Protein 4AK9 (pdb70)

Solvent-accessible surface area: 24702 Å² total; per-residue (Å²): 82,116,100,19,66,132,117,48,3,70,55,1,0,51,116,0,34,134,32,1,57,70,0,75,107,18,9,104,132,31,60,135,135,80,7,77,58,8,1,10,88,0,1,24,20,0,5,29,0,0,0,4,37,134,1,0,64,87,2,0,50,60,0,30,118,30,18,165,59,31,157,20,140,31,8,104,77,0,25,80,12,0,33,127,21,0,70,107,23,6,56,108,158,25,97,64,41,92,37,90,58,67,154,59,113,4,3,0,0,0,0,0,0,16,60,26,35,23,1,3,52,2,0,0,15,1,0,20,34,14,54,116,103,70,34,82,0,0,0,0,6,0,26,65,116,53,18,7,104,84,0,77,79,35,1,144,135,13,53,6,86,36,5,64,91,125,170,10,30,58,7,0,18,92,0,0,128,72,0,66,145,79,90,4,39,2,0,0,0,1,0,17,16,64,7,59,51,74,169,114,34,53,71,62,6,76,19,1,74,132,20,0,27,186,30,36,110,56,4,29,33,1,6,0,0,10,0,25,0,19,1,0,31,7,0,17,34,8,0,105,55,13,61,144,13,8,52,11,50,0,0,0,0,16,97,0,51,48,10,37,13,0,0,0,0,0,0,0,6,27,53,26,38,20,4,1,5,11,1,6,6,14,157,34,52,69,19,4,10,17,12,57,8,79,25,1,0,62,4,2,4,118,106,66,135,119,48,6,70,55,1,0,47,117,0,35,132,32,2,57,69,0,73,120,21,8,108,137,30,64,114,141,90,7,66,71,14,0,17,71,0,2,16,20,0,7,36,0,0,0,4,41,135,1,0,68,86,2,0,44,59,0,31,122,31,6,128,60,47,151,19,145,32,5,104,63,0,26,77,13,0,31,126,20,0,69,108,21,6,54,111,160,25,100,62,42,119,34,90,58,66,152,58,114,3,2,0,0,0,0,0,0,47,71,42,12,5,50,3,0,0,15,1,0,16,64,15,53,131,139,71,33,81,0,0,0,0,5,0,37,66,114,51,20,7,104,84,0,61,96,51,1,129,146,16,52,10,86,35,4,65,89,137,189,14,32,57,7,0,16,89,0,0,129,75,0,66,143,81,90,4,40,2,0,0,0,1,1,18,14,47,6,49,50,72,159,114,32,52,76,60,6,80,20,2,72,131,20,0,27,187,32,37,110,53,4,28,32,2,5,0,0,11,0,23,0,31,0,0,32,6,0,18,33,6,0,105,56,12,61,143,11,10,51,11,52,0,0,0,0,16,98,0,56,26,9,44,16,0,0,0,0,0,0,0,5,26,53,26,38,19,4,1,6,10,0,5,6,13,155,33,35,68,20,4,10,28,8,62,7,80,29,1,0,60,4,2,5,115

Secondary structure (DSSP, 8-state):
--S--HHHHHHHTHHHHHHHTHHHHHHTT--SSSHHHHHHHHHHHHHHTT--HHHHHHHHHHHHHHHHTTS--SHHHHHHHHHHHHHHHHHSSS--SS----SSS-EEEEEEES-HHHHHHHHHHHHHHHHHTT--EEEE-----HHHHHHHHHHHHHT-EEE----HHHHHHHHHHHHHHTT-SEEEE-----SS--HHHHHHHHHHHHHHHHH-TT--SEEEEEEEGGGGGGHHHHHHHHHHHS---EEEEE-GGG-S-TTHHHHHHHHH---EEEEE-SSSTT-EEE--HHHHHHHH--/--HHHHHHHTHHHHHHHTHHHHHHHT--STTHHHHHHHHHHHHHHTT--HHHHHHHHHHHHHHHHTTS--SHHHHHHHHHHHHHHHHHSSS--SS----SSS-EEEEEEE--HHHHHHHHHHHHHHHTT--EEEEEE---HHHHHHHHHHHHHT-EEE----HHHHHHHHHHHHHHTT-SEEEEEE---SS--HHHHHHHHHHHHHHHHH-TT--SEEEEEEEGGGGGGHHHHHHHHHHHS---EEEEE--TT-S-TTHHHHHHHHH---EEEEE-SSSTT-EEE--HHHHHHHH--

Structure (mmCIF, N/CA/C/O backbone):
data_4AK9
#
_entry.id   4AK9
#
_cell.length_a   67.580
_cell.length_b   123.460
_cell.length_c   75.040
_cell.angle_alpha   90.00
_cell.angle_beta   90.00
_cell.angle_gamma   90.00
#
_symmetry.space_group_name_H-M   'P 21 21 2'
#
loop_
_entity.id
_entity.type
_entity.pdbx_description
1 polymer CPFTSY
2 water water
#
loop_
_atom_site.group_PDB
_atom_site.id
_atom_site.type_symbol
_atom_site.label_atom_id
_atom_site.label_alt_id
_atom_site.label_comp_id
_atom_site.label_asym_id
_atom_site.label_entity_id
_atom_site.label_seq_id
_atom_site.pdbx_PDB_ins_code
_atom_site.Cartn_x
_atom_site.Cartn_y
_atom_site.Cartn_z
_atom_site.occupancy
_atom_site.B_iso_or_equiv
_atom_site.auth_seq_id
_atom_site.auth_comp_id
_atom_site.auth_asym_id
_atom_site.auth_atom_id
_atom_site.pdbx_PDB_model_num
ATOM 1 N N . SER A 1 11 ? -2.030 25.126 11.973 1.00 67.19 76 SER A N 1
ATOM 2 C CA . SER A 1 11 ? -3.346 25.142 11.338 1.00 58.47 76 SER A CA 1
ATOM 3 C C . SER A 1 11 ? -3.548 23.923 10.432 1.00 61.13 76 SER A C 1
ATOM 4 O O . SER A 1 11 ? -3.079 23.904 9.285 1.00 58.64 76 SER A O 1
ATOM 7 N N . GLN A 1 12 ? -4.250 22.911 10.941 1.00 63.70 77 GLN A N 1
ATOM 8 C CA . GLN A 1 12 ? -4.446 21.666 10.188 1.00 63.78 77 GLN A CA 1
ATOM 9 C C . GLN A 1 12 ? -5.545 21.777 9.126 1.00 57.45 77 GLN A C 1
ATOM 10 O O . GLN A 1 12 ? -5.765 20.837 8.348 1.00 59.94 77 GLN A O 1
ATOM 16 N N . ASP A 1 13 ? -6.234 22.919 9.104 1.00 58.11 78 ASP A N 1
ATOM 17 C CA . ASP A 1 13 ? -7.196 23.218 8.046 1.00 56.04 78 ASP A CA 1
ATOM 18 C C . ASP A 1 13 ? -6.498 24.057 6.960 1.00 48.42 78 ASP A C 1
ATOM 19 O O . ASP A 1 13 ? -5.697 24.954 7.275 1.00 45.97 78 ASP A O 1
ATOM 24 N N . PRO A 1 14 ? -6.769 23.756 5.677 1.00 46.29 79 PRO A N 1
ATOM 25 C CA . PRO A 1 14 ? -6.116 24.558 4.632 1.00 37.20 79 PRO A CA 1
ATOM 26 C C . PRO A 1 14 ? -6.642 26.004 4.556 1.00 39.29 79 PRO A C 1
ATOM 27 O O . PRO A 1 14 ? -7.850 26.233 4.784 1.00 41.32 79 PRO A O 1
ATOM 31 N N . ASP A 1 15 ? -5.746 26.951 4.258 1.00 42.16 80 ASP A N 1
ATOM 32 C CA . ASP A 1 15 ? -6.123 28.331 3.930 1.00 44.20 80 ASP A CA 1
ATOM 33 C C . ASP A 1 15 ? -6.924 28.318 2.631 1.00 44.65 80 ASP A C 1
ATOM 34 O O . ASP A 1 15 ? -6.370 28.097 1.558 1.00 35.90 80 ASP A O 1
ATOM 39 N N . ILE A 1 16 ? -8.225 28.577 2.734 1.00 40.42 81 ILE A N 1
ATOM 40 C CA . ILE A 1 16 ? -9.121 28.520 1.583 1.00 41.38 81 ILE A CA 1
ATOM 41 C C . ILE A 1 16 ? -8.761 29.497 0.458 1.00 36.91 81 ILE A C 1
ATOM 42 O O . ILE A 1 16 ? -8.855 29.146 -0.714 1.00 32.36 81 ILE A O 1
ATOM 47 N N . GLN A 1 17 ? -8.328 30.715 0.779 1.00 40.63 82 GLN A N 1
ATOM 48 C CA . GLN A 1 17 ? -8.004 31.646 -0.316 1.00 40.75 82 GLN A CA 1
ATOM 49 C C . GLN A 1 17 ? -6.697 31.277 -1.027 1.00 38.46 82 GLN A C 1
ATOM 50 O O . GLN A 1 17 ? -6.551 31.516 -2.224 1.00 35.61 82 GLN A O 1
ATOM 56 N N . LEU A 1 18 ? -5.752 30.690 -0.299 1.00 36.48 83 LEU A N 1
ATOM 57 C CA . LEU A 1 18 ? -4.540 30.185 -0.950 1.00 36.40 83 LEU A CA 1
ATOM 58 C C . LEU A 1 18 ? -4.864 29.032 -1.924 1.00 29.69 83 LEU A C 1
ATOM 59 O O . LEU A 1 18 ? -4.307 28.979 -3.018 1.00 28.09 83 LEU A O 1
ATOM 64 N N . LEU A 1 19 ? -5.746 28.114 -1.515 1.00 30.24 84 LEU A N 1
ATOM 65 C CA . LEU A 1 19 ? -6.198 27.046 -2.421 1.00 30.38 84 LEU A CA 1
ATOM 66 C C . LEU A 1 19 ? -6.928 27.633 -3.629 1.00 29.02 84 LEU A C 1
ATOM 67 O O . LEU A 1 19 ? -6.713 27.226 -4.779 1.00 26.82 84 LEU A O 1
ATOM 72 N N . PHE A 1 20 ? -7.788 28.607 -3.362 1.00 27.75 85 PHE A N 1
ATOM 73 C CA . PHE A 1 20 ? -8.566 29.219 -4.419 1.00 27.33 85 PHE A CA 1
ATOM 74 C C . PHE A 1 20 ? -7.695 29.885 -5.465 1.00 28.35 85 PHE A C 1
ATOM 75 O O . PHE A 1 20 ? -7.859 29.682 -6.671 1.00 27.75 85 PHE A O 1
ATOM 83 N N . SER A 1 21 ? -6.749 30.696 -5.021 1.00 24.89 86 SER A N 1
ATOM 84 C CA . SER A 1 21 ? -5.874 31.344 -5.986 1.00 31.56 86 SER A CA 1
ATOM 85 C C . SER A 1 21 ? -4.937 30.334 -6.635 1.00 31.45 86 SER A C 1
ATOM 86 O O . SER A 1 21 ? -4.604 30.458 -7.823 1.00 27.12 86 SER A O 1
ATOM 89 N N . GLY A 1 22 ? -4.500 29.346 -5.851 1.00 26.85 87 GLY A N 1
ATOM 90 C CA . GLY A 1 22 ? -3.608 28.312 -6.369 1.00 28.83 87 GLY A CA 1
ATOM 91 C C . GLY A 1 22 ? -4.180 27.531 -7.553 1.00 29.08 87 GLY A C 1
ATOM 92 O O . GLY A 1 22 ? -3.468 27.172 -8.495 1.00 28.35 87 GLY A O 1
ATOM 93 N N . PHE A 1 23 ? -5.476 27.269 -7.519 1.00 21.82 88 PHE A N 1
ATOM 94 C CA . PHE A 1 23 ? -6.092 26.526 -8.607 1.00 22.91 88 PHE A CA 1
ATOM 95 C C . PHE A 1 23 ? -6.767 27.379 -9.681 1.00 23.92 88 PHE A C 1
ATOM 96 O O . PHE A 1 23 ? -7.548 26.853 -10.469 1.00 21.80 88 PHE A O 1
ATOM 104 N N . SER A 1 24 ? -6.453 28.676 -9.735 1.00 22.34 89 SER A N 1
ATOM 105 C CA . SER A 1 24 ? -7.169 29.553 -10.679 1.00 24.41 89 SER A CA 1
ATOM 106 C C . SER A 1 24 ? -6.967 29.142 -12.139 1.00 26.07 89 SER A C 1
ATOM 107 O O . SER A 1 24 ? -7.910 29.200 -12.940 1.00 25.45 89 SER A O 1
ATOM 110 N N . LYS A 1 25 ? -5.757 28.720 -12.509 1.00 26.95 90 LYS A N 1
ATOM 111 C CA . LYS A 1 25 ? -5.570 28.304 -13.909 1.00 29.44 90 LYS A CA 1
ATOM 112 C C . LYS A 1 25 ? -6.338 27.043 -14.256 1.00 26.17 90 LYS A C 1
ATOM 113 O O . LYS A 1 25 ? -6.893 26.926 -15.359 1.00 27.36 90 LYS A O 1
ATOM 119 N N . THR A 1 26 ? -6.379 26.093 -13.317 1.00 22.05 91 THR A N 1
ATOM 120 C CA . THR A 1 26 ? -7.160 24.887 -13.533 1.00 21.80 91 THR A CA 1
ATOM 121 C C . THR A 1 26 ? -8.644 25.228 -13.622 1.00 26.10 91 THR A C 1
ATOM 122 O O . THR A 1 26 ? -9.362 24.719 -14.496 1.00 21.78 91 THR A O 1
ATOM 126 N N . ARG A 1 27 ? -9.093 26.106 -12.727 1.00 27.88 92 ARG A N 1
ATOM 127 C CA . ARG A 1 27 ? -10.515 26.456 -12.628 1.00 29.07 92 ARG A CA 1
ATOM 128 C C . ARG A 1 27 ? -11.002 27.125 -13.901 1.00 24.40 92 ARG A C 1
ATOM 129 O O . ARG A 1 27 ? -12.151 26.919 -14.329 1.00 32.16 92 ARG A O 1
ATOM 137 N N . GLU A 1 28 ? -10.133 27.900 -14.540 1.00 27.57 93 GLU A N 1
ATOM 138 C CA . GLU A 1 28 ? -10.506 28.576 -15.777 1.00 36.21 93 GLU A CA 1
ATOM 139 C C . GLU A 1 28 ? -10.788 27.627 -16.941 1.00 35.30 93 GLU A C 1
ATOM 140 O O . GLU A 1 28 ? -11.704 27.866 -17.730 1.00 32.83 93 GLU A O 1
ATOM 146 N N . ASN A 1 29 ? -10.009 26.556 -17.077 1.00 30.10 94 ASN A N 1
ATOM 147 C CA . ASN A 1 29 ? -10.413 25.548 -18.058 1.00 26.06 94 ASN A CA 1
ATOM 148 C C . ASN A 1 29 ? -11.714 24.905 -17.646 1.00 27.56 94 ASN A C 1
ATOM 149 O O . ASN A 1 29 ? -12.607 24.716 -18.472 1.00 28.20 94 ASN A O 1
ATOM 154 N N . LEU A 1 30 ? -11.833 24.587 -16.354 1.00 23.31 95 LEU A N 1
ATOM 155 C CA . LEU A 1 30 ? -13.021 23.858 -15.907 1.00 24.95 95 LEU A CA 1
ATOM 156 C C . LEU A 1 30 ? -14.309 24.693 -15.944 1.00 26.19 95 LEU A C 1
ATOM 157 O O . LEU A 1 30 ? -15.406 24.131 -15.863 1.00 25.72 95 LEU A O 1
ATOM 162 N N . ALA A 1 31 ? -14.162 26.006 -16.078 1.00 26.05 96 ALA A N 1
ATOM 163 C CA . ALA A 1 31 ? -15.331 26.909 -16.098 1.00 35.19 96 ALA A CA 1
ATOM 164 C C . ALA A 1 31 ? -16.254 26.676 -17.291 1.00 35.14 96 ALA A C 1
ATOM 165 O O . ALA A 1 31 ? -17.467 26.932 -17.221 1.00 39.55 96 ALA A O 1
ATOM 167 N N . VAL A 1 32 ? -15.708 26.174 -18.386 1.00 28.21 97 VAL A N 1
ATOM 168 C CA . VAL A 1 32 ? -16.551 25.922 -19.542 1.00 34.15 97 VAL A CA 1
ATOM 169 C C . VAL A 1 32 ? -17.609 24.842 -19.273 1.00 36.44 97 VAL A C 1
ATOM 170 O O . VAL A 1 32 ? -18.573 24.719 -20.040 1.00 35.43 97 VAL A O 1
ATOM 174 N N . VAL A 1 33 ? -17.433 24.068 -18.198 1.00 32.65 98 VAL A N 1
ATOM 175 C CA . VAL A 1 33 ? -18.392 23.007 -17.859 1.00 34.36 98 VAL A CA 1
ATOM 176 C C . VAL A 1 33 ? -19.812 23.557 -17.680 1.00 33.76 98 VAL A C 1
ATOM 177 O O . VAL A 1 33 ? -20.781 23.003 -18.225 1.00 31.92 98 VAL A O 1
ATOM 181 N N . ASP A 1 34 ? -19.930 24.653 -16.938 1.00 32.43 99 ASP A N 1
ATOM 182 C CA . ASP A 1 34 ? -21.236 25.296 -16.735 1.00 38.13 99 ASP A CA 1
ATOM 183 C C . ASP A 1 34 ? -21.883 25.720 -18.062 1.00 34.89 99 ASP A C 1
ATOM 184 O O . ASP A 1 34 ? -23.066 25.462 -18.304 1.00 33.32 99 ASP A O 1
ATOM 189 N N . GLU A 1 35 ? -21.098 26.358 -18.923 1.00 39.52 100 GLU A N 1
ATOM 190 C CA . GLU A 1 35 ? -21.584 26.746 -20.243 1.00 40.64 100 GLU A CA 1
ATOM 191 C C . GLU A 1 35 ? -22.054 25.536 -21.036 1.00 41.80 100 GLU A C 1
ATOM 192 O O . GLU A 1 35 ? -23.136 25.538 -21.631 1.00 32.90 100 GLU A O 1
ATOM 198 N N . LEU A 1 36 ? -21.218 24.502 -21.047 1.00 34.73 101 LEU A N 1
ATOM 199 C CA . LEU A 1 36 ? -21.516 23.270 -21.758 1.00 30.74 101 LEU A CA 1
ATOM 200 C C . LEU A 1 36 ? -22.821 22.646 -21.313 1.00 32.95 101 LEU A C 1
ATOM 201 O O . LEU A 1 36 ? -23.590 22.108 -22.118 1.00 32.77 101 LEU A O 1
ATOM 206 N N . LEU A 1 37 ? -23.055 22.729 -20.022 1.00 23.88 102 LEU A N 1
ATOM 207 C CA . LEU A 1 37 ? -24.168 22.005 -19.440 1.00 30.49 102 LEU A CA 1
ATOM 208 C C . LEU A 1 37 ? -25.472 22.754 -19.717 1.00 35.54 102 LEU A C 1
ATOM 209 O O . LEU A 1 37 ? -26.557 22.175 -19.606 1.00 33.62 102 LEU A O 1
ATOM 214 N N . THR A 1 38 ? -25.356 24.029 -20.089 1.00 33.46 103 THR A N 1
ATOM 215 C CA . THR A 1 38 ? -26.533 24.780 -20.540 1.00 38.03 103 THR A CA 1
ATOM 216 C C . THR A 1 38 ? -27.051 24.221 -21.864 1.00 39.50 103 THR A C 1
ATOM 217 O O . THR A 1 38 ? -28.215 24.413 -22.214 1.00 45.48 103 THR A O 1
ATOM 221 N N . TYR A 1 39 ? -26.193 23.525 -22.604 1.00 36.33 104 TYR A N 1
ATOM 222 C CA . TYR A 1 39 ? -26.629 22.907 -23.853 1.00 39.24 104 TYR A CA 1
ATOM 223 C C . TYR A 1 39 ? -27.121 21.488 -23.650 1.00 39.34 104 TYR A C 1
ATOM 224 O O . TYR A 1 39 ? -27.474 20.798 -24.619 1.00 36.52 104 TYR A O 1
ATOM 233 N N . TRP A 1 40 ? -27.135 21.035 -22.397 1.00 36.25 105 TRP A N 1
ATOM 234 C CA . TRP A 1 40 ? -27.523 19.656 -22.130 1.00 29.25 105 TRP A CA 1
ATOM 235 C C . TRP A 1 40 ? -29.035 19.415 -22.316 1.00 36.63 105 TRP A C 1
ATOM 236 O O . TRP A 1 40 ? -29.878 20.196 -21.845 1.00 30.91 105 TRP A O 1
ATOM 247 N N . ASN A 1 41 ? -29.335 18.327 -23.020 1.00 31.44 106 ASN A N 1
ATOM 248 C CA . ASN A 1 41 ? -30.670 17.754 -23.116 1.00 34.91 106 ASN A CA 1
ATOM 249 C C . ASN A 1 41 ? -30.493 16.284 -23.471 1.00 34.35 106 ASN A C 1
ATOM 250 O O . ASN A 1 41 ? -29.382 15.853 -23.809 1.00 32.59 106 ASN A O 1
ATOM 255 N N . LEU A 1 42 ? -31.574 15.513 -23.426 1.00 29.08 107 LEU A N 1
ATOM 256 C CA . LEU A 1 42 ? -31.489 14.059 -23.552 1.00 26.57 107 LEU A CA 1
ATOM 257 C C . LEU A 1 42 ? -31.058 13.561 -24.920 1.00 32.96 107 LEU A C 1
ATOM 258 O O . LEU A 1 42 ? -30.477 12.467 -25.048 1.00 34.08 107 LEU A O 1
ATOM 263 N N . ASP A 1 43 ? -31.363 14.357 -25.936 1.00 31.86 108 ASP A N 1
ATOM 264 C CA . ASP A 1 43 ? -31.052 14.006 -27.318 1.00 39.96 108 ASP A CA 1
ATOM 265 C C . ASP A 1 43 ? -29.549 14.106 -27.513 1.00 41.55 108 ASP A C 1
ATOM 266 O O . ASP A 1 43 ? -28.916 13.186 -28.043 1.00 35.28 108 ASP A O 1
ATOM 271 N N . GLU A 1 44 ? -28.989 15.230 -27.077 1.00 34.43 109 GLU A N 1
ATOM 272 C CA . GLU A 1 44 ? -27.562 15.457 -27.231 1.00 38.30 109 GLU A CA 1
ATOM 273 C C . GLU A 1 44 ? -26.767 14.992 -26.011 1.00 32.96 109 GLU A C 1
ATOM 274 O O . GLU A 1 44 ? -25.557 15.284 -25.945 1.00 34.53 109 GLU A O 1
ATOM 280 N N . SER A 1 45 ? -27.403 14.257 -25.080 1.00 32.80 110 SER A N 1
ATOM 281 C CA . SER A 1 45 ? -26.735 13.955 -23.802 1.00 32.93 110 SER A CA 1
ATOM 282 C C . SER A 1 45 ? -25.378 13.324 -24.046 1.00 35.02 110 SER A C 1
ATOM 283 O O . SER A 1 45 ? -24.353 13.812 -23.553 1.00 34.37 110 SER A O 1
ATOM 286 N N . GLU A 1 46 ? -25.364 12.266 -24.849 1.00 32.78 111 GLU A N 1
ATOM 287 C CA . GLU A 1 46 ? -24.126 11.540 -25.103 1.00 37.60 111 GLU A CA 1
ATOM 288 C C . GLU A 1 46 ? -23.030 12.404 -25.725 1.00 35.92 111 GLU A C 1
ATOM 289 O O . GLU A 1 46 ? -21.861 12.284 -25.341 1.00 31.82 111 GLU A O 1
ATOM 295 N N . SER A 1 47 ? -23.410 13.293 -26.639 1.00 37.19 112 SER A N 1
ATOM 296 C CA . SER A 1 47 ? -22.485 14.250 -27.252 1.00 37.51 112 SER A CA 1
ATOM 297 C C . SER A 1 47 ? -21.931 15.250 -26.235 1.00 38.17 112 SER A C 1
ATOM 298 O O . SER A 1 47 ? -20.717 15.578 -26.247 1.00 29.71 112 SER A O 1
ATOM 301 N N . ILE A 1 48 ? -22.815 15.734 -25.368 1.00 30.70 113 ILE A N 1
ATOM 302 C CA . ILE A 1 48 ? -22.460 16.721 -24.373 1.00 34.87 113 ILE A CA 1
ATOM 303 C C . ILE A 1 48 ? -21.512 16.084 -23.357 1.00 24.73 113 ILE A C 1
ATOM 304 O O . ILE A 1 48 ? -20.554 16.726 -22.923 1.00 28.58 113 ILE A O 1
ATOM 309 N N . LEU A 1 49 ? -21.740 14.825 -23.022 1.00 21.98 114 LEU A N 1
ATOM 310 C CA . LEU A 1 49 ? -20.949 14.176 -21.983 1.00 26.18 114 LEU A CA 1
ATOM 311 C C . LEU A 1 49 ? -19.568 13.825 -22.539 1.00 27.03 114 LEU A C 1
ATOM 312 O O . LEU A 1 49 ? -18.592 13.828 -21.794 1.00 25.04 114 LEU A O 1
ATOM 317 N N . ASP A 1 50 ? -19.490 13.521 -23.830 1.00 26.39 115 ASP A N 1
ATOM 318 C CA . ASP A 1 50 ? -18.192 13.375 -24.500 1.00 29.67 115 ASP A CA 1
ATOM 319 C C . ASP A 1 50 ? -17.405 14.663 -24.401 1.00 25.92 115 ASP A C 1
ATOM 320 O O . ASP A 1 50 ? -16.219 14.642 -24.053 1.00 25.07 115 ASP A O 1
ATOM 325 N N . GLU A 1 51 ? -18.039 15.783 -24.727 1.00 25.01 116 GLU A N 1
ATOM 326 C CA . GLU A 1 51 ? -17.408 17.089 -24.604 1.00 29.71 116 GLU A CA 1
ATOM 327 C C . GLU A 1 51 ? -16.968 17.367 -23.169 1.00 26.31 116 GLU A C 1
ATOM 328 O O . GLU A 1 51 ? -15.872 17.910 -22.953 1.00 22.92 116 GLU A O 1
ATOM 334 N N . LEU A 1 52 ? -17.818 17.023 -22.202 1.00 22.19 117 LEU A N 1
ATOM 335 C CA . LEU A 1 52 ? -17.501 17.159 -20.781 1.00 22.46 117 LEU A CA 1
ATOM 336 C C . LEU A 1 52 ? -16.245 16.357 -20.415 1.00 22.30 117 LEU A C 1
ATOM 337 O O . LEU A 1 52 ? -15.336 16.874 -19.732 1.00 20.63 117 LEU A O 1
ATOM 342 N N . GLU A 1 53 ? -16.198 15.114 -20.868 1.00 20.68 118 GLU A N 1
ATOM 343 C CA . GLU A 1 53 ? -15.083 14.249 -20.561 1.00 22.76 118 GLU A CA 1
ATOM 344 C C . GLU A 1 53 ? -13.796 14.828 -21.143 1.00 20.54 118 GLU A C 1
ATOM 345 O O . GLU A 1 53 ? -12.753 14.818 -20.456 1.00 18.64 118 GLU A O 1
ATOM 351 N N . GLU A 1 54 ? -13.877 15.364 -22.353 1.00 20.55 119 GLU A N 1
ATOM 352 C CA . GLU A 1 54 ? -12.730 16.040 -22.982 1.00 24.20 119 GLU A CA 1
ATOM 353 C C . GLU A 1 54 ? -12.284 17.293 -22.218 1.00 24.65 119 GLU A C 1
ATOM 354 O O . GLU A 1 54 ? -11.106 17.554 -22.129 1.00 20.97 119 GLU A O 1
ATOM 360 N N . VAL A 1 55 ? -13.198 18.046 -21.620 1.00 18.56 120 VAL A N 1
ATOM 361 C CA . VAL A 1 55 ? -12.800 19.178 -20.812 1.00 19.57 120 VAL A CA 1
ATOM 362 C C . VAL A 1 55 ? -11.975 18.695 -19.607 1.00 19.98 120 VAL A C 1
ATOM 363 O O . VAL A 1 55 ? -10.908 19.271 -19.266 1.00 22.05 120 VAL A O 1
ATOM 367 N N . LEU A 1 56 ? -12.409 17.610 -18.986 1.00 16.08 121 LEU A N 1
ATOM 368 C CA . LEU A 1 56 ? -11.635 16.999 -17.904 1.00 20.38 121 LEU A CA 1
ATOM 369 C C . LEU A 1 56 ? -10.236 16.551 -18.340 1.00 18.29 121 LEU A C 1
ATOM 370 O O . LEU A 1 56 ? -9.271 16.752 -17.587 1.00 17.11 121 LEU A O 1
ATOM 375 N N . LEU A 1 57 ? -10.121 15.984 -19.528 1.00 17.88 122 LEU A N 1
ATOM 376 C CA . LEU A 1 57 ? -8.828 15.533 -20.054 1.00 20.22 122 LEU A CA 1
ATOM 377 C C . LEU A 1 57 ? -7.877 16.723 -20.237 1.00 18.62 122 LEU A C 1
ATOM 378 O O . LEU A 1 57 ? -6.662 16.602 -19.979 1.00 18.14 122 LEU A O 1
ATOM 383 N N . VAL A 1 58 ? -8.410 17.866 -20.625 1.00 17.96 123 VAL A N 1
ATOM 384 C CA . VAL A 1 58 ? -7.604 19.067 -20.765 1.00 20.02 123 VAL A CA 1
ATOM 385 C C . VAL A 1 58 ? -6.947 19.432 -19.423 1.00 22.28 123 VAL A C 1
ATOM 386 O O . VAL A 1 58 ? -5.784 19.847 -19.373 1.00 20.11 123 VAL A O 1
ATOM 390 N N . SER A 1 59 ? -7.670 19.265 -18.320 1.00 19.41 124 SER A N 1
ATOM 391 C CA . SER A 1 59 ? -7.104 19.508 -17.000 1.00 21.50 124 SER A CA 1
ATOM 392 C C . SER A 1 59 ? -6.368 18.303 -16.388 1.00 23.82 124 SER A C 1
ATOM 393 O O . SER A 1 59 ? -6.028 18.310 -15.207 1.00 20.07 124 SER A O 1
ATOM 396 N N . ASP A 1 60 ? -6.069 17.280 -17.181 1.00 17.87 125 ASP A N 1
ATOM 397 C CA . ASP A 1 60 ? -5.342 16.111 -16.663 1.00 18.75 125 ASP A CA 1
ATOM 398 C C . ASP A 1 60 ? -6.004 15.258 -15.587 1.00 20.90 125 ASP A C 1
ATOM 399 O O . ASP A 1 60 ? -5.328 14.620 -14.779 1.00 19.44 125 ASP A O 1
ATOM 404 N N . PHE A 1 61 ? -7.333 15.248 -15.558 1.00 17.39 126 PHE A N 1
ATOM 405 C CA . PHE A 1 61 ? -8.011 14.011 -15.200 1.00 19.93 126 PHE A CA 1
ATOM 406 C C . PHE A 1 61 ? -7.643 13.022 -16.320 1.00 22.22 126 PHE A C 1
ATOM 407 O O . PHE A 1 61 ? -7.956 13.260 -17.503 1.00 26.12 126 PHE A O 1
ATOM 415 N N . GLY A 1 62 ? -6.929 11.945 -15.981 1.00 18.35 127 GLY A N 1
ATOM 416 C CA . GLY A 1 62 ? -6.444 11.037 -17.019 1.00 21.10 127 GLY A CA 1
ATOM 417 C C . GLY A 1 62 ? -7.564 10.223 -17.674 1.00 22.00 127 GLY A C 1
ATOM 418 O O . GLY A 1 62 ? -8.688 10.182 -17.148 1.00 18.51 127 GLY A O 1
ATOM 419 N N . PRO A 1 63 ? -7.274 9.567 -18.818 1.00 21.50 128 PRO A N 1
ATOM 420 C CA . PRO A 1 63 ? -8.360 8.873 -19.546 1.00 23.13 128 PRO A CA 1
ATOM 421 C C . PRO A 1 63 ? -9.162 7.925 -18.644 1.00 21.33 128 PRO A C 1
ATOM 422 O O . PRO A 1 63 ? -10.390 7.928 -18.684 1.00 22.93 128 PRO A O 1
ATOM 426 N N . LYS A 1 64 ? -8.496 7.129 -17.815 1.00 19.16 129 LYS A N 1
ATOM 427 C CA . LYS A 1 64 ? -9.259 6.217 -16.970 1.00 22.21 129 LYS A CA 1
ATOM 428 C C . LYS A 1 64 ? -10.085 6.899 -15.892 1.00 23.27 129 LYS A C 1
ATOM 429 O O . LYS A 1 64 ? -11.202 6.460 -15.596 1.00 22.53 129 LYS A O 1
ATOM 435 N N . THR A 1 65 ? -9.535 7.953 -15.297 1.00 21.35 130 THR A N 1
ATOM 436 C CA . THR A 1 65 ? -10.222 8.680 -14.222 1.00 17.38 130 THR A CA 1
ATOM 437 C C . THR A 1 65 ? -11.437 9.451 -14.792 1.00 20.58 130 THR A C 1
ATOM 438 O O . THR A 1 65 ? -12.552 9.420 -14.224 1.00 18.92 130 THR A O 1
ATOM 442 N N . ALA A 1 66 ? -11.228 10.136 -15.909 1.00 17.26 131 ALA A N 1
ATOM 443 C CA . ALA A 1 66 ? -12.305 10.875 -16.586 1.00 20.92 131 ALA A CA 1
ATOM 444 C C . ALA A 1 66 ? -13.410 9.916 -17.053 1.00 23.63 131 ALA A C 1
ATOM 445 O O . ALA A 1 66 ? -14.600 10.250 -16.965 1.00 22.28 131 ALA A O 1
ATOM 447 N N . LEU A 1 67 ? -13.016 8.734 -17.538 1.00 19.78 132 LEU A N 1
ATOM 448 C CA . LEU A 1 67 ? -13.981 7.718 -17.989 1.00 24.72 132 LEU A CA 1
ATOM 449 C C . LEU A 1 67 ? -14.895 7.331 -16.827 1.00 25.95 132 LEU A C 1
ATOM 450 O O . LEU A 1 67 ? -16.128 7.337 -16.944 1.00 25.92 132 LEU A O 1
ATOM 455 N N . LYS A 1 68 ? -14.309 7.044 -15.674 1.00 22.03 133 LYS A N 1
ATOM 456 C CA . LYS A 1 68 ? -15.141 6.580 -14.573 1.00 25.33 133 LYS A CA 1
ATOM 457 C C . LYS A 1 68 ? -15.977 7.689 -13.936 1.00 29.01 133 LYS A C 1
ATOM 458 O O . LYS A 1 68 ? -17.083 7.427 -13.458 1.00 27.08 133 LYS A O 1
ATOM 464 N N . ILE A 1 69 ? -15.468 8.925 -13.932 1.00 21.48 134 ILE A N 1
ATOM 465 C CA . ILE A 1 69 ? -16.279 10.052 -13.465 1.00 25.56 134 ILE A CA 1
ATOM 466 C C . ILE A 1 69 ? -17.513 10.261 -14.325 1.00 23.48 134 ILE A C 1
ATOM 467 O O . ILE A 1 69 ? -18.626 10.373 -13.812 1.00 29.22 134 ILE A O 1
ATOM 472 N N . VAL A 1 70 ? -17.321 10.315 -15.637 1.00 22.67 135 VAL A N 1
ATOM 473 C CA . VAL A 1 70 ? -18.425 10.608 -16.533 1.00 22.94 135 VAL A CA 1
ATOM 474 C C . VAL A 1 70 ? -19.370 9.403 -16.692 1.00 27.51 135 VAL A C 1
ATOM 475 O O . VAL A 1 70 ? -20.593 9.580 -16.792 1.00 28.23 135 VAL A O 1
ATOM 479 N N . ASP A 1 71 ? -18.821 8.192 -16.641 1.00 26.15 136 ASP A N 1
ATOM 480 C CA . ASP A 1 71 ? -19.623 6.976 -16.833 1.00 30.34 136 ASP A CA 1
ATOM 481 C C . ASP A 1 71 ? -20.694 6.853 -15.758 1.00 31.76 136 ASP A C 1
ATOM 482 O O . ASP A 1 71 ? -21.831 6.509 -16.054 1.00 29.36 136 ASP A O 1
ATOM 487 N N . THR A 1 72 ? -20.347 7.188 -14.518 1.00 26.85 137 THR A N 1
ATOM 488 C CA . THR A 1 72 ? -21.330 7.227 -13.427 1.00 28.95 137 THR A CA 1
ATOM 489 C C . THR A 1 72 ? -22.485 8.216 -13.715 1.00 29.19 137 THR A C 1
ATOM 490 O O . THR A 1 72 ? -23.665 7.935 -13.425 1.00 34.08 137 THR A O 1
ATOM 494 N N . ILE A 1 73 ? -22.149 9.368 -14.284 1.00 26.10 138 ILE A N 1
ATOM 495 C CA . ILE A 1 73 ? -23.136 10.365 -14.666 1.00 27.80 138 ILE A CA 1
ATOM 496 C C . ILE A 1 73 ? -24.040 9.839 -15.776 1.00 29.93 138 ILE A C 1
ATOM 497 O O . ILE A 1 73 ? -25.267 10.036 -15.731 1.00 29.75 138 ILE A O 1
ATOM 502 N N . ARG A 1 74 ? -23.437 9.184 -16.775 1.00 25.63 139 ARG A N 1
ATOM 503 C CA . ARG A 1 74 ? -24.193 8.571 -17.872 1.00 28.70 139 ARG A CA 1
ATOM 504 C C . ARG A 1 74 ? -25.242 7.583 -17.338 1.00 34.14 139 ARG A C 1
ATOM 505 O O . ARG A 1 74 ? -26.387 7.598 -17.817 1.00 33.54 139 ARG A O 1
ATOM 513 N N . LYS A 1 75 ? -24.853 6.720 -16.386 1.00 34.00 140 LYS A N 1
ATOM 514 C CA . LYS A 1 75 ? -25.786 5.726 -15.807 1.00 37.19 140 LYS A CA 1
ATOM 515 C C . LYS A 1 75 ? -26.911 6.413 -15.041 1.00 38.12 140 LYS A C 1
ATOM 516 O O . LYS A 1 75 ? -28.077 6.018 -15.148 1.00 42.38 140 LYS A O 1
ATOM 522 N N . ASP A 1 76 ? -26.556 7.416 -14.240 1.00 33.69 141 ASP A N 1
ATOM 523 C CA . ASP A 1 76 ? -27.550 8.150 -13.451 1.00 38.41 141 ASP A CA 1
ATOM 524 C C . ASP A 1 76 ? -28.549 8.885 -14.353 1.00 44.12 141 ASP A C 1
ATOM 525 O O . ASP A 1 76 ? -29.742 9.030 -14.010 1.00 39.02 141 ASP A O 1
ATOM 530 N N . ILE A 1 77 ? -28.075 9.349 -15.512 1.00 33.04 142 ILE A N 1
ATOM 531 C CA . ILE A 1 77 ? -28.982 9.971 -16.475 1.00 37.01 142 ILE A CA 1
ATOM 532 C C . ILE A 1 77 ? -29.923 8.934 -17.090 1.00 40.55 142 ILE A C 1
ATOM 533 O O . ILE A 1 77 ? -31.143 9.155 -17.174 1.00 42.75 142 ILE A O 1
ATOM 538 N N . LEU A 1 78 ? -29.357 7.810 -17.529 1.00 39.24 143 LEU A N 1
ATOM 539 C CA . LEU A 1 78 ? -30.147 6.752 -18.168 1.00 42.24 143 LEU A CA 1
ATOM 540 C C . LEU A 1 78 ? -31.175 6.187 -17.181 1.00 41.75 143 LEU A C 1
ATOM 541 O O . LEU A 1 78 ? -32.224 5.693 -17.599 1.00 46.17 143 LEU A O 1
ATOM 546 N N . ALA A 1 79 ? -30.884 6.302 -15.881 1.00 39.70 144 ALA A N 1
ATOM 547 C CA . ALA A 1 79 ? -31.731 5.763 -14.809 1.00 44.25 144 ALA A CA 1
ATOM 548 C C . ALA A 1 79 ? -32.776 6.766 -14.305 1.00 47.08 144 ALA A C 1
ATOM 549 O O . ALA A 1 79 ? -33.619 6.426 -13.475 1.00 51.58 144 ALA A O 1
ATOM 551 N N . GLY A 1 80 ? -32.707 8.002 -14.790 1.00 46.13 145 GLY A N 1
ATOM 552 C CA . GLY A 1 80 ? -33.672 9.021 -14.417 1.00 41.99 145 GLY A CA 1
ATOM 553 C C . GLY A 1 80 ? -33.325 9.838 -13.187 1.00 44.51 145 GLY A C 1
ATOM 554 O O . GLY A 1 80 ? -34.090 10.742 -12.818 1.00 47.11 145 GLY A O 1
ATOM 555 N N . ARG A 1 81 ? -32.186 9.543 -12.556 1.00 47.05 146 ARG A N 1
ATOM 556 C CA . ARG A 1 81 ? -31.772 10.272 -11.351 1.00 42.77 146 ARG A CA 1
ATOM 557 C C . ARG A 1 81 ? -31.301 11.697 -11.649 1.00 42.36 146 ARG A C 1
ATOM 558 O O . ARG A 1 81 ? -31.439 12.593 -10.813 1.00 44.59 146 ARG A O 1
ATOM 566 N N . LEU A 1 82 ? -30.750 11.914 -12.843 1.00 38.03 147 LEU A N 1
ATOM 567 C CA . LEU A 1 82 ? -30.278 13.240 -13.219 1.00 36.06 147 LEU A CA 1
ATOM 568 C C . LEU A 1 82 ? -31.035 13.771 -14.444 1.00 32.09 147 LEU A C 1
ATOM 569 O O . LEU A 1 82 ? -31.088 13.103 -15.480 1.00 33.76 147 LEU A O 1
ATOM 574 N N . LYS A 1 83 ? -31.568 14.990 -14.362 1.00 32.99 148 LYS A N 1
ATOM 575 C CA . LYS A 1 83 ? -32.450 15.516 -15.414 1.00 34.73 148 LYS A CA 1
ATOM 576 C C . LYS A 1 83 ? -32.184 16.944 -15.765 1.00 37.49 148 LYS A C 1
ATOM 577 O O . LYS A 1 83 ? -33.009 17.603 -16.410 1.00 36.85 148 LYS A O 1
ATOM 583 N N . SER A 1 84 ? -31.059 17.469 -15.318 1.00 34.03 149 SER A N 1
ATOM 584 C CA . SER A 1 84 ? -30.768 18.843 -15.641 1.00 31.67 149 SER A CA 1
ATOM 585 C C . SER A 1 84 ? -29.263 19.115 -15.595 1.00 30.18 149 SER A C 1
ATOM 586 O O . SER A 1 84 ? -28.501 18.361 -14.968 1.00 32.77 149 SER A O 1
ATOM 589 N N . GLY A 1 85 ? -28.864 20.183 -16.273 1.00 32.51 150 GLY A N 1
ATOM 590 C CA . GLY A 1 85 ? -27.496 20.684 -16.223 1.00 35.59 150 GLY A CA 1
ATOM 591 C C . GLY A 1 85 ? -26.973 20.872 -14.804 1.00 38.64 150 GLY A C 1
ATOM 592 O O . GLY A 1 85 ? -25.923 20.325 -14.451 1.00 33.13 150 GLY A O 1
ATOM 593 N N . PRO A 1 86 ? -27.694 21.653 -13.979 1.00 37.48 151 PRO A N 1
ATOM 594 C CA . PRO A 1 86 ? -27.329 21.827 -12.567 1.00 37.10 151 PRO A CA 1
ATOM 595 C C . PRO A 1 86 ? -27.177 20.513 -11.801 1.00 38.86 151 PRO A C 1
ATOM 596 O O . PRO A 1 86 ? -26.251 20.407 -10.967 1.00 34.60 151 PRO A O 1
ATOM 600 N N . GLN A 1 87 ? -28.041 19.529 -12.068 1.00 29.89 152 GLN A N 1
ATOM 601 C CA . GLN A 1 87 ? -27.965 18.261 -11.342 1.00 31.35 152 GLN A CA 1
ATOM 602 C C . GLN A 1 87 ? -26.725 17.472 -11.767 1.00 31.82 152 GLN A C 1
ATOM 603 O O . GLN A 1 87 ? -26.114 16.767 -10.959 1.00 32.23 152 GLN A O 1
ATOM 609 N N . ILE A 1 88 ? -26.383 17.577 -13.049 1.00 32.22 153 ILE A N 1
ATOM 610 C CA . ILE A 1 88 ? -25.223 16.867 -13.587 1.00 29.16 153 ILE A CA 1
ATOM 611 C C . ILE A 1 88 ? -23.945 17.475 -13.001 1.00 28.75 153 ILE A C 1
ATOM 612 O O . ILE A 1 88 ? -23.017 16.747 -12.617 1.00 26.95 153 ILE A O 1
ATOM 617 N N . LYS A 1 89 ? -23.937 18.802 -12.905 1.00 27.78 154 LYS A N 1
ATOM 618 C CA . LYS A 1 89 ? -22.844 19.556 -12.302 1.00 29.89 154 LYS A CA 1
ATOM 619 C C . LYS A 1 89 ? -22.642 19.143 -10.857 1.00 34.12 154 LYS A C 1
ATOM 620 O O . LYS A 1 89 ? -21.514 18.912 -10.428 1.00 23.83 154 LYS A O 1
ATOM 626 N N . GLU A 1 90 ? -23.727 19.045 -10.101 1.00 29.14 155 GLU A N 1
ATOM 627 C CA . GLU A 1 90 ? -23.610 18.556 -8.733 1.00 34.24 155 GLU A CA 1
ATOM 628 C C . GLU A 1 90 ? -23.082 17.143 -8.674 1.00 29.81 155 GLU A C 1
ATOM 629 O O . GLU A 1 90 ? -22.283 16.846 -7.799 1.00 26.14 155 GLU A O 1
ATOM 635 N N . ALA A 1 91 ? -23.509 16.266 -9.594 1.00 25.23 156 ALA A N 1
ATOM 636 C CA . ALA A 1 91 ? -23.059 14.877 -9.539 1.00 29.65 156 ALA A CA 1
ATOM 637 C C . ALA A 1 91 ? -21.573 14.801 -9.883 1.00 25.13 156 ALA A C 1
ATOM 638 O O . ALA A 1 91 ? -20.830 13.981 -9.320 1.00 27.24 156 ALA A O 1
ATOM 640 N N . LEU A 1 92 ? -21.157 15.649 -10.817 1.00 25.66 157 LEU A N 1
ATOM 641 C CA . LEU A 1 92 ? -19.745 15.733 -11.190 1.00 27.22 157 LEU A CA 1
ATOM 642 C C . LEU A 1 92 ? -18.870 16.038 -9.960 1.00 26.47 157 LEU A C 1
ATOM 643 O O . LEU A 1 92 ? -17.876 15.369 -9.718 1.00 23.94 157 LEU A O 1
ATOM 648 N N . LYS A 1 93 ? -19.257 17.045 -9.186 1.00 25.96 158 LYS A N 1
ATOM 649 C CA . LYS A 1 93 ? -18.509 17.405 -7.983 1.00 27.56 158 LYS A CA 1
ATOM 650 C C . LYS A 1 93 ? -18.499 16.274 -6.977 1.00 24.79 158 LYS A C 1
ATOM 651 O O . LYS A 1 93 ? -17.453 15.983 -6.396 1.00 22.49 158 LYS A O 1
ATOM 657 N N . LYS A 1 94 ? -19.654 15.645 -6.742 1.00 22.31 159 LYS A N 1
ATOM 658 C CA . LYS A 1 94 ? -19.720 14.555 -5.761 1.00 28.36 159 LYS A CA 1
ATOM 659 C C . LYS A 1 94 ? -18.902 13.345 -6.158 1.00 25.22 159 LYS A C 1
ATOM 660 O O . LYS A 1 94 ? -18.289 12.717 -5.310 1.00 23.48 159 LYS A O 1
ATOM 666 N N . ASN A 1 95 ? -18.899 13.015 -7.445 1.00 24.10 160 ASN A N 1
ATOM 667 C CA . ASN A 1 95 ? -18.149 11.877 -7.930 1.00 23.04 160 ASN A CA 1
ATOM 668 C C . ASN A 1 95 ? -16.655 12.124 -7.768 1.00 22.58 160 ASN A C 1
ATOM 669 O O . ASN A 1 95 ? -15.911 11.203 -7.436 1.00 20.34 160 ASN A O 1
ATOM 674 N N . ILE A 1 96 ? -16.230 13.370 -7.960 1.00 20.67 161 ILE A N 1
ATOM 675 C CA . ILE A 1 96 ? -14.818 13.692 -7.772 1.00 20.34 161 ILE A CA 1
ATOM 676 C C . ILE A 1 96 ? -14.467 13.594 -6.299 1.00 19.52 161 ILE A C 1
ATOM 677 O O . ILE A 1 96 ? -13.442 13.032 -5.929 1.00 19.42 161 ILE A O 1
ATOM 682 N N . PHE A 1 97 ? -15.336 14.113 -5.435 1.00 20.39 162 PHE A N 1
ATOM 683 C CA . PHE A 1 97 ? -15.125 13.952 -4.004 1.00 21.81 162 PHE A CA 1
ATOM 684 C C . PHE A 1 97 ? -15.027 12.476 -3.597 1.00 22.10 162 PHE A C 1
ATOM 685 O O . PHE A 1 97 ? -14.166 12.096 -2.820 1.00 19.69 162 PHE A O 1
ATOM 693 N N . LYS A 1 98 ? -15.911 11.636 -4.131 1.00 20.84 163 LYS A N 1
ATOM 694 C CA . LYS A 1 98 ? -15.851 10.212 -3.804 1.00 22.85 163 LYS A CA 1
ATOM 695 C C . LYS A 1 98 ? -14.562 9.543 -4.243 1.00 23.33 163 LYS A C 1
ATOM 696 O O . LYS A 1 98 ? -13.974 8.779 -3.478 1.00 22.39 163 LYS A O 1
ATOM 702 N N . LEU A 1 99 ? -14.127 9.825 -5.470 1.00 20.66 164 LEU A N 1
ATOM 703 C CA . LEU A 1 99 ? -12.885 9.252 -5.971 1.00 19.03 164 LEU A CA 1
ATOM 704 C C . LEU A 1 99 ? -11.729 9.646 -5.072 1.00 19.56 164 LEU A C 1
ATOM 705 O O . LEU A 1 99 ? -10.808 8.854 -4.878 1.00 20.34 164 LEU A O 1
ATOM 710 N N . LEU A 1 100 ? -11.776 10.864 -4.514 1.00 19.65 165 LEU A N 1
ATOM 711 C CA . LEU A 1 100 ? -10.680 11.360 -3.659 1.00 19.17 165 LEU A CA 1
ATOM 712 C C . LEU A 1 100 ? -10.647 10.761 -2.255 1.00 20.40 165 LEU A C 1
ATOM 713 O O . LEU A 1 100 ? -9.647 10.853 -1.555 1.00 22.03 165 LEU A O 1
ATOM 718 N N . THR A 1 101 ? -11.750 10.149 -1.834 1.00 23.20 166 THR A N 1
ATOM 719 C CA . THR A 1 101 ? -11.893 9.791 -0.439 1.00 21.76 166 THR A CA 1
ATOM 720 C C . THR A 1 101 ? -12.295 8.334 -0.161 1.00 22.97 166 THR A C 1
ATOM 721 O O . THR A 1 101 ? -12.084 7.842 0.944 1.00 24.83 166 THR A O 1
ATOM 725 N N . GLU A 1 102 ? -12.934 7.667 -1.110 1.00 21.56 167 GLU A N 1
ATOM 726 C CA . GLU A 1 102 ? -13.509 6.347 -0.805 1.00 27.73 167 GLU A CA 1
ATOM 727 C C . GLU A 1 102 ? -12.485 5.239 -0.538 1.00 31.95 167 GLU A C 1
ATOM 728 O O . GLU A 1 102 ? -12.792 4.284 0.191 1.00 28.12 167 GLU A O 1
ATOM 734 N N . ARG A 1 103 ? -11.281 5.349 -1.103 1.00 21.96 168 ARG A N 1
ATOM 735 C CA . ARG A 1 103 ? -10.320 4.256 -1.031 1.00 24.23 168 ARG A CA 1
ATOM 736 C C . ARG A 1 103 ? -9.086 4.573 -0.161 1.00 24.81 168 ARG A C 1
ATOM 737 O O . ARG A 1 103 ? -8.527 3.675 0.499 1.00 26.36 168 ARG A O 1
ATOM 745 N N . VAL A 1 104 ? -8.661 5.838 -0.111 1.00 22.72 169 VAL A N 1
ATOM 746 C CA . VAL A 1 104 ? -7.399 6.148 0.555 1.00 19.70 169 VAL A CA 1
ATOM 747 C C . VAL A 1 104 ? -7.501 6.299 2.051 1.00 21.74 169 VAL A C 1
ATOM 748 O O . VAL A 1 104 ? -8.583 6.547 2.617 1.00 24.94 169 VAL A O 1
ATOM 752 N N . THR A 1 105 ? -6.355 6.142 2.701 1.00 24.50 170 THR A N 1
ATOM 753 C CA . THR A 1 105 ? -6.254 6.411 4.121 1.00 24.52 170 THR A CA 1
ATOM 754 C C . THR A 1 105 ? -6.244 7.925 4.365 1.00 28.20 170 THR A C 1
ATOM 755 O O . THR A 1 105 ? -6.234 8.721 3.418 1.00 24.03 170 THR A O 1
ATOM 759 N N . THR A 1 106 ? -6.262 8.316 5.634 1.00 24.30 171 THR A N 1
ATOM 760 C CA . THR A 1 106 ? -6.327 9.728 5.994 1.00 26.36 171 THR A CA 1
ATOM 761 C C . THR A 1 106 ? -5.206 10.605 5.388 1.00 22.78 171 THR A C 1
ATOM 762 O O . THR A 1 106 ? -4.061 10.162 5.188 1.00 25.88 171 THR A O 1
ATOM 766 N N . THR A 1 107 ? -5.551 11.848 5.082 1.00 24.45 172 THR A N 1
ATOM 767 C CA . THR A 1 107 ? -4.575 12.800 4.556 1.00 24.90 172 THR A CA 1
ATOM 768 C C . THR A 1 107 ? -3.631 13.293 5.652 1.00 23.78 172 THR A C 1
ATOM 769 O O . THR A 1 107 ? -2.590 13.922 5.364 1.00 22.87 172 THR A O 1
ATOM 773 N N . GLU A 1 108 ? -4.014 13.067 6.907 1.00 26.21 173 GLU A N 1
ATOM 774 C CA . GLU A 1 108 ? -3.211 13.541 8.033 1.00 28.54 173 GLU A CA 1
ATOM 775 C C . GLU A 1 108 ? -1.879 12.833 8.143 1.00 25.01 173 GLU A C 1
ATOM 776 O O . GLU A 1 108 ? -1.757 11.646 7.822 1.00 25.24 173 GLU A O 1
ATOM 782 N N . LEU A 1 109 ? -0.877 13.550 8.650 1.00 26.61 174 LEU A N 1
ATOM 783 C CA . LEU A 1 109 ? 0.380 12.891 8.988 1.00 30.71 174 LEU A CA 1
ATOM 784 C C . LEU A 1 109 ? 0.159 11.995 10.210 1.00 35.08 174 LEU A C 1
ATOM 785 O O . LEU A 1 109 ? -0.560 12.371 11.146 1.00 35.87 174 LEU A O 1
ATOM 790 N N . GLN A 1 110 ? 0.762 10.812 10.195 1.00 30.58 175 GLN A N 1
ATOM 791 C CA . GLN A 1 110 ? 0.591 9.835 11.268 1.00 35.19 175 GLN A CA 1
ATOM 792 C C . GLN A 1 110 ? 1.862 9.809 12.074 1.00 37.69 175 GLN A C 1
ATOM 793 O O . GLN A 1 110 ? 2.828 9.114 11.729 1.00 35.15 175 GLN A O 1
ATOM 799 N N . LEU A 1 111 ? 1.888 10.568 13.156 1.00 34.34 176 LEU A N 1
ATOM 800 C CA . LEU A 1 111 ? 3.138 10.727 13.884 1.00 30.64 176 LEU A CA 1
ATOM 801 C C . LEU A 1 111 ? 3.236 9.712 15.017 1.00 35.86 176 LEU A C 1
ATOM 802 O O . LEU A 1 111 ? 4.290 9.555 15.637 1.00 39.47 176 LEU A O 1
ATOM 807 N N . GLY A 1 112 ? 2.131 9.019 15.272 1.00 36.47 177 GLY A N 1
ATOM 808 C CA . GLY A 1 112 ? 2.112 7.947 16.250 1.00 46.08 177 GLY A CA 1
ATOM 809 C C . GLY A 1 112 ? 2.082 8.405 17.700 1.00 42.17 177 GLY A C 1
ATOM 810 O O . GLY A 1 112 ? 1.846 9.590 18.011 1.00 41.05 177 GLY A O 1
ATOM 811 N N . ASN A 1 113 ? 2.345 7.449 18.585 1.00 49.75 178 ASN A N 1
ATOM 812 C CA . ASN A 1 113 ? 2.281 7.660 20.025 1.00 53.50 178 ASN A CA 1
ATOM 813 C C . ASN A 1 113 ? 3.589 8.179 20.599 1.00 53.35 178 ASN A C 1
ATOM 814 O O . ASN A 1 113 ? 3.599 8.987 21.534 1.00 62.07 178 ASN A O 1
ATOM 819 N N . SER A 1 114 ? 4.694 7.704 20.037 1.00 45.29 179 SER A N 1
ATOM 820 C CA . SER A 1 114 ? 6.004 7.960 20.606 1.00 47.34 179 SER A CA 1
ATOM 821 C C . SER A 1 114 ? 6.762 8.974 19.767 1.00 51.94 179 SER A C 1
ATOM 822 O O . SER A 1 114 ? 6.451 9.202 18.589 1.00 47.84 179 SER A O 1
ATOM 825 N N . ARG A 1 115 ? 7.756 9.587 20.392 1.00 48.51 180 ARG A N 1
ATOM 826 C CA . ARG A 1 115 ? 8.612 10.534 19.716 1.00 41.38 180 ARG A CA 1
ATOM 827 C C . ARG A 1 115 ? 10.045 10.017 19.788 1.00 39.33 180 ARG A C 1
ATOM 828 O O . ARG A 1 115 ? 10.404 9.320 20.734 1.00 46.56 180 ARG A O 1
ATOM 836 N N . PRO A 1 116 ? 10.872 10.352 18.790 1.00 33.24 181 PRO A N 1
ATOM 837 C CA . PRO A 1 116 ? 10.551 11.232 17.660 1.00 33.17 181 PRO A CA 1
ATOM 838 C C . PRO A 1 116 ? 9.772 10.513 16.558 1.00 32.05 181 PRO A C 1
ATOM 839 O O . PRO A 1 116 ? 9.958 9.305 16.363 1.00 31.25 181 PRO A O 1
ATOM 843 N N . ALA A 1 117 ? 8.900 11.245 15.867 1.00 28.38 182 ALA A N 1
ATOM 844 C CA . ALA A 1 117 ? 8.393 10.770 14.580 1.00 31.40 182 ALA A CA 1
ATOM 845 C C . ALA A 1 117 ? 9.468 11.031 13.525 1.00 26.50 182 ALA A C 1
ATOM 846 O O . ALA A 1 117 ? 10.282 11.970 13.651 1.00 27.30 182 ALA A O 1
ATOM 848 N N . VAL A 1 118 ? 9.485 10.208 12.479 1.00 23.43 183 VAL A N 1
ATOM 849 C CA . VAL A 1 118 ? 10.477 10.358 11.429 1.00 18.12 183 VAL A CA 1
ATOM 850 C C . VAL A 1 118 ? 9.773 10.375 10.062 1.00 24.45 183 VAL A C 1
ATOM 851 O O . VAL A 1 118 ? 9.033 9.448 9.718 1.00 22.26 183 VAL A O 1
ATOM 855 N N . LEU A 1 119 ? 9.988 11.452 9.306 1.00 20.05 184 LEU A N 1
ATOM 856 C CA . LEU A 1 119 ? 9.352 11.596 7.984 1.00 21.46 184 LEU A CA 1
ATOM 857 C C . LEU A 1 119 ? 10.464 11.577 6.943 1.00 18.12 184 LEU A C 1
ATOM 858 O O . LEU A 1 119 ? 11.398 12.401 6.998 1.00 23.83 184 LEU A O 1
ATOM 863 N N . MET A 1 120 ? 10.406 10.643 5.995 1.00 19.68 185 MET A N 1
ATOM 864 C CA . MET A 1 120 ? 11.353 10.654 4.893 1.00 15.98 185 MET A CA 1
ATOM 865 C C . MET A 1 120 ? 10.718 11.326 3.673 1.00 21.07 185 MET A C 1
ATOM 866 O O . MET A 1 120 ? 9.579 11.037 3.324 1.00 18.53 185 MET A O 1
ATOM 871 N N . ILE A 1 121 ? 11.438 12.261 3.073 1.00 17.94 186 ILE A N 1
ATOM 872 C CA . ILE A 1 121 ? 10.939 12.979 1.901 1.00 21.07 186 ILE A CA 1
ATOM 873 C C . ILE A 1 121 ? 11.680 12.395 0.704 1.00 16.63 186 ILE A C 1
ATOM 874 O O . ILE A 1 121 ? 12.932 12.356 0.665 1.00 23.45 186 ILE A O 1
ATOM 879 N N . VAL A 1 122 ? 10.939 11.886 -0.282 1.00 20.06 187 VAL A N 1
ATOM 880 C CA . VAL A 1 122 ? 11.597 11.284 -1.442 1.00 17.02 187 VAL A CA 1
ATOM 881 C C . VAL A 1 122 ? 11.095 11.894 -2.758 1.00 19.14 187 VAL A C 1
ATOM 882 O O . VAL A 1 122 ? 10.081 12.599 -2.775 1.00 18.15 187 VAL A O 1
ATOM 886 N N . GLY A 1 123 ? 11.803 11.619 -3.845 1.00 20.29 188 GLY A N 1
ATOM 887 C CA . GLY A 1 123 ? 11.407 12.160 -5.146 1.00 22.79 188 GLY A CA 1
ATOM 888 C C . GLY A 1 123 ? 12.567 12.541 -6.034 1.00 29.87 188 GLY A C 1
ATOM 889 O O . GLY A 1 123 ? 13.730 12.400 -5.663 1.00 25.53 188 GLY A O 1
ATOM 890 N N . VAL A 1 124 ? 12.254 13.040 -7.225 1.00 30.33 189 VAL A N 1
ATOM 891 C CA . VAL A 1 124 ? 13.307 13.216 -8.223 1.00 31.44 189 VAL A CA 1
ATOM 892 C C . VAL A 1 124 ? 14.030 14.540 -8.104 1.00 39.54 189 VAL A C 1
ATOM 893 O O . VAL A 1 124 ? 15.207 14.642 -8.436 1.00 45.42 189 VAL A O 1
ATOM 897 N N . ASN A 1 125 ? 13.344 15.561 -7.626 1.00 36.96 190 ASN A N 1
ATOM 898 C CA . ASN A 1 125 ? 13.923 16.882 -7.780 1.00 35.86 190 ASN A CA 1
ATOM 899 C C . ASN A 1 125 ? 14.473 17.396 -6.476 1.00 37.92 190 ASN A C 1
ATOM 900 O O . ASN A 1 125 ? 13.684 17.766 -5.581 1.00 34.18 190 ASN A O 1
ATOM 905 N N . GLY A 1 126 ? 15.808 17.426 -6.377 1.00 39.47 191 GLY A N 1
ATOM 906 C CA . GLY A 1 126 ? 16.498 17.826 -5.156 1.00 42.07 191 GLY A CA 1
ATOM 907 C C . GLY A 1 126 ? 15.945 19.126 -4.603 1.00 38.72 191 GLY A C 1
ATOM 908 O O . GLY A 1 126 ? 15.659 19.261 -3.413 1.00 34.67 191 GLY A O 1
ATOM 909 N N . GLY A 1 127 ? 15.733 20.082 -5.492 1.00 36.66 192 GLY A N 1
ATOM 910 C CA . GLY A 1 127 ? 15.319 21.407 -5.077 1.00 39.51 192 GLY A CA 1
ATOM 911 C C . GLY A 1 127 ? 13.877 21.512 -4.614 1.00 38.30 192 GLY A C 1
ATOM 912 O O . GLY A 1 127 ? 13.579 22.258 -3.666 1.00 37.34 192 GLY A O 1
ATOM 913 N N . GLY A 1 128 ? 12.973 20.795 -5.295 1.00 36.29 193 GLY A N 1
ATOM 914 C CA . GLY A 1 128 ? 11.578 20.750 -4.902 1.00 29.53 193 GLY A CA 1
ATOM 915 C C . GLY A 1 128 ? 11.441 20.075 -3.552 1.00 24.47 193 GLY A C 1
ATOM 916 O O . GLY A 1 128 ? 10.658 20.532 -2.693 1.00 28.89 193 GLY A O 1
ATOM 917 N N . LYS A 1 129 ? 12.188 18.983 -3.381 1.00 28.52 194 LYS A N 1
ATOM 918 C CA . LYS A 1 129 ? 12.239 18.253 -2.120 1.00 30.92 194 LYS A CA 1
ATOM 919 C C . LYS A 1 129 ? 12.760 19.144 -1.001 1.00 26.18 194 LYS A C 1
ATOM 920 O O . LYS A 1 129 ? 12.182 19.179 0.091 1.00 23.11 194 LYS A O 1
ATOM 926 N N . THR A 1 130 ? 13.832 19.875 -1.284 1.00 25.85 195 THR A N 1
ATOM 927 C CA . THR A 1 130 ? 14.445 20.765 -0.286 1.00 28.55 195 THR A CA 1
ATOM 928 C C . THR A 1 130 ? 13.466 21.845 0.163 1.00 26.20 195 THR A C 1
ATOM 929 O O . THR A 1 130 ? 13.255 22.068 1.364 1.00 27.10 195 THR A O 1
ATOM 933 N N . THR A 1 131 ? 12.838 22.502 -0.806 1.00 24.39 196 THR A N 1
ATOM 934 C CA . THR A 1 131 ? 11.861 23.528 -0.510 1.00 22.29 196 THR A CA 1
ATOM 935 C C . THR A 1 131 ? 10.701 22.962 0.282 1.00 24.33 196 THR A C 1
ATOM 936 O O . THR A 1 131 ? 10.268 23.554 1.267 1.00 23.02 196 THR A O 1
ATOM 940 N N . THR A 1 132 ? 10.207 21.791 -0.121 1.00 20.62 197 THR A N 1
ATOM 941 C CA . THR A 1 132 ? 9.073 21.188 0.598 1.00 22.42 197 THR A CA 1
ATOM 942 C C . THR A 1 132 ? 9.416 20.881 2.054 1.00 20.26 197 THR A C 1
ATOM 943 O O . THR A 1 132 ? 8.592 21.117 2.956 1.00 23.45 197 THR A O 1
ATOM 947 N N . LEU A 1 133 ? 10.611 20.333 2.240 1.00 20.75 198 LEU A N 1
ATOM 948 C CA . LEU A 1 133 ? 11.198 20.027 3.538 1.00 24.64 198 LEU A CA 1
ATOM 949 C C . LEU A 1 133 ? 11.171 21.299 4.417 1.00 22.83 198 LEU A C 1
ATOM 950 O O . LEU A 1 133 ? 10.720 21.268 5.555 1.00 24.46 198 LEU A O 1
ATOM 955 N N . GLY A 1 134 ? 11.643 22.414 3.873 1.00 24.92 199 GLY A N 1
ATOM 956 C CA . GLY A 1 134 ? 11.626 23.679 4.609 1.00 22.24 199 GLY A CA 1
ATOM 957 C C . GLY A 1 134 ? 10.230 24.140 4.977 1.00 28.47 199 GLY A C 1
ATOM 958 O O . GLY A 1 134 ? 9.981 24.569 6.121 1.00 23.80 199 GLY A O 1
ATOM 959 N N . LYS A 1 135 ? 9.285 24.032 4.036 1.00 22.33 200 LYS A N 1
ATOM 960 C CA . LYS A 1 135 ? 7.948 24.491 4.341 1.00 21.01 200 LYS A CA 1
ATOM 961 C C . LYS A 1 135 ? 7.234 23.564 5.304 1.00 24.05 200 LYS A C 1
ATOM 962 O O . LYS A 1 135 ? 6.360 24.026 6.063 1.00 24.60 200 LYS A O 1
ATOM 968 N N . LEU A 1 136 ? 7.570 22.267 5.284 1.00 19.51 201 LEU A N 1
ATOM 969 C CA . LEU A 1 136 ? 7.023 21.372 6.318 1.00 25.51 201 LEU A CA 1
ATOM 970 C C . LEU A 1 136 ? 7.538 21.782 7.702 1.00 22.99 201 LEU A C 1
ATOM 971 O O . LEU A 1 136 ? 6.780 21.825 8.683 1.00 24.79 201 LEU A O 1
ATOM 976 N N . ALA A 1 137 ? 8.834 22.014 7.779 1.00 22.02 202 ALA A N 1
ATOM 977 C CA . ALA A 1 137 ? 9.472 22.431 9.031 1.00 26.25 202 ALA A CA 1
ATOM 978 C C . ALA A 1 137 ? 8.794 23.654 9.622 1.00 27.91 202 ALA A C 1
ATOM 979 O O . ALA A 1 137 ? 8.546 23.719 10.829 1.00 28.28 202 ALA A O 1
ATOM 981 N N . ASN A 1 138 ? 8.483 24.613 8.754 1.00 27.84 203 ASN A N 1
ATOM 982 C CA . ASN A 1 138 ? 7.865 25.854 9.171 1.00 27.64 203 ASN A CA 1
ATOM 983 C C . ASN A 1 138 ? 6.491 25.601 9.782 1.00 33.08 203 ASN A C 1
ATOM 984 O O . ASN A 1 138 ? 6.095 26.250 10.756 1.00 28.70 203 ASN A O 1
ATOM 989 N N . ARG A 1 139 ? 5.754 24.643 9.221 1.00 27.34 204 ARG A N 1
ATOM 990 C CA . ARG A 1 139 ? 4.477 24.244 9.823 1.00 30.79 204 ARG A CA 1
ATOM 991 C C . ARG A 1 139 ? 4.635 23.648 11.218 1.00 29.83 204 ARG A C 1
ATOM 992 O O . ARG A 1 139 ? 3.846 23.943 12.118 1.00 29.62 204 ARG A O 1
ATOM 1000 N N . PHE A 1 140 ? 5.627 22.786 11.398 1.00 30.54 205 PHE A N 1
ATOM 1001 C CA . PHE A 1 140 ? 5.847 22.180 12.705 1.00 26.30 205 PHE A CA 1
ATOM 1002 C C . PHE A 1 140 ? 6.273 23.212 13.741 1.00 31.63 205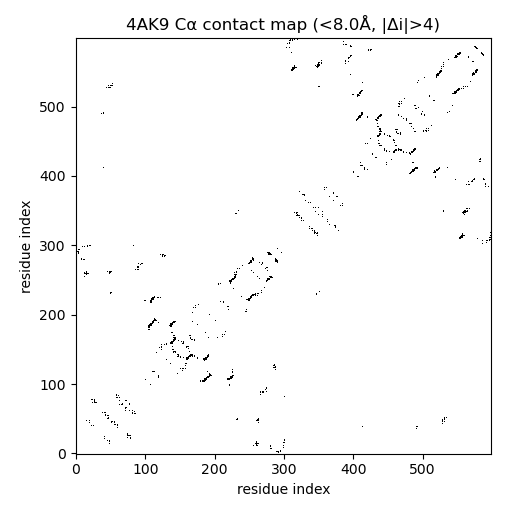 PHE A C 1
ATOM 1003 O O . PHE A 1 140 ? 5.797 23.198 14.886 1.00 31.80 205 PHE A O 1
ATOM 1011 N N . LYS A 1 141 ? 7.177 24.092 13.336 1.00 28.85 206 LYS A N 1
ATOM 1012 C CA . LYS A 1 141 ? 7.684 25.165 14.215 1.00 35.92 206 LYS A CA 1
ATOM 1013 C C . LYS A 1 141 ? 6.577 26.091 14.693 1.00 38.68 206 LYS A C 1
ATOM 1014 O O . LYS A 1 141 ? 6.551 26.489 15.850 1.00 40.09 206 LYS A O 1
ATOM 1020 N N . LYS A 1 142 ? 5.636 26.396 13.806 1.00 32.59 207 LYS A N 1
ATOM 1021 C CA . LYS A 1 142 ? 4.512 27.250 14.156 1.00 40.20 207 LYS A CA 1
ATOM 1022 C C . LYS A 1 142 ? 3.603 26.593 15.186 1.00 42.65 207 LYS A C 1
ATOM 1023 O O . LYS A 1 142 ? 2.853 27.270 15.881 1.00 46.67 207 LYS A O 1
ATOM 1029 N N . GLU A 1 143 ? 3.681 25.274 15.294 1.00 40.23 208 GLU A N 1
ATOM 1030 C CA . GLU A 1 143 ? 2.880 24.556 16.281 1.00 44.64 208 GLU A CA 1
ATOM 1031 C C . GLU A 1 143 ? 3.649 24.165 17.545 1.00 43.99 208 GLU A C 1
ATOM 1032 O O . GLU A 1 143 ? 3.142 23.397 18.373 1.00 45.77 208 GLU A O 1
ATOM 1038 N N . GLY A 1 144 ? 4.866 24.687 17.692 1.00 34.88 209 GLY A N 1
ATOM 1039 C CA . GLY A 1 144 ? 5.652 24.464 18.899 1.00 44.20 209 GLY A CA 1
ATOM 1040 C C . GLY A 1 144 ? 6.417 23.149 18.905 1.00 51.31 209 GLY A C 1
ATOM 1041 O O . GLY A 1 144 ? 7.037 22.765 19.911 1.00 48.47 209 GLY A O 1
ATOM 1042 N N . VAL A 1 145 ? 6.371 22.461 17.767 1.00 42.91 210 VAL A N 1
ATOM 1043 C CA . VAL A 1 145 ? 7.045 21.177 17.583 1.00 45.46 210 VAL A CA 1
ATOM 1044 C C . VAL A 1 145 ? 8.558 21.381 17.365 1.00 42.35 210 VAL A C 1
ATOM 1045 O O . VAL A 1 145 ? 8.981 22.271 16.620 1.00 43.02 210 VAL A O 1
ATOM 1049 N N . LYS A 1 146 ? 9.361 20.559 18.031 1.00 34.74 211 LYS A N 1
ATOM 1050 C CA . LYS A 1 146 ? 10.818 20.631 17.918 1.00 35.08 211 LYS A CA 1
ATOM 1051 C C . LYS A 1 146 ? 11.353 19.747 16.765 1.00 35.43 211 LYS A C 1
ATOM 1052 O O . LYS A 1 146 ? 11.273 18.507 16.820 1.00 30.63 211 LYS A O 1
ATOM 1058 N N . VAL A 1 147 ? 11.933 20.389 15.749 1.00 32.43 212 VAL A N 1
ATOM 1059 C CA . VAL A 1 147 ? 12.263 19.726 14.486 1.00 29.79 212 VAL A CA 1
ATOM 1060 C C . VAL A 1 147 ? 13.759 19.567 14.278 1.00 27.55 212 VAL A C 1
ATOM 1061 O O . VAL A 1 147 ? 14.529 20.505 14.528 1.00 28.08 212 VAL A O 1
ATOM 1065 N N . LEU A 1 148 ? 14.166 18.385 13.814 1.00 23.32 213 LEU A N 1
ATOM 1066 C CA . LEU A 1 148 ? 15.539 18.151 13.382 1.00 19.43 213 LEU A CA 1
ATOM 1067 C C . LEU A 1 148 ? 15.563 17.767 11.907 1.00 28.34 213 LEU A C 1
ATOM 1068 O O . LEU A 1 148 ? 14.854 16.853 11.495 1.00 27.48 213 LEU A O 1
ATOM 1073 N N . MET A 1 149 ? 16.391 18.445 11.117 1.00 28.06 214 MET A N 1
ATOM 1074 C CA . MET A 1 149 ? 16.508 18.106 9.702 1.00 27.57 214 MET A CA 1
ATOM 1075 C C . MET A 1 149 ? 17.703 17.216 9.459 1.00 30.99 214 MET A C 1
ATOM 1076 O O . MET A 1 149 ? 18.734 17.345 10.127 1.00 33.13 214 MET A O 1
ATOM 1081 N N . ALA A 1 150 ? 17.575 16.300 8.497 1.00 22.37 215 ALA A N 1
ATOM 1082 C CA . ALA A 1 150 ? 18.670 15.405 8.145 1.00 24.41 215 ALA A CA 1
ATOM 1083 C C . ALA A 1 150 ? 18.982 15.504 6.667 1.00 33.68 215 ALA A C 1
ATOM 1084 O O . ALA A 1 150 ? 18.105 15.233 5.804 1.00 26.72 215 ALA A O 1
ATOM 1086 N N . ALA A 1 151 ? 20.221 15.881 6.364 1.00 30.11 216 ALA A N 1
ATOM 1087 C CA . ALA A 1 151 ? 20.635 16.110 4.983 1.00 32.47 216 ALA A CA 1
ATOM 1088 C C . ALA A 1 151 ? 21.127 14.835 4.320 1.00 34.68 216 ALA A C 1
ATOM 1089 O O . ALA A 1 151 ? 22.338 14.647 4.116 1.00 37.79 216 ALA A O 1
ATOM 1091 N N . GLY A 1 152 ? 20.184 13.958 3.965 1.00 30.49 217 GLY A N 1
ATOM 1092 C CA . GLY A 1 152 ? 20.545 12.656 3.433 1.00 31.92 217 GLY A CA 1
ATOM 1093 C C . GLY A 1 152 ? 20.682 12.631 1.925 1.00 35.43 217 GLY A C 1
ATOM 1094 O O . GLY A 1 152 ? 21.050 11.616 1.348 1.00 41.40 217 GLY A O 1
ATOM 1095 N N . ASP A 1 153 ? 20.372 13.752 1.275 1.00 33.39 218 ASP A N 1
ATOM 1096 C CA . ASP A 1 153 ? 20.673 13.883 -0.146 1.00 36.85 218 ASP A CA 1
ATOM 1097 C C . ASP A 1 153 ? 22.137 14.299 -0.254 1.00 46.95 218 ASP A C 1
ATOM 1098 O O . ASP A 1 153 ? 22.451 15.493 -0.299 1.00 50.08 218 ASP A O 1
ATOM 1103 N N . THR A 1 154 ? 23.026 13.309 -0.261 1.00 47.77 219 THR A N 1
ATOM 1104 C CA . THR A 1 154 ? 24.465 13.538 -0.366 1.00 48.26 219 THR A CA 1
ATOM 1105 C C . THR A 1 154 ? 24.857 13.613 -1.840 1.00 51.59 219 THR A C 1
ATOM 1106 O O . THR A 1 154 ? 26.012 13.414 -2.203 1.00 60.35 219 THR A O 1
ATOM 1110 N N . ALA A 1 157 ? 26.560 18.493 -3.527 1.00 60.83 222 ALA A N 1
ATOM 1111 C CA . ALA A 1 157 ? 26.577 18.717 -2.082 1.00 64.68 222 ALA A CA 1
ATOM 1112 C C . ALA A 1 157 ? 25.896 20.039 -1.700 1.00 60.03 222 ALA A C 1
ATOM 1113 O O . ALA A 1 157 ? 25.940 20.470 -0.536 1.00 60.32 222 ALA A O 1
ATOM 1115 N N . ALA A 1 158 ? 25.256 20.672 -2.679 1.00 53.68 223 ALA A N 1
ATOM 1116 C CA . ALA A 1 158 ? 24.545 21.920 -2.438 1.00 56.52 223 ALA A CA 1
ATOM 1117 C C . ALA A 1 158 ? 23.217 21.651 -1.750 1.00 52.47 223 ALA A C 1
ATOM 1118 O O . ALA A 1 158 ? 22.666 22.526 -1.071 1.00 50.57 223 ALA A O 1
ATOM 1120 N N . ALA A 1 159 ? 22.691 20.445 -1.959 1.00 53.34 224 ALA A N 1
ATOM 1121 C CA . ALA A 1 159 ? 21.464 20.011 -1.292 1.00 50.97 224 ALA A CA 1
ATOM 1122 C C . ALA A 1 159 ? 21.529 20.259 0.231 1.00 43.10 224 ALA A C 1
ATOM 1123 O O . ALA A 1 159 ? 20.619 20.894 0.810 1.00 40.31 224 ALA A O 1
ATOM 1125 N N . GLY A 1 160 ? 22.608 19.783 0.861 1.00 45.31 225 GLY A N 1
ATOM 1126 C CA . GLY A 1 160 ? 22.845 20.001 2.279 1.00 45.43 225 GLY A CA 1
ATOM 1127 C C . GLY A 1 160 ? 22.883 21.482 2.646 1.00 44.32 225 GLY A C 1
ATOM 1128 O O . GLY A 1 160 ? 22.296 21.909 3.652 1.00 37.28 225 GLY A O 1
ATOM 1129 N N . GLU A 1 161 ? 23.548 22.284 1.820 1.00 45.78 226 GLU A N 1
ATOM 1130 C CA . GLU A 1 161 ? 23.640 23.720 2.085 1.00 42.26 226 GLU A CA 1
ATOM 1131 C C . GLU A 1 161 ? 22.268 24.406 1.987 1.00 41.43 226 GLU A C 1
ATOM 1132 O O . GLU A 1 161 ? 21.922 25.280 2.793 1.00 35.35 226 GLU A O 1
ATOM 1138 N N . GLN A 1 162 ? 21.483 24.006 0.995 1.00 35.16 227 GLN A N 1
ATOM 1139 C CA . GLN A 1 162 ? 20.167 24.583 0.811 1.00 34.54 227 GLN A CA 1
ATOM 1140 C C . GLN A 1 162 ? 19.292 24.249 2.014 1.00 32.70 227 GLN A C 1
ATOM 1141 O O . GLN A 1 162 ? 18.534 25.100 2.492 1.00 30.71 227 GLN A O 1
ATOM 1147 N N . LEU A 1 163 ? 19.433 23.024 2.521 1.00 29.49 228 LEU A N 1
ATOM 1148 C CA . LEU A 1 163 ? 18.636 22.576 3.648 1.00 31.61 228 LEU A CA 1
ATOM 1149 C C . LEU A 1 163 ? 19.017 23.373 4.884 1.00 29.09 228 LEU A C 1
ATOM 1150 O O . LEU A 1 163 ? 18.155 23.731 5.695 1.00 27.54 228 LEU A O 1
ATOM 1155 N N . GLU A 1 164 ? 20.307 23.660 5.013 1.00 33.80 229 GLU A N 1
ATOM 1156 C CA . GLU A 1 164 ? 20.836 24.442 6.137 1.00 34.68 229 GLU A CA 1
ATOM 1157 C C . GLU A 1 164 ? 20.177 25.825 6.204 1.00 32.71 229 GLU A C 1
ATOM 1158 O O . GLU A 1 164 ? 19.854 26.339 7.280 1.00 28.89 229 GLU A O 1
ATOM 1164 N N . VAL A 1 165 ? 19.926 26.414 5.041 1.00 29.80 230 VAL A N 1
ATOM 1165 C CA . VAL A 1 165 ? 19.254 27.701 4.996 1.00 26.46 230 VAL A CA 1
ATOM 1166 C C . VAL A 1 165 ? 17.828 27.598 5.529 1.00 30.67 230 VAL A C 1
ATOM 1167 O O . VAL A 1 165 ? 17.354 28.456 6.280 1.00 26.37 230 VAL A O 1
ATOM 1171 N N . TRP A 1 166 ? 17.144 26.524 5.149 1.00 32.23 231 TRP A N 1
ATOM 1172 C CA . TRP A 1 166 ? 15.801 26.307 5.652 1.00 27.78 231 TRP A CA 1
ATOM 1173 C C . TRP A 1 166 ? 15.797 26.025 7.137 1.00 26.61 231 TRP A C 1
ATOM 1174 O O . TRP A 1 166 ? 14.846 26.416 7.853 1.00 26.40 231 TRP A O 1
ATOM 1185 N N . ALA A 1 167 ? 16.835 25.349 7.618 1.00 27.27 232 ALA A N 1
ATOM 1186 C CA . ALA A 1 167 ? 16.897 25.048 9.052 1.00 30.36 232 ALA A CA 1
ATOM 1187 C C . ALA A 1 167 ? 16.945 26.378 9.800 1.00 30.76 232 ALA A C 1
ATOM 1188 O O . ALA A 1 167 ? 16.217 26.601 10.783 1.00 27.01 232 ALA A O 1
ATOM 1190 N N . GLN A 1 168 ? 17.764 27.284 9.277 1.00 27.38 233 GLN A N 1
ATOM 1191 C CA . GLN A 1 168 ? 17.919 28.625 9.866 1.00 29.76 233 GLN A CA 1
ATOM 1192 C C . GLN A 1 168 ? 16.654 29.460 9.846 1.00 29.99 233 GLN A C 1
ATOM 1193 O O . GLN A 1 168 ? 16.251 30.013 10.882 1.00 31.95 233 GLN A O 1
ATOM 1199 N N . ARG A 1 169 ? 16.018 29.555 8.682 1.00 26.86 234 ARG A N 1
ATOM 1200 C CA . ARG A 1 169 ? 14.779 30.309 8.559 1.00 23.98 234 ARG A CA 1
ATOM 1201 C C . ARG A 1 169 ? 13.696 29.782 9.492 1.00 31.22 234 ARG A C 1
ATOM 1202 O O . ARG A 1 169 ? 12.855 30.551 10.007 1.00 30.71 234 ARG A O 1
ATOM 1210 N N . THR A 1 170 ? 13.713 28.470 9.723 1.00 29.01 235 THR A N 1
ATOM 1211 C CA . THR A 1 170 ? 12.624 27.885 10.487 1.00 32.04 235 THR A CA 1
ATOM 1212 C C . THR A 1 170 ? 12.987 27.639 11.926 1.00 33.72 235 THR A C 1
ATOM 1213 O O . THR A 1 170 ? 12.119 27.267 12.720 1.00 39.27 235 THR A O 1
ATOM 1217 N N . GLY A 1 171 ? 14.251 27.823 12.279 1.00 31.64 236 GLY A N 1
ATOM 1218 C CA . GLY A 1 171 ? 14.652 27.588 13.657 1.00 33.53 236 GLY A CA 1
ATOM 1219 C C . GLY A 1 171 ? 14.747 26.105 13.978 1.00 36.69 236 GLY A C 1
ATOM 1220 O O . GLY A 1 171 ? 14.555 25.690 15.120 1.00 37.44 236 GLY A O 1
ATOM 1221 N N . SER A 1 172 ? 15.025 25.302 12.956 1.00 33.66 237 SER A N 1
ATOM 1222 C CA . SER A 1 172 ? 15.206 23.860 13.125 1.00 32.61 237 SER A CA 1
ATOM 1223 C C . SER A 1 172 ? 16.680 23.563 13.245 1.00 35.27 237 SER A C 1
ATOM 1224 O O . SER A 1 172 ? 17.509 24.298 12.695 1.00 35.00 237 SER A O 1
ATOM 1227 N N . GLU A 1 173 ? 17.012 22.476 13.940 1.00 32.11 238 GLU A N 1
ATOM 1228 C CA . GLU A 1 173 ? 18.391 21.979 13.961 1.00 35.36 238 GLU A CA 1
ATOM 1229 C C . GLU A 1 173 ? 18.618 21.110 12.737 1.00 36.47 238 GLU A C 1
ATOM 1230 O O . GLU A 1 173 ? 17.649 20.670 12.101 1.00 35.10 238 GLU A O 1
ATOM 1236 N N . ILE A 1 174 ? 19.879 20.851 12.404 1.00 29.57 239 ILE A N 1
ATOM 1237 C CA . ILE A 1 174 ? 20.179 20.051 11.224 1.00 29.34 239 ILE A CA 1
ATOM 1238 C C . ILE A 1 174 ? 21.392 19.147 11.409 1.00 39.06 239 ILE A C 1
ATOM 1239 O O . ILE A 1 174 ? 22.393 19.553 12.005 1.00 39.65 239 ILE A O 1
ATOM 1244 N N . VAL A 1 175 ? 21.280 17.908 10.921 1.00 30.16 240 VAL A N 1
ATOM 1245 C CA . VAL A 1 175 ? 22.411 16.988 10.866 1.00 35.51 240 VAL A CA 1
ATOM 1246 C C . VAL A 1 175 ? 22.892 16.896 9.427 1.00 43.02 240 VAL A C 1
ATOM 1247 O O . VAL A 1 175 ? 22.089 16.636 8.504 1.00 36.53 240 VAL A O 1
ATOM 1251 N N . MET A 1 176 ? 24.194 17.096 9.220 1.00 42.33 241 MET A N 1
ATOM 1252 C CA . MET A 1 176 ? 24.773 17.007 7.881 1.00 43.86 241 MET A CA 1
ATOM 1253 C C . MET A 1 176 ? 25.907 15.981 7.764 1.00 43.16 241 MET A C 1
ATOM 1254 O O . MET A 1 176 ? 26.358 15.430 8.769 1.00 56.46 241 MET A O 1
ATOM 1259 N N . ALA A 1 177 ? 26.355 15.724 6.533 1.00 47.61 242 ALA A N 1
ATOM 1260 C CA . ALA A 1 177 ? 27.473 14.804 6.280 1.00 51.14 242 ALA A CA 1
ATOM 1261 C C . ALA A 1 177 ? 28.812 15.313 6.829 1.00 57.15 242 ALA A C 1
ATOM 1262 O O . ALA A 1 177 ? 29.031 16.523 6.937 1.00 57.90 242 ALA A O 1
ATOM 1264 N N . PRO A 1 182 ? 30.960 10.232 2.784 1.00 61.74 247 PRO A N 1
ATOM 1265 C CA . PRO A 1 182 ? 29.626 10.840 2.908 1.00 65.39 247 PRO A CA 1
ATOM 1266 C C . PRO A 1 182 ? 28.517 9.943 2.336 1.00 58.92 247 PRO A C 1
ATOM 1267 O O . PRO A 1 182 ? 28.170 10.033 1.150 1.00 59.16 247 PRO A O 1
ATOM 1271 N N . ARG A 1 183 ? 27.973 9.076 3.186 1.00 55.48 248 ARG A N 1
ATOM 1272 C CA . ARG A 1 183 ? 26.908 8.173 2.774 1.00 49.74 248 ARG A CA 1
ATOM 1273 C C . ARG A 1 183 ? 25.631 8.581 3.473 1.00 43.84 248 ARG A C 1
ATOM 1274 O O . ARG A 1 183 ? 25.629 8.864 4.669 1.00 45.02 248 ARG A O 1
ATOM 1282 N N . PRO A 1 184 ? 24.535 8.592 2.722 1.00 41.07 249 PRO A N 1
ATOM 1283 C CA . PRO A 1 184 ? 23.199 9.031 3.141 1.00 43.28 249 PRO A CA 1
ATOM 1284 C C . PRO A 1 184 ? 22.664 8.225 4.306 1.00 32.53 249 PRO A C 1
ATOM 1285 O O . PRO A 1 184 ? 22.152 8.825 5.253 1.00 30.26 249 PRO A O 1
ATOM 1289 N N . ALA A 1 185 ? 22.774 6.901 4.226 1.00 33.62 250 ALA A N 1
ATOM 1290 C CA . ALA A 1 185 ? 22.275 6.033 5.297 1.00 34.07 250 ALA A CA 1
ATOM 1291 C C . ALA A 1 185 ? 22.874 6.398 6.659 1.00 31.69 250 ALA A C 1
ATOM 1292 O O . ALA A 1 185 ? 22.142 6.474 7.659 1.00 33.43 250 ALA A O 1
ATOM 1294 N N . ALA A 1 186 ? 24.184 6.665 6.687 1.00 36.26 251 ALA A N 1
ATOM 1295 C CA . ALA A 1 186 ? 24.863 7.034 7.931 1.00 38.05 251 ALA A CA 1
ATOM 1296 C C . ALA A 1 186 ? 24.399 8.392 8.476 1.00 33.33 251 ALA A C 1
ATOM 1297 O O . ALA A 1 186 ? 24.285 8.573 9.689 1.00 33.65 251 ALA A O 1
ATOM 1299 N N . VAL A 1 187 ? 24.148 9.342 7.577 1.00 35.11 252 VAL A N 1
ATOM 1300 C CA . VAL A 1 187 ? 23.624 10.644 7.973 1.00 31.22 252 VAL A CA 1
ATOM 1301 C C . VAL A 1 187 ? 22.253 10.486 8.595 1.00 27.92 252 VAL A C 1
ATOM 1302 O O . VAL A 1 187 ? 21.962 11.071 9.649 1.00 31.02 252 VAL A O 1
ATOM 1306 N N . LEU A 1 188 ? 21.395 9.712 7.923 1.00 30.51 253 LEU A N 1
ATOM 1307 C CA . LEU A 1 188 ? 20.056 9.508 8.440 1.00 28.96 253 LEU A CA 1
ATOM 1308 C C . LEU A 1 188 ? 20.073 8.817 9.812 1.00 25.65 253 LEU A C 1
ATOM 1309 O O . LEU A 1 188 ? 19.305 9.185 10.705 1.00 24.88 253 LEU A O 1
ATOM 1314 N N . SER A 1 189 ? 20.920 7.805 9.971 1.00 29.98 254 SER A N 1
ATOM 1315 C CA . SER A 1 189 ? 20.920 7.056 11.227 1.00 31.49 254 SER A CA 1
ATOM 1316 C C . SER A 1 189 ? 21.470 7.919 12.352 1.00 31.80 254 SER A C 1
ATOM 1317 O O . SER A 1 189 ? 20.954 7.893 13.464 1.00 33.72 254 SER A O 1
ATOM 1320 N N . GLN A 1 190 ? 22.493 8.710 12.043 1.00 34.29 255 GLN A N 1
ATOM 1321 C CA . GLN A 1 190 ? 23.019 9.689 12.989 1.00 34.41 255 GLN A CA 1
ATOM 1322 C C . GLN A 1 190 ? 21.941 10.687 13.428 1.00 35.98 255 GLN A C 1
ATOM 1323 O O . GLN A 1 190 ? 21.835 11.005 14.607 1.00 32.46 255 GLN A O 1
ATOM 1329 N N . ALA A 1 191 ? 21.129 11.185 12.493 1.00 26.78 256 ALA A N 1
ATOM 1330 C CA . ALA A 1 191 ? 20.083 12.124 12.880 1.00 27.94 256 ALA A CA 1
ATOM 1331 C C . ALA A 1 191 ? 19.002 11.469 13.708 1.00 26.99 256 ALA A C 1
ATOM 1332 O O . ALA A 1 191 ? 18.480 12.080 14.631 1.00 25.93 256 ALA A O 1
ATOM 1334 N N . VAL A 1 192 ? 18.632 10.229 13.368 1.00 25.66 257 VAL A N 1
ATOM 1335 C CA . VAL A 1 192 ? 17.587 9.588 14.154 1.00 32.07 257 VAL A CA 1
ATOM 1336 C C . VAL A 1 192 ? 18.065 9.323 15.587 1.00 25.37 257 VAL A C 1
ATOM 1337 O O . VAL A 1 192 ? 17.321 9.589 16.549 1.00 29.06 257 VAL A O 1
ATOM 1341 N N . ARG A 1 193 ? 19.300 8.859 15.710 1.00 31.07 258 ARG A N 1
ATOM 1342 C CA . ARG A 1 193 ? 19.888 8.608 17.033 1.00 34.22 258 ARG A CA 1
ATOM 1343 C C . ARG A 1 193 ? 19.908 9.879 17.853 1.00 35.05 258 ARG A C 1
ATOM 1344 O O . ARG A 1 193 ? 19.517 9.887 19.021 1.00 36.44 258 ARG A O 1
ATOM 1352 N N . ARG A 1 194 ? 20.346 10.966 17.218 1.00 33.54 259 ARG A N 1
ATOM 1353 C CA . ARG A 1 194 ? 20.434 12.252 17.898 1.00 36.12 259 ARG A CA 1
ATOM 1354 C C . ARG A 1 194 ? 19.067 12.727 18.357 1.00 35.58 259 ARG A C 1
ATOM 1355 O O . ARG A 1 194 ? 18.924 13.312 19.430 1.00 34.86 259 ARG A O 1
ATOM 1363 N N . ALA A 1 195 ? 18.043 12.456 17.553 1.00 30.70 260 ALA A N 1
ATOM 1364 C CA . ALA A 1 195 ? 16.713 12.897 17.914 1.00 29.07 260 ALA A CA 1
ATOM 1365 C C . ALA A 1 195 ? 16.174 12.115 19.099 1.00 32.31 260 ALA A C 1
ATOM 1366 O O . ALA A 1 195 ? 15.415 12.658 19.895 1.00 30.69 260 ALA A O 1
ATOM 1368 N N . VAL A 1 196 ? 16.520 10.833 19.175 1.00 32.32 261 VAL A N 1
ATOM 1369 C CA . VAL A 1 196 ? 16.051 10.009 20.288 1.00 37.54 261 VAL A CA 1
ATOM 1370 C C . VAL A 1 196 ? 16.742 10.492 21.569 1.00 38.42 261 VAL A C 1
ATOM 1371 O O . VAL A 1 196 ? 16.092 10.679 22.617 1.00 42.02 261 VAL A O 1
ATOM 1375 N N . GLU A 1 197 ? 18.048 10.732 21.467 1.00 36.48 262 GLU A N 1
ATOM 1376 C CA . GLU A 1 197 ? 18.825 11.164 22.630 1.00 44.45 262 GLU A CA 1
ATOM 1377 C C . GLU A 1 197 ? 18.411 12.538 23.124 1.00 45.72 262 GLU A C 1
ATOM 1378 O O . GLU A 1 197 ? 18.347 12.777 24.338 1.00 43.59 262 GLU A O 1
ATOM 1384 N N . GLU A 1 198 ? 18.137 13.442 22.186 1.00 38.63 263 GLU A N 1
ATOM 1385 C CA . GLU A 1 198 ? 17.919 14.846 22.544 1.00 42.60 263 GLU A CA 1
ATOM 1386 C C . GLU A 1 198 ? 16.468 15.292 22.548 1.00 39.86 263 GLU A C 1
ATOM 1387 O O . GLU A 1 198 ? 16.192 16.497 22.534 1.00 43.10 263 GLU A O 1
ATOM 1393 N N . ASP A 1 199 ? 15.550 14.330 22.553 1.00 39.23 264 ASP A N 1
ATOM 1394 C CA . ASP A 1 199 ? 14.148 14.639 22.819 1.00 41.10 264 ASP A CA 1
ATOM 1395 C C . ASP A 1 199 ? 13.515 15.549 21.743 1.00 41.98 264 ASP A C 1
ATOM 1396 O O . ASP A 1 199 ? 12.684 16.406 22.061 1.00 42.15 264 ASP A O 1
ATOM 1401 N N . PHE A 1 200 ? 13.905 15.356 20.479 1.00 41.07 265 PHE A N 1
ATOM 1402 C CA . PHE A 1 200 ? 13.275 16.052 19.341 1.00 37.34 265 PHE A CA 1
ATOM 1403 C C . PHE A 1 200 ? 11.921 15.417 19.042 1.00 29.86 265 PHE A C 1
ATOM 1404 O O . PHE A 1 200 ? 11.741 14.221 19.270 1.00 33.54 265 PHE A O 1
ATOM 1412 N N . ASP A 1 201 ? 10.973 16.184 18.511 1.00 29.16 266 ASP A N 1
ATOM 1413 C CA . ASP A 1 201 ? 9.642 15.628 18.263 1.00 31.12 266 ASP A CA 1
ATOM 1414 C C . ASP A 1 201 ? 9.521 15.000 16.880 1.00 34.45 266 ASP A C 1
ATOM 1415 O O . ASP A 1 201 ? 8.769 14.041 16.695 1.00 31.45 266 ASP A O 1
ATOM 1420 N N . VAL A 1 202 ? 10.238 15.561 15.909 1.00 25.83 267 VAL A N 1
ATOM 1421 C CA . VAL A 1 202 ? 10.066 15.146 14.506 1.00 28.78 267 VAL A CA 1
ATOM 1422 C C . VAL A 1 202 ? 11.410 15.259 13.823 1.00 25.85 267 VAL A C 1
ATOM 1423 O O . VAL A 1 202 ? 12.140 16.225 14.068 1.00 29.07 267 VAL A O 1
ATOM 1427 N N . VAL A 1 203 ? 11.754 14.264 13.007 1.00 21.77 268 VAL A N 1
ATOM 1428 C CA . VAL A 1 203 ? 12.941 14.332 12.177 1.00 20.57 268 VAL A CA 1
ATOM 1429 C C . VAL A 1 203 ? 12.470 14.362 10.721 1.00 29.22 268 VAL A C 1
ATOM 1430 O O . VAL A 1 203 ? 11.688 13.506 10.306 1.00 26.46 268 VAL A O 1
ATOM 1434 N N . LEU A 1 204 ? 12.941 15.348 9.967 1.00 23.12 269 LEU A N 1
ATOM 1435 C CA . LEU A 1 204 ? 12.585 15.503 8.548 1.00 23.45 269 LEU A CA 1
ATOM 1436 C C . LEU A 1 204 ? 13.791 15.126 7.704 1.00 20.75 269 LEU A C 1
ATOM 1437 O O . LEU A 1 204 ? 14.795 15.830 7.690 1.00 24.99 269 LEU A O 1
ATOM 1442 N N . CYS A 1 205 ? 13.710 14.008 6.988 1.00 21.21 270 CYS A N 1
ATOM 1443 C CA . CYS A 1 205 ? 14.872 13.467 6.230 1.00 19.01 270 CYS A CA 1
ATOM 1444 C C . CYS A 1 205 ? 14.825 13.765 4.745 1.00 29.61 270 CYS A C 1
ATOM 1445 O O . CYS A 1 205 ? 13.839 13.447 4.078 1.00 26.77 270 CYS A O 1
ATOM 1448 N N . ASP A 1 206 ? 15.890 14.337 4.210 1.00 24.94 271 ASP A N 1
ATOM 1449 C CA . ASP A 1 206 ? 16.026 14.443 2.759 1.00 27.75 271 ASP A CA 1
ATOM 1450 C C . ASP A 1 206 ? 16.700 13.180 2.261 1.00 31.16 271 ASP A C 1
ATOM 1451 O O . ASP A 1 206 ? 17.409 12.514 3.011 1.00 31.29 271 ASP A O 1
ATOM 1456 N N . THR A 1 207 ? 16.458 12.823 1.002 1.00 23.80 272 THR A N 1
ATOM 1457 C CA . THR A 1 207 ? 17.060 11.620 0.415 1.00 22.97 272 THR A CA 1
ATOM 1458 C C . THR A 1 207 ? 17.495 11.923 -1.009 1.00 30.87 272 THR A C 1
ATOM 1459 O O . THR A 1 207 ? 17.012 12.891 -1.626 1.00 28.68 272 THR A O 1
ATOM 1463 N N . SER A 1 208 ? 18.391 11.099 -1.547 1.00 28.12 273 SER A N 1
ATOM 1464 C CA . SER A 1 208 ? 18.809 11.301 -2.931 1.00 28.91 273 SER A CA 1
ATOM 1465 C C . SER A 1 208 ? 17.762 10.702 -3.870 1.00 30.63 273 SER A C 1
ATOM 1466 O O . SER A 1 208 ? 17.077 9.735 -3.525 1.00 33.78 273 SER A O 1
ATOM 1469 N N . GLY A 1 209 ? 17.616 11.279 -5.054 1.00 27.79 274 GLY A N 1
ATOM 1470 C CA . GLY A 1 209 ? 16.706 10.699 -6.037 1.00 27.95 274 GLY A CA 1
ATOM 1471 C C . GLY A 1 209 ? 16.946 11.305 -7.400 1.00 28.82 274 GLY A C 1
ATOM 1472 O O . GLY A 1 209 ? 17.437 12.434 -7.488 1.00 29.95 274 GLY A O 1
ATOM 1473 N N . ARG A 1 210 ? 16.644 10.538 -8.443 1.00 27.82 275 ARG A N 1
ATOM 1474 C CA . ARG A 1 210 ? 16.743 11.009 -9.811 1.00 32.68 275 ARG A CA 1
ATOM 1475 C C . ARG A 1 210 ? 15.430 10.753 -10.547 1.00 26.62 275 ARG A C 1
ATOM 1476 O O . ARG A 1 210 ? 14.574 10.016 -10.077 1.00 30.76 275 ARG A O 1
ATOM 1484 N N . LEU A 1 211 ? 15.313 11.344 -11.722 1.00 30.86 276 LEU A N 1
ATOM 1485 C CA . LEU A 1 211 ? 14.128 11.146 -12.552 1.00 29.40 276 LEU A CA 1
ATOM 1486 C C . LEU A 1 211 ? 13.980 9.704 -12.957 1.00 30.10 276 LEU A C 1
ATOM 1487 O O . LEU A 1 211 ? 12.876 9.155 -12.955 1.00 42.12 276 LEU A O 1
ATOM 1492 N N . HIS A 1 212 ? 15.097 9.065 -13.287 1.00 31.81 277 HIS A N 1
ATOM 1493 C CA . HIS A 1 212 ? 15.079 7.633 -13.570 1.00 33.00 277 HIS A CA 1
ATOM 1494 C C . HIS A 1 212 ? 15.959 6.891 -12.572 1.00 42.67 277 HIS A C 1
ATOM 1495 O O . HIS A 1 212 ? 17.153 7.164 -12.479 1.00 42.38 277 HIS A O 1
ATOM 1502 N N . THR A 1 213 ? 15.347 5.972 -11.823 1.00 50.43 278 THR A N 1
ATOM 1503 C CA . THR A 1 213 ? 16.067 5.164 -10.841 1.00 43.30 278 THR A CA 1
ATOM 1504 C C . THR A 1 213 ? 16.971 4.166 -11.529 1.00 44.74 278 THR A C 1
ATOM 1505 O O . THR A 1 213 ? 16.613 3.584 -12.558 1.00 50.60 278 THR A O 1
ATOM 1509 N N . ASN A 1 214 ? 18.164 3.991 -10.981 1.00 45.92 279 ASN A N 1
ATOM 1510 C CA . ASN A 1 214 ? 18.990 2.860 -11.369 1.00 45.90 279 ASN A CA 1
ATOM 1511 C C . ASN A 1 214 ? 19.158 1.941 -10.171 1.00 45.22 279 ASN A C 1
ATOM 1512 O O . ASN A 1 214 ? 18.730 2.280 -9.060 1.00 43.84 279 ASN A O 1
ATOM 1517 N N . TYR A 1 215 ? 19.772 0.787 -10.408 1.00 44.00 280 TYR A N 1
ATOM 1518 C CA . TYR A 1 215 ? 19.964 -0.216 -9.382 1.00 44.34 280 TYR A CA 1
ATOM 1519 C C . TYR A 1 215 ? 20.621 0.394 -8.153 1.00 42.21 280 TYR A C 1
ATOM 1520 O O . TYR A 1 215 ? 20.169 0.167 -7.028 1.00 38.98 280 TYR A O 1
ATOM 1529 N N . ASN A 1 216 ? 21.673 1.183 -8.365 1.00 39.22 281 ASN A N 1
ATOM 1530 C CA . ASN A 1 216 ? 22.437 1.721 -7.244 1.00 39.20 281 ASN A CA 1
ATOM 1531 C C . ASN A 1 216 ? 21.661 2.721 -6.417 1.00 38.90 281 ASN A C 1
ATOM 1532 O O . ASN A 1 216 ? 21.705 2.678 -5.198 1.00 31.02 281 ASN A O 1
ATOM 1537 N N . LEU A 1 217 ? 20.966 3.633 -7.087 1.00 35.06 282 LEU A N 1
ATOM 1538 C CA . LEU A 1 217 ? 20.164 4.613 -6.403 1.00 35.17 282 LEU A CA 1
ATOM 1539 C C . LEU A 1 217 ? 19.030 3.923 -5.661 1.00 27.59 282 LEU A C 1
ATOM 1540 O O . LEU A 1 217 ? 18.697 4.308 -4.528 1.00 28.43 282 LEU A O 1
ATOM 1545 N N . MET A 1 218 ? 18.443 2.914 -6.300 1.00 34.05 283 MET A N 1
ATOM 1546 C CA . MET A 1 218 ? 17.353 2.163 -5.686 1.00 34.88 283 MET A CA 1
ATOM 1547 C C . MET A 1 218 ? 17.856 1.543 -4.404 1.00 32.00 283 MET A C 1
ATOM 1548 O O . MET A 1 218 ? 17.189 1.600 -3.363 1.00 28.46 283 MET A O 1
ATOM 1553 N N . GLU A 1 219 ? 19.048 0.975 -4.485 1.00 33.03 284 GLU A N 1
ATOM 1554 C CA . GLU A 1 219 ? 19.587 0.275 -3.350 1.00 34.70 284 GLU A CA 1
ATOM 1555 C C . GLU A 1 219 ? 19.920 1.235 -2.230 1.00 29.49 284 GLU A C 1
ATOM 1556 O O . GLU A 1 219 ? 19.729 0.915 -1.055 1.00 30.50 284 GLU A O 1
ATOM 1562 N N . GLU A 1 220 ? 20.412 2.422 -2.590 1.00 29.13 285 GLU A N 1
ATOM 1563 C CA . GLU A 1 220 ? 20.715 3.455 -1.619 1.00 26.91 285 GLU A CA 1
ATOM 1564 C C . GLU A 1 220 ? 19.485 3.942 -0.855 1.00 27.65 285 GLU A C 1
ATOM 1565 O O . GLU A 1 220 ? 19.525 4.143 0.371 1.00 23.07 285 GLU A O 1
ATOM 1571 N N . LEU A 1 221 ? 18.375 4.137 -1.564 1.00 23.74 286 LEU A N 1
ATOM 1572 C CA . LEU A 1 221 ? 17.169 4.574 -0.881 1.00 24.33 286 LEU A CA 1
ATOM 1573 C C . LEU A 1 221 ? 16.662 3.488 0.064 1.00 21.06 286 LEU A C 1
ATOM 1574 O O . LEU A 1 221 ? 16.232 3.787 1.193 1.00 22.85 286 LEU A O 1
ATOM 1579 N N . ARG A 1 222 ? 16.688 2.235 -0.389 1.00 23.37 287 ARG A N 1
ATOM 1580 C CA . ARG A 1 222 ? 16.235 1.145 0.483 1.00 24.78 287 ARG A CA 1
ATOM 1581 C C . ARG A 1 222 ? 17.143 1.036 1.704 1.00 23.27 287 ARG A C 1
ATOM 1582 O O . ARG A 1 222 ? 16.678 0.767 2.816 1.00 25.85 287 ARG A O 1
ATOM 1590 N N . GLY A 1 223 ? 18.437 1.259 1.480 1.00 24.89 288 GLY A N 1
ATOM 1591 C CA . GLY A 1 223 ? 19.427 1.235 2.548 1.00 25.76 288 GLY A CA 1
ATOM 1592 C C . GLY A 1 223 ? 19.175 2.330 3.565 1.00 29.55 288 GLY A C 1
ATOM 1593 O O . GLY A 1 223 ? 19.408 2.143 4.766 1.00 25.96 288 GLY A O 1
ATOM 1594 N N . CYS A 1 224 ? 18.689 3.482 3.087 1.00 25.60 289 CYS A N 1
ATOM 1595 C CA . CYS A 1 224 ? 18.314 4.575 3.974 1.00 23.59 289 CYS A CA 1
ATOM 1596 C C . CYS A 1 224 ? 17.114 4.202 4.822 1.00 24.16 289 CYS A C 1
ATOM 1597 O O . CYS A 1 224 ? 17.068 4.520 6.018 1.00 23.95 289 CYS A O 1
ATOM 1600 N N . LYS A 1 225 ? 16.128 3.553 4.202 1.00 21.46 290 LYS A N 1
ATOM 1601 C CA . LYS A 1 225 ? 14.954 3.134 4.947 1.00 22.70 290 LYS A CA 1
ATOM 1602 C C . LYS A 1 225 ? 15.389 2.168 6.042 1.00 24.05 290 LYS A C 1
ATOM 1603 O O . LYS A 1 225 ? 14.935 2.266 7.184 1.00 24.13 290 LYS A O 1
ATOM 1609 N N . ARG A 1 226 ? 16.292 1.257 5.704 1.00 26.22 291 ARG A N 1
ATOM 1610 C CA . ARG A 1 226 ? 16.733 0.237 6.680 1.00 26.65 291 ARG A CA 1
ATOM 1611 C C . ARG A 1 226 ? 17.512 0.828 7.848 1.00 27.39 291 ARG A C 1
ATOM 1612 O O . ARG A 1 226 ? 17.290 0.444 8.999 1.00 28.25 291 ARG A O 1
ATOM 1620 N N . ALA A 1 227 ? 18.416 1.758 7.548 1.00 24.00 292 ALA A N 1
ATOM 1621 C CA . ALA A 1 227 ? 19.160 2.484 8.573 1.00 26.99 292 ALA A CA 1
ATOM 1622 C C . ALA A 1 227 ? 18.256 3.268 9.502 1.00 30.36 292 ALA A C 1
ATOM 1623 O O . ALA A 1 227 ? 18.503 3.319 10.704 1.00 29.04 292 ALA A O 1
ATOM 1625 N N . VAL A 1 228 ? 17.221 3.902 8.948 1.00 22.76 293 VAL A N 1
ATOM 1626 C CA . VAL A 1 228 ? 16.280 4.643 9.765 1.00 21.89 293 VAL A CA 1
ATOM 1627 C C . VAL A 1 228 ? 15.532 3.691 10.701 1.00 26.05 293 VAL A C 1
ATOM 1628 O O . VAL A 1 228 ? 15.446 3.957 11.905 1.00 26.01 293 VAL A O 1
ATOM 1632 N N . SER A 1 229 ? 15.001 2.589 10.159 1.00 24.48 294 SER A N 1
ATOM 1633 C CA . SER A 1 229 ? 14.245 1.621 10.987 1.00 24.43 294 SER A CA 1
ATOM 1634 C C . SER A 1 229 ? 15.110 0.914 12.039 1.00 27.74 294 SER A C 1
ATOM 1635 O O . SER A 1 229 ? 14.620 0.534 13.098 1.00 27.55 294 SER A O 1
ATOM 1638 N N . LYS A 1 230 ? 16.380 0.729 11.734 1.00 26.20 295 LYS A N 1
ATOM 1639 C CA . LYS A 1 230 ? 17.297 0.144 12.719 1.00 30.91 295 LYS A CA 1
ATOM 1640 C C . LYS A 1 230 ? 17.568 1.116 13.871 1.00 34.21 295 LYS A C 1
ATOM 1641 O O . LYS A 1 230 ? 17.637 0.708 15.037 1.00 31.61 295 LYS A O 1
ATOM 1647 N N . ALA A 1 231 ? 17.717 2.403 13.558 1.00 29.49 296 ALA A N 1
ATOM 1648 C CA . ALA A 1 231 ? 17.935 3.405 14.607 1.00 30.29 296 ALA A CA 1
ATOM 1649 C C . ALA A 1 231 ? 16.694 3.595 15.449 1.00 31.29 296 ALA A C 1
ATOM 1650 O O . ALA A 1 231 ? 16.783 3.883 16.639 1.00 30.93 296 ALA A O 1
ATOM 1652 N N . LEU A 1 232 ? 15.526 3.451 14.834 1.00 27.93 297 LEU A N 1
ATOM 1653 C CA . LEU A 1 232 ? 14.272 3.592 15.567 1.00 27.95 297 LEU A CA 1
ATOM 1654 C C . LEU A 1 232 ? 13.219 2.744 14.895 1.00 31.41 297 LEU A C 1
ATOM 1655 O O . LEU A 1 232 ? 12.808 3.028 13.756 1.00 25.20 297 LEU A O 1
ATOM 1660 N N . SER A 1 233 ? 12.784 1.690 15.578 1.00 27.36 298 SER A N 1
ATOM 1661 C CA . SER A 1 233 ? 11.946 0.669 14.937 1.00 28.80 298 SER A CA 1
ATOM 1662 C C . SER A 1 233 ? 10.579 1.167 14.473 1.00 25.98 298 SER A C 1
ATOM 1663 O O . SER A 1 233 ? 10.004 0.582 13.557 1.00 29.34 298 SER A O 1
ATOM 1666 N N . SER A 1 234 ? 10.085 2.258 15.060 1.00 26.91 299 SER A N 1
ATOM 1667 C CA . SER A 1 234 ? 8.795 2.843 14.653 1.00 29.49 299 SER A CA 1
ATOM 1668 C C . SER A 1 234 ? 8.901 3.722 13.392 1.00 26.86 299 SER A C 1
ATOM 1669 O O . SER A 1 234 ? 7.893 4.234 12.873 1.00 30.39 299 SER A O 1
ATOM 1672 N N . ALA A 1 235 ? 10.125 3.896 12.910 1.00 26.52 300 ALA A N 1
ATOM 1673 C CA . ALA A 1 235 ? 10.414 4.812 11.806 1.00 24.38 300 ALA A CA 1
ATOM 1674 C C . ALA A 1 235 ? 10.704 4.049 10.506 1.00 25.98 300 ALA A C 1
ATOM 1675 O O . ALA A 1 235 ? 11.155 2.885 10.544 1.00 23.75 300 ALA A O 1
ATOM 1677 N N . PRO A 1 236 ? 10.448 4.683 9.338 1.00 24.02 301 PRO A N 1
ATOM 1678 C CA . PRO A 1 236 ? 9.814 6.014 9.175 1.00 22.66 301 PRO A CA 1
ATOM 1679 C C . PRO A 1 236 ? 8.302 5.972 9.398 1.00 22.85 301 PRO A C 1
ATOM 1680 O O . PRO A 1 236 ? 7.648 4.996 8.997 1.00 23.04 301 PRO A O 1
ATOM 1684 N N . ASN A 1 237 ? 7.738 7.017 10.001 1.00 19.46 302 ASN A N 1
ATOM 1685 C CA . ASN A 1 237 ? 6.292 7.096 10.186 1.00 19.47 302 ASN A CA 1
ATOM 1686 C C . ASN A 1 237 ? 5.580 7.508 8.896 1.00 18.71 302 ASN A C 1
ATOM 1687 O O . ASN A 1 237 ? 4.444 7.115 8.677 1.00 21.04 302 ASN A O 1
ATOM 1692 N N . GLU A 1 238 ? 6.275 8.289 8.067 1.00 22.14 303 GLU A N 1
ATOM 1693 C CA . GLU A 1 238 ? 5.770 8.724 6.757 1.00 21.59 303 GLU A CA 1
ATOM 1694 C C . GLU A 1 238 ? 6.888 8.648 5.725 1.00 17.07 303 GLU A C 1
ATOM 1695 O O . GLU A 1 238 ? 8.056 8.902 6.032 1.00 21.64 303 GLU A O 1
ATOM 1701 N N . VAL A 1 239 ? 6.540 8.265 4.503 1.00 18.09 304 VAL A N 1
ATOM 1702 C CA . VAL A 1 239 ? 7.436 8.392 3.351 1.00 15.05 304 VAL A CA 1
ATOM 1703 C C . VAL A 1 239 ? 6.630 9.246 2.343 1.00 18.48 304 VAL A C 1
ATOM 1704 O O . VAL A 1 239 ? 5.608 8.824 1.780 1.00 15.70 304 VAL A O 1
ATOM 1708 N N . LEU A 1 240 ? 7.061 10.484 2.182 1.00 16.65 305 LEU A N 1
ATOM 1709 C CA . LEU A 1 240 ? 6.289 11.449 1.409 1.00 19.00 305 LEU A CA 1
ATOM 1710 C C . LEU A 1 240 ? 6.990 11.671 0.080 1.00 15.93 305 LEU A C 1
ATOM 1711 O O . LEU A 1 240 ? 8.139 12.105 0.023 1.00 19.30 305 LEU A O 1
ATOM 1716 N N . LEU A 1 241 ? 6.295 11.348 -1.015 1.00 15.92 306 LEU A N 1
ATOM 1717 C CA . LEU A 1 241 ? 6.839 11.544 -2.355 1.00 17.01 306 LEU A CA 1
ATOM 1718 C C . LEU A 1 241 ? 6.447 12.933 -2.934 1.00 15.82 306 LEU A C 1
ATOM 1719 O O . LEU A 1 241 ? 5.252 13.275 -3.049 1.00 16.45 306 LEU A O 1
ATOM 1724 N N . VAL A 1 242 ? 7.453 13.718 -3.288 1.00 16.12 307 VAL A N 1
ATOM 1725 C CA . VAL A 1 242 ? 7.217 15.078 -3.756 1.00 17.20 307 VAL A CA 1
ATOM 1726 C C . VAL A 1 242 ? 7.177 15.020 -5.275 1.00 18.22 307 VAL A C 1
ATOM 1727 O O . VAL A 1 242 ? 8.101 14.511 -5.906 1.00 17.85 307 VAL A O 1
ATOM 1731 N N . LEU A 1 243 ? 6.071 15.479 -5.857 1.00 16.89 308 LEU A N 1
ATOM 1732 C CA . LEU A 1 243 ? 5.886 15.434 -7.322 1.00 19.74 308 LEU A CA 1
ATOM 1733 C C . LEU A 1 243 ? 5.582 16.826 -7.869 1.00 19.27 308 LEU A C 1
ATOM 1734 O O . LEU A 1 243 ? 4.798 17.563 -7.276 1.00 20.98 308 LEU A O 1
ATOM 1739 N N . ASP A 1 244 ? 6.191 17.171 -8.993 1.00 21.86 309 ASP A N 1
ATOM 1740 C CA . ASP A 1 244 ? 5.992 18.482 -9.634 1.00 22.29 309 ASP A CA 1
ATOM 1741 C C . ASP A 1 244 ? 4.667 18.542 -10.420 1.00 18.79 309 ASP A C 1
ATOM 1742 O O . ASP A 1 244 ? 4.535 17.949 -11.510 1.00 19.32 309 ASP A O 1
ATOM 1747 N N . GLY A 1 245 ? 3.709 19.294 -9.877 1.00 20.32 310 GLY A N 1
ATOM 1748 C CA . GLY A 1 245 ? 2.374 19.437 -10.445 1.00 18.41 310 GLY A CA 1
ATOM 1749 C C . GLY A 1 245 ? 2.375 19.977 -11.869 1.00 20.47 310 GLY A C 1
ATOM 1750 O O . GLY A 1 245 ? 1.435 19.733 -12.644 1.00 20.04 310 GLY A O 1
ATOM 1751 N N . THR A 1 246 ? 3.440 20.661 -12.269 1.00 19.75 311 THR A N 1
ATOM 1752 C CA . THR A 1 246 ? 3.449 21.200 -13.637 1.00 22.62 311 THR A CA 1
ATOM 1753 C C . THR A 1 246 ? 3.691 20.131 -14.693 1.00 19.69 311 THR A C 1
ATOM 1754 O O . THR A 1 246 ? 3.449 20.366 -15.868 1.00 18.78 311 THR A O 1
ATOM 1758 N N . THR A 1 247 ? 4.155 18.952 -14.288 1.00 17.48 312 THR A N 1
ATOM 1759 C CA . THR A 1 247 ? 4.255 17.847 -15.228 1.00 20.56 312 THR A CA 1
ATOM 1760 C C . THR A 1 247 ? 2.930 17.127 -15.370 1.00 19.92 312 THR A C 1
ATOM 1761 O O . THR A 1 247 ? 2.787 16.251 -16.213 1.00 22.20 312 THR A O 1
ATOM 1765 N N . GLY A 1 248 ? 1.958 17.515 -14.550 1.00 16.98 313 GLY A N 1
ATOM 1766 C CA . GLY A 1 248 ? 0.622 16.930 -14.648 1.00 19.47 313 GLY A CA 1
ATOM 1767 C C . GLY A 1 248 ? 0.602 15.415 -14.570 1.00 24.31 313 GLY A C 1
ATOM 1768 O O . GLY A 1 248 ? 1.285 14.791 -13.745 1.00 20.46 313 GLY A O 1
ATOM 1769 N N . LEU A 1 249 ? -0.159 14.795 -15.467 1.00 20.97 314 LEU A N 1
ATOM 1770 C CA . LEU A 1 249 ? -0.356 13.351 -15.418 1.00 21.79 314 LEU A CA 1
ATOM 1771 C C . LEU A 1 249 ? 0.958 12.621 -15.665 1.00 20.40 314 LEU A C 1
ATOM 1772 O O . LEU A 1 249 ? 1.129 11.443 -15.327 1.00 20.51 314 LEU A O 1
ATOM 1777 N N . ASN A 1 250 ? 1.893 13.322 -16.294 1.00 19.97 315 ASN A N 1
ATOM 1778 C CA . ASN A 1 250 ? 3.199 12.718 -16.524 1.00 19.44 315 ASN A CA 1
ATOM 1779 C C . ASN A 1 250 ? 3.927 12.319 -15.257 1.00 21.60 315 ASN A C 1
ATOM 1780 O O . ASN A 1 250 ? 4.836 11.484 -15.316 1.00 26.65 315 ASN A O 1
ATOM 1785 N N . MET A 1 251 ? 3.496 12.859 -14.117 1.00 22.01 316 MET A N 1
ATOM 1786 C CA . MET A 1 251 ? 4.070 12.480 -12.815 1.00 23.38 316 MET A CA 1
ATOM 1787 C C . MET A 1 251 ? 3.765 11.040 -12.394 1.00 26.29 316 MET A C 1
ATOM 1788 O O . MET A 1 251 ? 4.443 10.507 -11.523 1.00 26.11 316 MET A O 1
ATOM 1793 N N . LEU A 1 252 ? 2.759 10.403 -12.998 1.00 23.71 317 LEU A N 1
ATOM 1794 C CA . LEU A 1 252 ? 2.398 9.033 -12.633 1.00 26.00 317 LEU A CA 1
ATOM 1795 C C . LEU A 1 252 ? 3.534 8.034 -12.876 1.00 24.13 317 LEU A C 1
ATOM 1796 O O . LEU A 1 252 ? 3.659 7.075 -12.114 1.00 27.89 317 LEU A O 1
ATOM 1801 N N . ALA A 1 253 ? 4.357 8.264 -13.902 1.00 24.82 318 ALA A N 1
ATOM 1802 C CA . ALA A 1 253 ? 5.461 7.340 -14.211 1.00 27.24 318 ALA A CA 1
ATOM 1803 C C . ALA A 1 253 ? 6.474 7.284 -13.063 1.00 31.58 318 ALA A C 1
ATOM 1804 O O . ALA A 1 253 ? 6.786 6.203 -12.534 1.00 25.42 318 ALA A O 1
ATOM 1806 N N . GLN A 1 254 ? 6.946 8.447 -12.629 1.00 31.60 319 GLN A N 1
ATOM 1807 C CA . GLN A 1 254 ? 7.915 8.464 -11.536 1.00 36.66 319 GLN A CA 1
ATOM 1808 C C . GLN A 1 254 ? 7.250 8.072 -10.198 1.00 26.63 319 GLN A C 1
ATOM 1809 O O . GLN A 1 254 ? 7.908 7.506 -9.318 1.00 30.99 319 GLN A O 1
ATOM 1815 N N . ALA A 1 255 ? 5.947 8.310 -10.042 1.00 28.15 320 ALA A N 1
ATOM 1816 C CA . ALA A 1 255 ? 5.270 7.894 -8.808 1.00 22.87 320 ALA A CA 1
ATOM 1817 C C . ALA A 1 255 ? 5.188 6.373 -8.665 1.00 30.01 320 ALA A C 1
ATOM 1818 O O . ALA A 1 255 ? 5.375 5.805 -7.571 1.00 23.29 320 ALA A O 1
ATOM 1820 N N . ARG A 1 256 ? 4.884 5.702 -9.772 1.00 25.83 321 ARG A N 1
ATOM 1821 C CA . ARG A 1 256 ? 4.869 4.243 -9.772 1.00 25.95 321 ARG A CA 1
ATOM 1822 C C . ARG A 1 256 ? 6.255 3.681 -9.471 1.00 22.46 321 ARG A C 1
ATOM 1823 O O . ARG A 1 256 ? 6.384 2.739 -8.687 1.00 24.39 321 ARG A O 1
ATOM 1831 N N . GLU A 1 257 ? 7.273 4.273 -10.082 1.00 25.99 322 GLU A N 1
ATOM 1832 C CA . GLU A 1 257 ? 8.649 3.815 -9.910 1.00 25.18 322 GLU A CA 1
ATOM 1833 C C . GLU A 1 257 ? 9.096 3.966 -8.468 1.00 28.56 322 GLU A C 1
ATOM 1834 O O . GLU A 1 257 ? 9.641 3.014 -7.884 1.00 24.55 322 GLU A O 1
ATOM 1840 N N . PHE A 1 258 ? 8.868 5.138 -7.876 1.00 24.38 323 PHE A N 1
ATOM 1841 C CA . PHE A 1 258 ? 9.273 5.322 -6.478 1.00 24.89 323 PHE A CA 1
ATOM 1842 C C . PHE A 1 258 ? 8.552 4.385 -5.525 1.00 27.64 323 PHE A C 1
ATOM 1843 O O . PHE A 1 258 ? 9.135 3.877 -4.565 1.00 23.22 323 PHE A O 1
ATOM 1851 N N . ASN A 1 259 ? 7.274 4.117 -5.772 1.00 22.97 324 ASN A N 1
ATOM 1852 C CA . ASN A 1 259 ? 6.535 3.276 -4.847 1.00 25.46 324 ASN A CA 1
ATOM 1853 C C . ASN A 1 259 ? 6.965 1.807 -4.956 1.00 24.60 324 ASN A C 1
ATOM 1854 O O . ASN A 1 259 ? 6.742 1.015 -4.055 1.00 23.57 324 ASN A O 1
ATOM 1859 N N . GLN A 1 260 ? 7.575 1.442 -6.068 1.00 21.24 325 GLN A N 1
ATOM 1860 C CA . GLN A 1 260 ? 8.161 0.105 -6.157 1.00 24.82 325 GLN A CA 1
ATOM 1861 C C . GLN A 1 260 ? 9.447 0.014 -5.332 1.00 26.27 325 GLN A C 1
ATOM 1862 O O . GLN A 1 260 ? 9.762 -1.071 -4.825 1.00 26.53 325 GLN A O 1
ATOM 1868 N N . VAL A 1 261 ? 10.190 1.117 -5.233 1.00 26.14 326 VAL A N 1
ATOM 1869 C CA . VAL A 1 261 ? 11.409 1.165 -4.403 1.00 25.24 326 VAL A CA 1
ATOM 1870 C C . VAL A 1 261 ? 11.126 1.192 -2.889 1.00 28.55 326 VAL A C 1
ATOM 1871 O O . VAL A 1 261 ? 11.740 0.425 -2.117 1.00 26.62 326 VAL A O 1
ATOM 1875 N N . ILE A 1 262 ? 10.177 2.039 -2.459 1.00 21.86 327 ILE A N 1
ATOM 1876 C CA . ILE A 1 262 ? 9.909 2.280 -1.051 1.00 19.43 327 ILE A CA 1
ATOM 1877 C C . ILE A 1 262 ? 8.414 2.492 -0.838 1.00 19.16 327 ILE A C 1
ATOM 1878 O O . ILE A 1 262 ? 7.721 3.016 -1.719 1.00 24.58 327 ILE A O 1
ATOM 1883 N N . GLY A 1 263 ? 7.908 2.098 0.315 1.00 21.05 328 GLY A N 1
ATOM 1884 C CA . GLY A 1 263 ? 6.487 2.220 0.602 1.00 24.50 328 GLY A CA 1
ATOM 1885 C C . GLY A 1 263 ? 6.065 3.678 0.826 1.00 24.29 328 GLY A C 1
ATOM 1886 O O . GLY A 1 263 ? 6.161 4.184 1.956 1.00 22.83 328 GLY A O 1
ATOM 1887 N N . VAL A 1 264 ? 5.542 4.326 -0.217 1.00 19.61 329 VAL A N 1
ATOM 1888 C CA . VAL A 1 264 ? 5.109 5.737 -0.140 1.00 17.23 329 VAL A CA 1
ATOM 1889 C C . VAL A 1 264 ? 3.804 5.813 0.638 1.00 23.20 329 VAL A C 1
ATOM 1890 O O . VAL A 1 264 ? 2.859 5.067 0.348 1.00 21.36 329 VAL A O 1
ATOM 1894 N N . THR A 1 265 ? 3.745 6.691 1.634 1.00 17.22 330 THR A N 1
ATOM 1895 C CA . THR A 1 265 ? 2.549 6.801 2.461 1.00 19.93 330 THR A CA 1
ATOM 1896 C C . THR A 1 265 ? 1.703 8.015 2.077 1.00 17.12 330 THR A C 1
ATOM 1897 O O . THR A 1 265 ? 0.539 8.128 2.496 1.00 19.73 330 THR A O 1
ATOM 1901 N N . GLY A 1 266 ? 2.266 8.925 1.300 1.00 19.61 331 GLY A N 1
ATOM 1902 C CA . GLY A 1 266 ? 1.515 10.120 0.900 1.00 16.32 331 GLY A CA 1
ATOM 1903 C C . GLY A 1 266 ? 2.248 10.898 -0.166 1.00 16.13 331 GLY A C 1
ATOM 1904 O O . GLY A 1 266 ? 3.467 10.832 -0.258 1.00 17.06 331 GLY A O 1
ATOM 1905 N N . PHE A 1 267 ? 1.491 11.634 -0.994 1.00 19.38 332 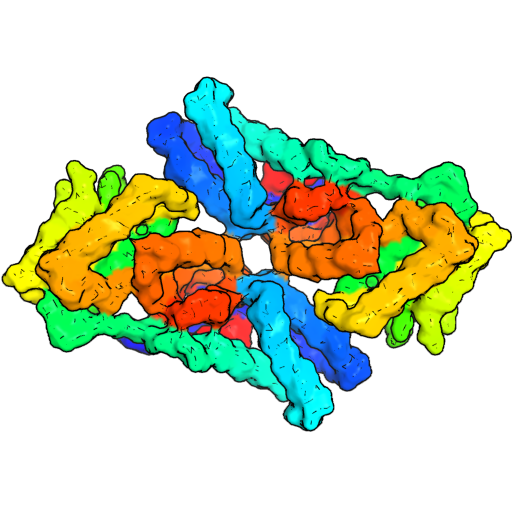PHE A N 1
ATOM 1906 C CA . PHE A 1 267 ? 2.116 12.514 -1.984 1.00 15.14 332 PHE A CA 1
ATOM 1907 C C . PHE A 1 267 ? 2.064 13.980 -1.543 1.00 14.03 332 PHE A C 1
ATOM 1908 O O . PHE A 1 267 ? 1.135 14.408 -0.851 1.00 17.73 332 PHE A O 1
ATOM 1916 N N . ILE A 1 268 ? 3.055 14.724 -1.994 1.00 15.32 333 ILE A N 1
ATOM 1917 C CA . ILE A 1 268 ? 3.060 16.181 -1.972 1.00 16.17 333 ILE A CA 1
ATOM 1918 C C . ILE A 1 268 ? 3.215 16.694 -3.387 1.00 14.77 333 ILE A C 1
ATOM 1919 O O . ILE A 1 268 ? 4.225 16.434 -4.072 1.00 15.67 333 ILE A O 1
ATOM 1924 N N . LEU A 1 269 ? 2.184 17.396 -3.860 1.00 18.42 334 LEU A N 1
ATOM 1925 C CA . LEU A 1 269 ? 2.172 17.890 -5.243 1.00 18.41 334 LEU A CA 1
ATOM 1926 C C . LEU A 1 269 ? 2.457 19.381 -5.223 1.00 16.77 334 LEU A C 1
ATOM 1927 O O . LEU A 1 269 ? 1.671 20.141 -4.659 1.00 20.23 334 LEU A O 1
ATOM 1932 N N . THR A 1 270 ? 3.593 19.762 -5.775 1.00 16.75 335 THR A N 1
ATOM 1933 C CA . THR A 1 270 ? 4.053 21.154 -5.719 1.00 20.82 335 THR A CA 1
ATOM 1934 C C . THR A 1 270 ? 3.719 21.934 -7.002 1.00 21.33 335 THR A C 1
ATOM 1935 O O . THR A 1 270 ? 3.362 21.337 -8.036 1.00 18.44 335 THR A O 1
ATOM 1939 N N . LYS A 1 271 ? 3.879 23.254 -6.924 1.00 21.45 336 LYS A N 1
ATOM 1940 C CA . LYS A 1 271 ? 3.827 24.151 -8.085 1.00 21.60 336 LYS A CA 1
ATOM 1941 C C . LYS A 1 271 ? 2.498 24.116 -8.828 1.00 22.33 336 LYS A C 1
ATOM 1942 O O . LYS A 1 271 ? 2.445 24.334 -10.044 1.00 23.32 336 LYS A O 1
ATOM 1948 N N . LEU A 1 272 ? 1.422 23.876 -8.104 1.00 18.42 337 LEU A N 1
ATOM 1949 C CA . LEU A 1 272 ? 0.130 23.735 -8.755 1.00 23.64 337 LEU A CA 1
ATOM 1950 C C . LEU A 1 272 ? -0.442 25.073 -9.237 1.00 25.00 337 LEU A C 1
ATOM 1951 O O . LEU A 1 272 ? -1.319 25.115 -10.105 1.00 21.45 337 LEU A O 1
ATOM 1956 N N . ASP A 1 273 ? 0.056 26.171 -8.697 1.00 21.12 338 ASP A N 1
ATOM 1957 C CA . ASP A 1 273 ? -0.394 27.486 -9.160 1.00 24.90 338 ASP A CA 1
ATOM 1958 C C . ASP A 1 273 ? 0.077 27.777 -10.592 1.00 28.90 338 ASP A C 1
ATOM 1959 O O . ASP A 1 273 ? -0.497 28.619 -11.287 1.00 29.97 338 ASP A O 1
ATOM 1964 N N . GLY A 1 274 ? 1.097 27.054 -11.048 1.00 22.22 339 GLY A N 1
ATOM 1965 C CA . GLY A 1 274 ? 1.651 27.292 -12.376 1.00 26.04 339 GLY A CA 1
ATOM 1966 C C . GLY A 1 274 ? 1.060 26.485 -13.522 1.00 25.95 339 GLY A C 1
ATOM 1967 O O . GLY A 1 274 ? 1.504 26.599 -14.673 1.00 29.80 339 GLY A O 1
ATOM 1968 N N . THR A 1 275 ? 0.051 25.676 -13.233 1.00 23.37 340 THR A N 1
ATOM 1969 C CA . THR A 1 275 ? -0.477 24.781 -14.261 1.00 22.67 340 THR A CA 1
ATOM 1970 C C . THR A 1 275 ? -2.011 24.761 -14.288 1.00 20.10 340 THR A C 1
ATOM 1971 O O . THR A 1 275 ? -2.659 25.013 -13.273 1.00 22.03 340 THR A O 1
ATOM 1975 N N . ALA A 1 276 ? -2.567 24.483 -15.467 1.00 17.48 341 ALA A N 1
ATOM 1976 C CA . ALA A 1 276 ? -4.005 24.246 -15.645 1.00 23.87 341 ALA A CA 1
ATOM 1977 C C . ALA A 1 276 ? -4.333 22.770 -15.422 1.00 24.17 341 ALA A C 1
ATOM 1978 O O . ALA A 1 276 ? -5.495 22.346 -15.506 1.00 23.00 341 ALA A O 1
ATOM 1980 N N . ARG A 1 277 ? -3.309 21.973 -15.116 1.00 18.90 342 ARG A N 1
ATOM 1981 C CA . ARG A 1 277 ? -3.447 20.516 -15.088 1.00 18.85 342 ARG A CA 1
ATOM 1982 C C . ARG A 1 277 ? -3.732 19.989 -13.687 1.00 21.72 342 ARG A C 1
ATOM 1983 O O . ARG A 1 277 ? -3.286 18.893 -13.339 1.00 19.46 342 ARG A O 1
ATOM 1991 N N . GLY A 1 278 ? -4.502 20.751 -12.901 1.00 20.46 343 GLY A N 1
ATOM 1992 C CA . GLY A 1 278 ? -4.819 20.396 -11.521 1.00 20.56 343 GLY A CA 1
ATOM 1993 C C . GLY A 1 278 ? -5.599 19.096 -11.294 1.00 20.29 343 GLY A C 1
ATOM 1994 O O . GLY A 1 278 ? -5.600 18.563 -10.166 1.00 20.54 343 GLY A O 1
ATOM 1995 N N . GLY A 1 279 ? -6.218 18.566 -12.350 1.00 19.35 344 GLY A N 1
ATOM 1996 C CA . GLY A 1 279 ? -6.906 17.277 -12.296 1.00 22.66 344 GLY A CA 1
ATOM 1997 C C . GLY A 1 279 ? -5.938 16.146 -11.980 1.00 21.51 344 GLY A C 1
ATOM 1998 O O . GLY A 1 279 ? -6.349 15.054 -11.570 1.00 17.57 344 GLY A O 1
ATOM 1999 N N . CYS A 1 280 ? -4.630 16.397 -12.147 1.00 19.51 345 CYS A N 1
ATOM 2000 C CA . CYS A 1 280 ? -3.634 15.369 -11.848 1.00 21.76 345 CYS A CA 1
ATOM 2001 C C . CYS A 1 280 ? -3.702 14.913 -10.381 1.00 20.34 345 CYS A C 1
ATOM 2002 O O . CYS A 1 280 ? -3.387 13.759 -10.066 1.00 19.65 345 CYS A O 1
ATOM 2005 N N . VAL A 1 281 ? -4.146 15.797 -9.496 1.00 20.05 346 VAL A N 1
ATOM 2006 C CA . VAL A 1 281 ? -4.399 15.424 -8.101 1.00 18.02 346 VAL A CA 1
ATOM 2007 C C . VAL A 1 281 ? -5.381 14.243 -8.008 1.00 17.25 346 VAL A C 1
ATOM 2008 O O . VAL A 1 281 ? -5.178 13.291 -7.224 1.00 17.35 346 VAL A O 1
ATOM 2012 N N . VAL A 1 282 ? -6.467 14.318 -8.761 1.00 14.19 347 VAL A N 1
ATOM 2013 C CA . VAL A 1 282 ? -7.476 13.269 -8.728 1.00 16.96 347 VAL A CA 1
ATOM 2014 C C . VAL A 1 282 ? -6.951 11.994 -9.355 1.00 16.41 347 VAL A C 1
ATOM 2015 O O . VAL A 1 282 ? -7.107 10.899 -8.815 1.00 15.66 347 VAL A O 1
ATOM 2019 N N . SER A 1 283 ? -6.274 12.140 -10.478 1.00 15.16 348 SER A N 1
ATOM 2020 C CA . SER A 1 283 ? -5.742 10.987 -11.191 1.00 18.08 348 SER A CA 1
ATOM 2021 C C . SER A 1 283 ? -4.738 10.207 -10.367 1.00 17.76 348 SER A C 1
ATOM 2022 O O . SER A 1 283 ? -4.731 8.971 -10.393 1.00 16.12 348 SER A O 1
ATOM 2025 N N . VAL A 1 284 ? -3.862 10.917 -9.656 1.00 15.24 349 VAL A N 1
ATOM 2026 C CA . VAL A 1 284 ? -2.859 10.210 -8.850 1.00 15.98 349 VAL A CA 1
ATOM 2027 C C . VAL A 1 284 ? -3.502 9.456 -7.682 1.00 17.22 349 VAL A C 1
ATOM 2028 O O . VAL A 1 284 ? -3.147 8.311 -7.399 1.00 19.57 349 VAL A O 1
ATOM 2032 N N . VAL A 1 285 ? -4.489 10.053 -7.038 1.00 14.17 350 VAL A N 1
ATOM 2033 C CA . VAL A 1 285 ? -5.171 9.375 -5.926 1.00 16.14 350 VAL A CA 1
ATOM 2034 C C . VAL A 1 285 ? -5.936 8.164 -6.460 1.00 17.72 350 VAL A C 1
ATOM 2035 O O . VAL A 1 285 ? -5.854 7.072 -5.900 1.00 17.42 350 VAL A O 1
ATOM 2039 N N . ASP A 1 286 ? -6.653 8.363 -7.566 1.00 19.85 351 ASP A N 1
ATOM 2040 C CA . ASP A 1 286 ? -7.421 7.299 -8.214 1.00 20.64 351 ASP A CA 1
ATOM 2041 C C . ASP A 1 286 ? -6.552 6.124 -8.671 1.00 18.62 351 ASP A C 1
ATOM 2042 O O . ASP A 1 286 ? -6.851 4.948 -8.377 1.00 21.19 351 ASP A O 1
ATOM 2047 N N . GLU A 1 287 ? -5.456 6.411 -9.367 1.00 19.41 352 GLU A N 1
ATOM 2048 C CA . GLU A 1 287 ? -4.625 5.364 -9.923 1.00 20.58 352 GLU A CA 1
ATOM 2049 C C . GLU A 1 287 ? -3.749 4.676 -8.903 1.00 24.02 352 GLU A C 1
ATOM 2050 O O . GLU A 1 287 ? -3.518 3.466 -9.031 1.00 22.63 352 GLU A O 1
ATOM 2056 N N . LEU A 1 288 ? -3.245 5.410 -7.900 1.00 18.84 353 LEU A N 1
ATOM 2057 C CA . LEU A 1 288 ? -2.241 4.840 -6.977 1.00 18.99 353 LEU A CA 1
ATOM 2058 C C . LEU A 1 288 ? -2.794 4.426 -5.615 1.00 17.88 353 LEU A C 1
ATOM 2059 O O . LEU A 1 288 ? -2.114 3.719 -4.832 1.00 18.47 353 LEU A O 1
ATOM 2064 N N . SER A 1 289 ? -4.030 4.837 -5.319 1.00 20.48 354 SER A N 1
ATOM 2065 C CA . SER A 1 289 ? -4.674 4.491 -4.054 1.00 16.45 354 SER A CA 1
ATOM 2066 C C . SER A 1 289 ? -3.844 4.913 -2.833 1.00 21.75 354 SER A C 1
ATOM 2067 O O . SER A 1 289 ? -3.835 4.213 -1.809 1.00 19.77 354 SER A O 1
ATOM 2070 N N . ILE A 1 290 ? -3.161 6.062 -2.937 1.00 18.40 355 ILE A N 1
ATOM 2071 C CA . ILE A 1 290 ? -2.337 6.636 -1.865 1.00 19.83 355 ILE A CA 1
ATOM 2072 C C . ILE A 1 290 ? -2.732 8.108 -1.790 1.00 16.14 355 ILE A C 1
ATOM 2073 O O . ILE A 1 290 ? -2.920 8.751 -2.850 1.00 17.53 355 ILE A O 1
ATOM 2078 N N . PRO A 1 291 ? -2.984 8.622 -0.563 1.00 18.23 356 PRO A N 1
ATOM 2079 C CA . PRO A 1 291 ? -3.527 9.984 -0.490 1.00 23.03 356 PRO A CA 1
ATOM 2080 C C . PRO A 1 291 ? -2.509 11.070 -0.862 1.00 19.06 356 PRO A C 1
ATOM 2081 O O . PRO A 1 291 ? -1.283 10.926 -0.708 1.00 18.31 356 PRO A O 1
ATOM 2085 N N . VAL A 1 292 ? -3.027 12.155 -1.417 1.00 18.72 357 VAL A N 1
ATOM 2086 C CA . VAL A 1 292 ? -2.262 13.404 -1.500 1.00 18.98 357 VAL A CA 1
ATOM 2087 C C . VAL A 1 292 ? -2.401 14.051 -0.113 1.00 21.66 357 VAL A C 1
ATOM 2088 O O . VAL A 1 292 ? -3.525 14.200 0.397 1.00 18.94 357 VAL A O 1
ATOM 2092 N N . LYS A 1 293 ? -1.275 14.399 0.520 1.00 16.99 358 LYS A N 1
ATOM 2093 C CA . LYS A 1 293 ? -1.307 14.913 1.882 1.00 18.51 358 LYS A CA 1
ATOM 2094 C C . LYS A 1 293 ? -1.104 16.433 1.963 1.00 22.33 358 LYS A C 1
ATOM 2095 O O . LYS A 1 293 ? -1.651 17.083 2.873 1.00 19.56 358 LYS A O 1
ATOM 2101 N N . PHE A 1 294 ? -0.330 16.977 1.025 1.00 19.21 359 PHE A N 1
ATOM 2102 C CA . PHE A 1 294 ? -0.134 18.439 0.889 1.00 20.92 359 PHE A CA 1
ATOM 2103 C C . PHE A 1 294 ? -0.163 18.860 -0.581 1.00 20.56 359 PHE A C 1
ATOM 2104 O O . PHE A 1 294 ? 0.247 18.081 -1.476 1.00 20.12 359 PHE A O 1
ATOM 2112 N N . VAL A 1 295 ? -0.620 20.088 -0.840 1.00 17.83 360 VAL A N 1
ATOM 2113 C CA . VAL A 1 295 ? -0.438 20.702 -2.157 1.00 18.92 360 VAL A CA 1
ATOM 2114 C C . VAL A 1 295 ? 0.318 22.035 -2.023 1.00 22.05 360 VAL A C 1
ATOM 2115 O O . VAL A 1 295 ? 0.038 22.813 -1.113 1.00 22.23 360 VAL A O 1
ATOM 2119 N N . GLY A 1 296 ? 1.281 22.254 -2.906 1.00 21.74 361 GLY A N 1
ATOM 2120 C CA . GLY A 1 296 ? 2.027 23.499 -2.954 1.00 23.91 361 GLY A CA 1
ATOM 2121 C C . GLY A 1 296 ? 1.315 24.422 -3.905 1.00 25.88 361 GLY A C 1
ATOM 2122 O O . GLY A 1 296 ? 1.165 24.104 -5.098 1.00 26.00 361 GLY A O 1
ATOM 2123 N N . VAL A 1 297 ? 0.865 25.560 -3.394 1.00 22.95 362 VAL A N 1
ATOM 2124 C CA . VAL A 1 297 ? 0.032 26.452 -4.217 1.00 26.86 362 VAL A CA 1
ATOM 2125 C C . VAL A 1 297 ? 0.599 27.857 -4.363 1.00 33.31 362 VAL A C 1
ATOM 2126 O O . VAL A 1 297 ? -0.124 28.788 -4.724 1.00 31.53 362 VAL A O 1
ATOM 2130 N N . GLY A 1 298 ? 1.896 27.996 -4.119 1.00 29.46 363 GLY A N 1
ATOM 2131 C CA . GLY A 1 298 ? 2.554 29.280 -4.265 1.00 34.76 363 GLY A CA 1
ATOM 2132 C C . GLY A 1 298 ? 3.993 29.209 -3.820 1.00 38.52 363 GLY A C 1
ATOM 2133 O O . GLY A 1 298 ? 4.444 28.180 -3.259 1.00 32.47 363 GLY A O 1
ATOM 2134 N N . GLU A 1 299 ? 4.706 30.307 -4.056 1.00 34.20 364 GLU A N 1
ATOM 2135 C CA . GLU A 1 299 ? 6.120 30.420 -3.709 1.00 39.55 364 GLU A CA 1
ATOM 2136 C C . GLU A 1 299 ? 6.360 30.826 -2.252 1.00 35.25 364 GLU A C 1
ATOM 2137 O O . GLU A 1 299 ? 7.497 30.729 -1.771 1.00 39.56 364 GLU A O 1
ATOM 2143 N N . GLY A 1 300 ? 5.313 31.275 -1.549 1.00 32.73 365 GLY A N 1
ATOM 2144 C CA . GLY A 1 300 ? 5.458 31.671 -0.150 1.00 38.73 365 GLY A CA 1
ATOM 2145 C C . GLY A 1 300 ? 5.735 30.512 0.802 1.00 41.38 365 GLY A C 1
ATOM 2146 O O . GLY A 1 300 ? 5.379 29.359 0.522 1.00 30.02 365 GLY A O 1
ATOM 2147 N N . ILE A 1 301 ? 6.362 30.803 1.938 1.00 35.34 366 ILE A N 1
ATOM 2148 C CA . ILE A 1 301 ? 6.710 29.749 2.867 1.00 32.09 366 ILE A CA 1
ATOM 2149 C C . ILE A 1 301 ? 5.440 29.089 3.430 1.00 31.31 366 ILE A C 1
ATOM 2150 O O . ILE A 1 301 ? 5.442 27.905 3.788 1.00 33.97 366 ILE A O 1
ATOM 2155 N N . ASP A 1 302 ? 4.341 29.830 3.478 1.00 27.61 367 ASP A N 1
ATOM 2156 C CA . ASP A 1 302 ? 3.110 29.257 4.013 1.00 35.21 367 ASP A CA 1
ATOM 2157 C C . ASP A 1 302 ? 2.226 28.665 2.900 1.00 28.84 367 ASP A C 1
ATOM 2158 O O . ASP A 1 302 ? 1.070 28.290 3.127 1.00 29.81 367 ASP A O 1
ATOM 2163 N N . ASP A 1 303 ? 2.774 28.574 1.700 1.00 25.65 368 ASP A N 1
ATOM 2164 C CA . ASP A 1 303 ? 1.968 28.135 0.561 1.00 30.14 368 ASP A CA 1
ATOM 2165 C C . ASP A 1 303 ? 1.899 26.610 0.377 1.00 29.64 368 ASP A C 1
ATOM 2166 O O . ASP A 1 303 ? 1.386 26.122 -0.626 1.00 27.06 368 ASP A O 1
ATOM 2171 N N . LEU A 1 304 ? 2.415 25.869 1.347 1.00 26.88 369 LEU A N 1
ATOM 2172 C CA . LEU A 1 304 ? 2.265 24.413 1.367 1.00 24.17 369 LEU A CA 1
ATOM 2173 C C . LEU A 1 304 ? 1.085 24.109 2.266 1.00 27.72 369 LEU A C 1
ATOM 2174 O O . LEU A 1 304 ? 1.115 24.364 3.477 1.00 28.73 369 LEU A O 1
ATOM 2179 N N . GLN A 1 305 ? 0.011 23.606 1.677 1.00 20.83 370 GLN A N 1
ATOM 2180 C CA . GLN A 1 305 ? -1.237 23.462 2.424 1.00 22.22 370 GLN A CA 1
ATOM 2181 C C . GLN A 1 305 ? -1.606 21.997 2.569 1.00 27.96 370 GLN A C 1
ATOM 2182 O O . GLN A 1 305 ? -1.379 21.206 1.650 1.00 25.00 370 GLN A O 1
ATOM 2188 N N . PRO A 1 306 ? -2.192 21.637 3.723 1.00 23.55 371 PRO A N 1
ATOM 2189 C CA . PRO A 1 306 ? -2.654 20.265 3.923 1.00 22.47 371 PRO A CA 1
ATOM 2190 C C . PRO A 1 306 ? -3.829 20.021 2.979 1.00 26.17 371 PRO A C 1
ATOM 2191 O O . PRO A 1 306 ? -4.624 20.932 2.738 1.00 23.39 371 PRO A O 1
ATOM 2195 N N . PHE A 1 307 ? -3.921 18.816 2.422 1.00 20.60 372 PHE A N 1
ATOM 2196 C CA . PHE A 1 307 ? -4.955 18.547 1.450 1.00 20.00 372 PHE A CA 1
ATOM 2197 C C . PHE A 1 307 ? -6.298 18.210 2.105 1.00 24.87 372 PHE A C 1
ATOM 2198 O O . PHE A 1 307 ? -6.367 17.487 3.098 1.00 25.70 372 PHE A O 1
ATOM 2206 N N . ASP A 1 308 ? -7.380 18.736 1.548 1.00 22.21 373 ASP A N 1
ATOM 2207 C CA . ASP A 1 308 ? -8.716 18.313 1.946 1.00 27.52 373 ASP A CA 1
ATOM 2208 C C . ASP A 1 308 ? -9.565 18.197 0.685 1.00 21.65 373 ASP A C 1
ATOM 2209 O O . ASP A 1 308 ? -9.644 19.141 -0.099 1.00 21.56 373 ASP A O 1
ATOM 2214 N N . ALA A 1 309 ? -10.202 17.044 0.503 1.00 23.47 374 ALA A N 1
ATOM 2215 C CA . ALA A 1 309 ? -10.906 16.736 -0.741 1.00 21.45 374 ALA A CA 1
ATOM 2216 C C . ALA A 1 309 ? -12.059 17.707 -0.998 1.00 22.80 374 ALA A C 1
ATOM 2217 O O . ALA A 1 309 ? -12.230 18.211 -2.085 1.00 20.05 374 ALA A O 1
ATOM 2219 N N . GLN A 1 310 ? -12.862 17.983 0.022 1.00 21.76 375 GLN A N 1
ATOM 2220 C CA . GLN A 1 310 ? -13.939 18.951 -0.197 1.00 25.58 375 GLN A CA 1
ATOM 2221 C C . GLN A 1 310 ? -13.435 20.355 -0.587 1.00 21.83 375 GLN A C 1
ATOM 2222 O O . GLN A 1 310 ? -13.968 20.977 -1.507 1.00 23.15 375 GLN A O 1
ATOM 2228 N N . SER A 1 311 ? -12.413 20.850 0.102 1.00 23.83 376 SER A N 1
ATOM 2229 C CA . SER A 1 311 ? -11.858 22.170 -0.223 1.00 26.85 376 SER A CA 1
ATOM 2230 C C . SER A 1 311 ? -11.312 22.208 -1.635 1.00 21.54 376 SER A C 1
ATOM 2231 O O . SER A 1 311 ? -11.447 23.211 -2.343 1.00 22.92 376 SER A O 1
ATOM 2234 N N . PHE A 1 312 ? -10.677 21.116 -2.039 1.00 20.44 377 PHE A N 1
ATOM 2235 C CA . PHE A 1 312 ? -10.119 21.039 -3.379 1.00 23.99 377 PHE A CA 1
ATOM 2236 C C . PHE A 1 312 ? -11.231 21.103 -4.416 1.00 20.13 377 PHE A C 1
ATOM 2237 O O . PHE A 1 312 ? -11.140 21.852 -5.404 1.00 22.59 377 PHE A O 1
ATOM 2245 N N . VAL A 1 313 ? -12.299 20.335 -4.195 1.00 17.88 378 VAL A N 1
ATOM 2246 C CA . VAL A 1 313 ? -13.373 20.295 -5.170 1.00 22.06 378 VAL A CA 1
ATOM 2247 C C . VAL A 1 313 ? -14.020 21.685 -5.260 1.00 25.95 378 VAL A C 1
ATOM 2248 O O . VAL A 1 313 ? -14.306 22.193 -6.362 1.00 25.80 378 VAL A O 1
ATOM 2252 N N . ASP A 1 314 ? -14.211 22.318 -4.110 1.00 24.94 379 ASP A N 1
ATOM 2253 C CA . ASP A 1 314 ? -14.741 23.693 -4.094 1.00 25.62 379 ASP A CA 1
ATOM 2254 C C . ASP A 1 314 ? -13.830 24.739 -4.770 1.00 30.69 379 ASP A C 1
ATOM 2255 O O . ASP A 1 314 ? -14.305 25.748 -5.293 1.00 32.59 379 ASP A O 1
ATOM 2260 N N . ALA A 1 315 ? -12.524 24.495 -4.760 1.00 27.27 380 ALA A N 1
ATOM 2261 C CA . ALA A 1 315 ? -11.587 25.366 -5.453 1.00 27.90 380 ALA A CA 1
ATOM 2262 C C . ALA A 1 315 ? -11.643 25.203 -6.976 1.00 27.05 380 ALA A C 1
ATOM 2263 O O . ALA A 1 315 ? -11.460 26.171 -7.714 1.00 27.67 380 ALA A O 1
ATOM 2265 N N . LEU A 1 316 ? -11.889 23.990 -7.448 1.00 21.42 381 LEU A N 1
ATOM 2266 C CA . LEU A 1 316 ? -12.032 23.740 -8.881 1.00 25.31 381 LEU A CA 1
ATOM 2267 C C . LEU A 1 316 ? -13.387 24.182 -9.397 1.00 28.97 381 LEU A C 1
ATOM 2268 O O . LEU A 1 316 ? -13.499 24.675 -10.519 1.00 26.48 381 LEU A O 1
ATOM 2273 N N . PHE A 1 317 ? -14.410 23.992 -8.564 1.00 29.63 382 PHE A N 1
ATOM 2274 C CA . PHE A 1 317 ? -15.797 24.224 -8.974 1.00 34.18 382 PHE A CA 1
ATOM 2275 C C . PHE A 1 317 ? -16.536 25.031 -7.915 1.00 35.10 382 PHE A C 1
ATOM 2276 O O . PHE A 1 317 ? -17.387 24.496 -7.212 1.00 40.55 382 PHE A O 1
ATOM 2284 N N . PRO A 1 318 ? -16.218 26.324 -7.789 1.00 36.41 383 PRO A N 1
ATOM 2285 C CA . PRO A 1 318 ? -16.898 27.120 -6.759 1.00 41.64 383 PRO A CA 1
ATOM 2286 C C . PRO A 1 318 ? -18.383 27.336 -7.089 1.00 49.65 383 PRO A C 1
ATOM 2287 O O . PRO A 1 318 ? -18.815 27.192 -8.247 1.00 50.54 383 PRO A O 1
ATOM 2292 N N . PRO B 1 14 ? 2.024 25.565 -46.587 1.00 62.15 79 PRO B N 1
ATOM 2293 C CA . PRO B 1 14 ? 2.512 25.549 -45.200 1.00 56.07 79 PRO B CA 1
ATOM 2294 C C . PRO B 1 14 ? 2.926 26.952 -44.778 1.00 58.16 79 PRO B C 1
ATOM 2295 O O . PRO B 1 14 ? 4.070 27.362 -45.010 1.00 55.30 79 PRO B O 1
ATOM 2299 N N . ASP B 1 15 ? 1.994 27.676 -44.169 1.00 47.25 80 ASP B N 1
ATOM 2300 C CA . ASP B 1 15 ? 2.225 29.065 -43.784 1.00 48.02 80 ASP B CA 1
ATOM 2301 C C . ASP B 1 15 ? 3.054 29.155 -42.502 1.00 45.92 80 ASP B C 1
ATOM 2302 O O . ASP B 1 15 ? 2.539 28.893 -41.411 1.00 43.58 80 ASP B O 1
ATOM 2307 N N . ILE B 1 16 ? 4.315 29.563 -42.643 1.00 45.20 81 ILE B N 1
ATOM 2308 C CA . ILE B 1 16 ? 5.257 29.606 -41.523 1.00 43.23 81 ILE B CA 1
ATOM 2309 C C . ILE B 1 16 ? 4.826 30.508 -40.353 1.00 42.03 81 ILE B C 1
ATOM 2310 O O . ILE B 1 16 ? 5.036 30.155 -39.186 1.00 41.37 81 ILE B O 1
ATOM 2315 N N . GLN B 1 17 ? 4.220 31.660 -40.634 1.00 43.21 82 GLN B N 1
ATOM 2316 C CA . GLN B 1 17 ? 3.815 32.532 -39.532 1.00 43.46 82 GLN B CA 1
ATOM 2317 C C . GLN B 1 17 ? 2.569 32.023 -38.802 1.00 41.01 82 GLN B C 1
ATOM 2318 O O . GLN B 1 17 ? 2.420 32.254 -37.611 1.00 42.94 82 GLN B O 1
ATOM 2324 N N . LEU B 1 18 ? 1.685 31.320 -39.503 1.00 41.15 83 LEU B N 1
ATOM 2325 C CA . LEU B 1 18 ? 0.560 30.664 -38.831 1.00 38.79 83 LEU B CA 1
ATOM 2326 C C . LEU B 1 18 ? 1.033 29.577 -37.850 1.00 32.65 83 LEU B C 1
ATOM 2327 O O . LEU B 1 18 ? 0.518 29.492 -36.738 1.00 35.86 83 LEU B O 1
ATOM 2332 N N . LEU B 1 19 ? 1.987 28.746 -38.283 1.00 33.74 84 LEU B N 1
ATOM 2333 C CA . LEU B 1 19 ?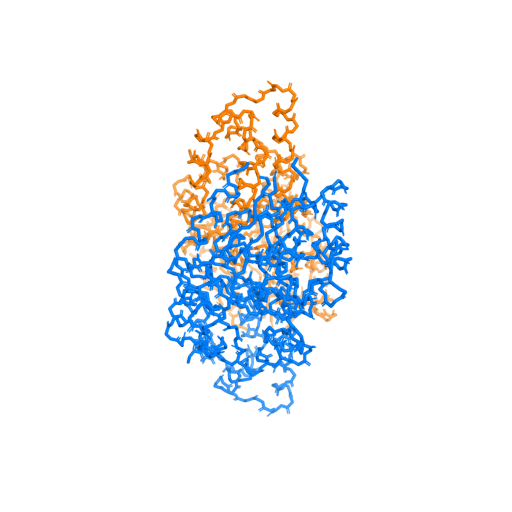 2.597 27.719 -37.425 1.00 34.33 84 LEU B CA 1
ATOM 2334 C C . LEU B 1 19 ? 3.310 28.365 -36.249 1.00 31.89 84 LEU B C 1
ATOM 2335 O O . LEU B 1 19 ? 3.172 27.932 -35.111 1.00 29.42 84 LEU B O 1
ATOM 2340 N N . PHE B 1 20 ? 4.086 29.402 -36.539 1.00 32.71 85 PHE B N 1
ATOM 2341 C CA . PHE B 1 20 ? 4.823 30.094 -35.496 1.00 33.24 85 PHE B CA 1
ATOM 2342 C C . PHE B 1 20 ? 3.920 30.658 -34.405 1.00 30.95 85 PHE B C 1
ATOM 2343 O O . PHE B 1 20 ? 4.180 30.464 -33.205 1.00 34.17 85 PHE B O 1
ATOM 2351 N N . SER B 1 21 ? 2.862 31.359 -34.802 1.00 28.63 86 SER B N 1
ATOM 2352 C CA . SER B 1 21 ? 1.955 31.937 -33.828 1.00 33.38 86 SER B CA 1
ATOM 2353 C C . SER B 1 21 ? 1.164 30.838 -33.127 1.00 33.28 86 SER B C 1
ATOM 2354 O O . SER B 1 21 ? 0.860 30.961 -31.935 1.00 33.58 86 SER B O 1
ATOM 2357 N N . GLY B 1 22 ? 0.841 29.775 -33.865 1.00 31.49 87 GLY B N 1
ATOM 2358 C CA . GLY B 1 22 ? 0.058 28.682 -33.325 1.00 31.01 87 GLY B CA 1
ATOM 2359 C C . GLY B 1 22 ? 0.736 27.991 -32.147 1.00 31.04 87 GLY B C 1
ATOM 2360 O O . GLY B 1 22 ? 0.073 27.579 -31.194 1.00 32.81 87 GLY B O 1
ATOM 2361 N N . PHE B 1 23 ? 2.058 27.890 -32.190 1.00 25.32 88 PHE B N 1
ATOM 2362 C CA . PHE B 1 23 ? 2.796 27.172 -31.162 1.00 26.85 88 PHE B CA 1
ATOM 2363 C C . PHE B 1 23 ? 3.447 28.112 -30.151 1.00 28.15 88 PHE B C 1
ATOM 2364 O O . PHE B 1 23 ? 4.351 27.708 -29.417 1.00 28.99 88 PHE B O 1
ATOM 2372 N N . SER B 1 24 ? 2.973 29.354 -30.087 1.00 27.55 89 SER B N 1
ATOM 2373 C CA . SER B 1 24 ? 3.562 30.330 -29.175 1.00 27.78 89 SER B CA 1
ATOM 2374 C C . SER B 1 24 ? 3.477 29.927 -27.691 1.00 28.28 89 SER B C 1
ATOM 2375 O O . SER B 1 24 ? 4.454 30.112 -26.952 1.00 32.26 89 SER B O 1
ATOM 2378 N N . LYS B 1 25 ? 2.356 29.359 -27.250 1.00 32.04 90 LYS B N 1
ATOM 2379 C CA . LYS B 1 25 ? 2.272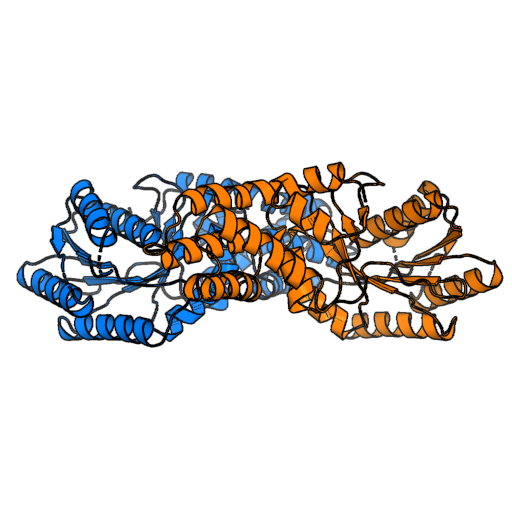 28.931 -25.851 1.00 31.83 90 LYS B CA 1
ATOM 2380 C C . LYS B 1 25 ? 3.230 27.774 -25.566 1.00 28.01 90 LYS B C 1
ATOM 2381 O O . LYS B 1 25 ? 3.841 27.738 -24.491 1.00 31.47 90 LYS B O 1
ATOM 2387 N N . THR B 1 26 ? 3.393 26.860 -26.522 1.00 26.54 91 THR B N 1
ATOM 2388 C CA . THR B 1 26 ? 4.280 25.726 -26.308 1.00 24.76 91 THR B CA 1
ATOM 2389 C C . THR B 1 26 ? 5.708 26.257 -26.276 1.00 30.25 91 THR B C 1
ATOM 2390 O O . THR B 1 26 ? 6.520 25.878 -25.436 1.00 26.60 91 THR B O 1
ATOM 2394 N N . ARG B 1 27 ? 6.000 27.180 -27.178 1.00 30.41 92 ARG B N 1
ATOM 2395 C CA . ARG B 1 27 ? 7.355 27.688 -27.332 1.00 31.08 92 ARG B CA 1
ATOM 2396 C C . ARG B 1 27 ? 7.793 28.431 -26.079 1.00 25.27 92 ARG B C 1
ATOM 2397 O O . ARG B 1 27 ? 8.944 28.325 -25.662 1.00 29.77 92 ARG B O 1
ATOM 2405 N N . GLU B 1 28 ? 6.857 29.119 -25.430 1.00 29.37 93 GLU B N 1
ATOM 2406 C CA . GLU B 1 28 ? 7.137 29.805 -24.175 1.00 37.47 93 GLU B CA 1
ATOM 2407 C C . GLU B 1 28 ? 7.599 28.897 -23.024 1.00 34.91 93 GLU B C 1
ATOM 2408 O O . GLU B 1 28 ? 8.506 29.278 -22.278 1.00 33.16 93 GLU B O 1
ATOM 2414 N N . ASN B 1 29 ? 6.994 27.720 -22.850 1.00 30.95 94 ASN B N 1
ATOM 2415 C CA . ASN B 1 29 ? 7.518 26.802 -21.839 1.00 31.09 94 ASN B CA 1
ATOM 2416 C C . ASN B 1 29 ? 8.891 26.304 -22.264 1.00 28.23 94 ASN B C 1
ATOM 2417 O O . ASN B 1 29 ? 9.785 26.152 -21.420 1.00 30.59 94 ASN B O 1
ATOM 2422 N N . LEU B 1 30 ? 9.056 26.050 -23.555 1.00 24.44 95 LEU B N 1
ATOM 2423 C CA . LEU B 1 30 ? 10.280 25.414 -24.049 1.00 25.88 95 LEU B CA 1
ATOM 2424 C C . LEU B 1 30 ? 11.439 26.404 -24.046 1.00 26.20 95 LEU B C 1
ATOM 2425 O O . LEU B 1 30 ? 12.595 26.002 -24.126 1.00 29.17 95 LEU B O 1
ATOM 2430 N N . ALA B 1 31 ? 11.129 27.689 -23.908 1.00 27.80 96 ALA B N 1
ATOM 2431 C CA . ALA B 1 31 ? 12.165 28.726 -23.935 1.00 33.85 96 ALA B CA 1
ATOM 2432 C C . ALA B 1 31 ? 13.131 28.577 -22.755 1.00 35.44 96 ALA B C 1
ATOM 2433 O O . ALA B 1 31 ? 14.296 28.978 -22.823 1.00 36.45 96 ALA B O 1
ATOM 2435 N N . VAL B 1 32 ? 12.663 27.993 -21.657 1.00 29.11 97 VAL B N 1
ATOM 2436 C CA . VAL B 1 32 ? 13.555 27.811 -20.518 1.00 33.67 97 VAL B CA 1
ATOM 2437 C C . VAL B 1 32 ? 14.722 26.857 -20.826 1.00 35.18 97 VAL B C 1
ATOM 2438 O O . VAL B 1 32 ? 15.718 26.832 -20.087 1.00 36.06 97 VAL B O 1
ATOM 2442 N N . VAL B 1 33 ? 14.612 26.077 -21.905 1.00 31.04 98 VAL B N 1
ATOM 2443 C CA . VAL B 1 33 ? 15.685 25.170 -22.291 1.00 32.98 98 VAL B CA 1
ATOM 2444 C C . VAL B 1 33 ? 17.014 25.903 -22.538 1.00 31.45 98 VAL B C 1
ATOM 2445 O O . VAL B 1 33 ? 18.063 25.460 -22.059 1.00 32.25 98 VAL B O 1
ATOM 2449 N N . ASP B 1 34 ? 16.966 27.001 -23.287 1.00 29.72 99 ASP B N 1
ATOM 2450 C CA . ASP B 1 34 ? 18.155 27.836 -23.506 1.00 40.07 99 ASP B CA 1
ATOM 2451 C C . ASP B 1 34 ? 18.773 28.354 -22.200 1.00 35.58 99 ASP B C 1
ATOM 2452 O O . ASP B 1 34 ? 19.992 28.293 -22.020 1.00 39.20 99 ASP B O 1
ATOM 2457 N N . GLU B 1 35 ? 17.937 28.873 -21.305 1.00 39.67 100 GLU B N 1
ATOM 2458 C CA . GLU B 1 35 ? 18.401 29.342 -19.995 1.00 39.59 100 GLU B CA 1
ATOM 2459 C C . GLU B 1 35 ? 19.115 28.200 -19.276 1.00 41.87 100 GLU B C 1
ATOM 2460 O O . GLU B 1 35 ? 20.233 28.348 -18.771 1.00 39.36 100 GLU B O 1
ATOM 2466 N N . LEU B 1 36 ? 18.470 27.042 -19.276 1.00 37.59 101 LEU B N 1
ATOM 2467 C CA . LEU B 1 36 ? 18.975 25.862 -18.609 1.00 34.90 101 LEU B CA 1
ATOM 2468 C C . LEU B 1 36 ? 20.357 25.438 -19.135 1.00 37.79 101 LEU B C 1
ATOM 2469 O O . LEU B 1 36 ? 21.227 25.054 -18.343 1.00 37.92 101 LEU B O 1
ATOM 2474 N N . LEU B 1 37 ? 20.582 25.549 -20.450 1.00 37.68 102 LEU B N 1
ATOM 2475 C CA . LEU B 1 37 ? 21.822 25.086 -21.104 1.00 41.73 102 LEU B CA 1
ATOM 2476 C C . LEU B 1 37 ? 22.978 26.097 -21.147 1.00 48.58 102 LEU B C 1
ATOM 2477 O O . LEU B 1 37 ? 24.059 25.784 -21.661 1.00 48.27 102 LEU B O 1
ATOM 2482 N N . THR B 1 38 ? 22.753 27.309 -20.644 1.00 47.29 103 THR B N 1
ATOM 2483 C CA . THR B 1 38 ? 23.879 28.200 -20.353 1.00 52.54 103 THR B CA 1
ATOM 2484 C C . THR B 1 38 ? 24.594 27.625 -19.131 1.00 49.21 103 THR B C 1
ATOM 2485 O O . THR B 1 38 ? 25.764 27.913 -18.865 1.00 55.87 103 THR B O 1
ATOM 2489 N N . TYR B 1 39 ? 23.859 26.816 -18.375 1.00 51.82 104 TYR B N 1
ATOM 2490 C CA . TYR B 1 39 ? 24.380 26.195 -17.165 1.00 61.69 104 TYR B CA 1
ATOM 2491 C C . TYR B 1 39 ? 25.033 24.837 -17.433 1.00 64.86 104 TYR B C 1
ATOM 2492 O O . TYR B 1 39 ? 25.173 24.013 -16.511 1.00 61.86 104 TYR B O 1
ATOM 2501 N N . TRP B 1 40 ? 25.445 24.601 -18.679 1.00 50.68 105 TRP B N 1
ATOM 2502 C CA . TRP B 1 40 ? 25.985 23.292 -18.994 1.00 46.29 105 TRP B CA 1
ATOM 2503 C C . TRP B 1 40 ? 27.512 23.205 -18.980 1.00 40.93 105 TRP B C 1
ATOM 2504 O O . TRP B 1 40 ? 28.231 24.068 -19.510 1.00 41.63 105 TRP B O 1
ATOM 2515 N N . ASN B 1 41 ? 27.966 22.142 -18.335 1.00 39.78 106 ASN B N 1
ATOM 2516 C CA . ASN B 1 41 ? 29.346 21.696 -18.378 1.00 35.25 106 ASN B CA 1
ATOM 2517 C C . ASN B 1 41 ? 29.266 20.247 -17.999 1.00 39.46 106 ASN B C 1
ATOM 2518 O O . ASN B 1 41 ? 28.281 19.819 -17.374 1.00 37.73 106 ASN B O 1
ATOM 2523 N N . LEU B 1 42 ? 30.293 19.487 -18.362 1.00 35.94 107 LEU B N 1
ATOM 2524 C CA . LEU B 1 42 ? 30.286 18.054 -18.151 1.00 34.62 107 LEU B CA 1
ATOM 2525 C C . LEU B 1 42 ? 30.059 17.647 -16.697 1.00 38.72 107 LEU B C 1
ATOM 2526 O O . LEU B 1 42 ? 29.401 16.633 -16.418 1.00 32.48 107 LEU B O 1
ATOM 2531 N N . ASP B 1 43 ? 30.602 18.424 -15.760 1.00 32.29 108 ASP B N 1
ATOM 2532 C CA . ASP B 1 43 ? 30.530 18.020 -14.366 1.00 36.69 108 ASP B CA 1
ATOM 2533 C C . ASP B 1 43 ? 29.073 18.054 -13.867 1.00 38.56 108 ASP B C 1
ATOM 2534 O O . ASP B 1 43 ? 28.621 17.127 -13.179 1.00 37.72 108 ASP B O 1
ATOM 2539 N N . GLU B 1 44 ? 28.341 19.102 -14.245 1.00 38.23 109 GLU B N 1
ATOM 2540 C CA . GLU B 1 44 ? 26.947 19.285 -13.778 1.00 34.66 109 GLU B CA 1
ATOM 2541 C C . GLU B 1 44 ? 25.907 18.798 -14.800 1.00 44.75 109 GLU B C 1
ATOM 2542 O O . GLU B 1 44 ? 24.884 19.450 -14.983 1.00 41.50 109 GLU B O 1
ATOM 2548 N N . SER B 1 45 ? 26.139 17.668 -15.456 1.00 40.40 110 SER B N 1
ATOM 2549 C CA . SER B 1 45 ? 25.364 17.339 -16.665 1.00 35.54 110 SER B CA 1
ATOM 2550 C C . SER B 1 45 ? 24.097 16.561 -16.375 1.00 37.96 110 SER B C 1
ATOM 2551 O O . SER B 1 45 ? 23.029 16.921 -16.876 1.00 38.55 110 SER B O 1
ATOM 2554 N N . GLU B 1 46 ? 24.217 15.505 -15.579 1.00 37.82 111 GLU B N 1
ATOM 2555 C CA . GLU B 1 46 ? 23.079 14.633 -15.298 1.00 40.25 111 GLU B CA 1
ATOM 2556 C C . GLU B 1 46 ? 21.916 15.361 -14.626 1.00 38.06 111 GLU B C 1
ATOM 2557 O O . GLU B 1 46 ? 20.763 15.098 -14.947 1.00 38.31 111 GLU B O 1
ATOM 2563 N N . SER B 1 47 ? 22.231 16.282 -13.716 1.00 42.04 112 SER B N 1
ATOM 2564 C CA . SER B 1 47 ? 21.208 17.123 -13.087 1.00 39.96 112 SER B CA 1
ATOM 2565 C C . SER B 1 47 ? 20.533 18.041 -14.097 1.00 38.57 112 SER B C 1
ATOM 2566 O O . SER B 1 47 ? 19.307 18.231 -14.060 1.00 36.48 112 SER B O 1
ATOM 2569 N N . ILE B 1 48 ? 21.341 18.633 -14.977 1.00 33.34 113 ILE B N 1
ATOM 2570 C CA . ILE B 1 48 ? 20.820 19.545 -15.979 1.00 36.96 113 ILE B CA 1
ATOM 2571 C C . ILE B 1 48 ? 19.932 18.799 -16.972 1.00 29.19 113 ILE B C 1
ATOM 2572 O O . ILE B 1 48 ? 18.893 19.322 -17.382 1.00 29.96 113 ILE B O 1
ATOM 2577 N N . LEU B 1 49 ? 20.326 17.577 -17.328 1.00 29.22 114 LEU B N 1
ATOM 2578 C CA . LEU B 1 49 ? 19.536 16.794 -18.287 1.00 27.64 114 LEU B CA 1
ATOM 2579 C C . LEU B 1 49 ? 18.230 16.309 -17.660 1.00 29.45 114 LEU B C 1
ATOM 2580 O O . LEU B 1 49 ? 17.221 16.219 -18.337 1.00 28.94 114 LEU B O 1
ATOM 2585 N N . ASP B 1 50 ? 18.250 16.018 -16.362 1.00 30.28 115 ASP B N 1
ATOM 2586 C CA . ASP B 1 50 ? 17.004 15.707 -15.655 1.00 31.92 115 ASP B CA 1
ATOM 2587 C C . ASP B 1 50 ? 16.037 16.888 -15.715 1.00 28.41 115 ASP B C 1
ATOM 2588 O O . ASP B 1 50 ? 14.842 16.722 -15.996 1.00 29.78 115 ASP B O 1
ATOM 2593 N N . GLU B 1 51 ? 16.557 18.084 -15.457 1.00 28.42 116 GLU B N 1
ATOM 2594 C CA . GLU B 1 51 ? 15.735 19.282 -15.577 1.00 32.72 116 GLU B CA 1
ATOM 2595 C C . GLU B 1 51 ? 15.266 19.511 -16.995 1.00 29.36 116 GLU B C 1
ATOM 2596 O O . GLU B 1 51 ? 14.138 19.945 -17.211 1.00 24.29 116 GLU B O 1
ATOM 2602 N N . LEU B 1 52 ? 16.143 19.245 -17.966 1.00 24.63 117 LEU B N 1
ATOM 2603 C CA . LEU B 1 52 ? 15.739 19.331 -19.369 1.00 26.90 117 LEU B CA 1
ATOM 2604 C C . LEU B 1 52 ? 14.602 18.346 -19.673 1.00 23.63 117 LEU B C 1
ATOM 2605 O O . LEU B 1 52 ? 13.599 18.702 -20.327 1.00 25.08 117 LEU B O 1
ATOM 2610 N N . GLU B 1 53 ? 14.743 17.114 -19.203 1.00 22.87 118 GLU B N 1
ATOM 2611 C CA . GLU B 1 53 ? 13.693 16.136 -19.470 1.00 25.65 118 GLU B CA 1
ATOM 2612 C C . GLU B 1 53 ? 12.369 16.577 -18.829 1.00 25.14 118 GLU B C 1
ATOM 2613 O O . GLU B 1 53 ? 11.297 16.436 -19.434 1.00 23.11 118 GLU B O 1
ATOM 2619 N N . GLU B 1 54 ? 12.440 17.137 -17.620 1.00 26.21 119 GLU B N 1
ATOM 2620 C CA . GLU B 1 54 ? 11.213 17.656 -16.985 1.00 23.89 119 GLU B CA 1
ATOM 2621 C C . GLU B 1 54 ? 10.585 18.833 -17.727 1.00 23.82 119 GLU B C 1
ATOM 2622 O O . GLU B 1 54 ? 9.360 18.939 -17.796 1.00 23.63 119 GLU B O 1
ATOM 2628 N N . VAL B 1 55 ? 11.403 19.707 -18.322 1.00 20.68 120 VAL B N 1
ATOM 2629 C CA . VAL B 1 55 ? 10.848 20.749 -19.175 1.00 21.40 120 VAL B CA 1
ATOM 2630 C C . VAL B 1 55 ? 10.070 20.152 -20.321 1.00 19.32 120 VAL B C 1
ATOM 2631 O O . VAL B 1 55 ? 8.960 20.617 -20.620 1.00 21.14 120 VAL B O 1
ATOM 2635 N N . LEU B 1 56 ? 10.635 19.132 -20.976 1.00 20.45 121 LEU B N 1
ATOM 2636 C CA . LEU B 1 56 ? 9.890 18.433 -22.039 1.00 20.69 121 LEU B CA 1
ATOM 2637 C C . LEU B 1 56 ? 8.565 17.832 -21.538 1.00 21.12 121 LEU B C 1
ATOM 2638 O O . LEU B 1 56 ? 7.550 17.879 -22.257 1.00 21.91 121 LEU B O 1
ATOM 2643 N N . LEU B 1 57 ? 8.584 17.239 -20.341 1.00 20.60 122 LEU B N 1
ATOM 2644 C CA . LEU B 1 57 ? 7.344 16.639 -19.807 1.00 20.66 122 LEU B CA 1
ATOM 2645 C C . LEU B 1 57 ? 6.258 17.702 -19.587 1.00 20.37 122 LEU B C 1
ATOM 2646 O O . LEU B 1 57 ? 5.075 17.423 -19.770 1.00 22.47 122 LEU B O 1
ATOM 2651 N N . VAL B 1 58 ? 6.670 18.912 -19.197 1.00 21.03 123 VAL B N 1
ATOM 2652 C CA . VAL B 1 58 ? 5.715 20.012 -19.020 1.00 21.82 123 VAL B CA 1
ATOM 2653 C C . VAL B 1 58 ? 5.009 20.354 -20.324 1.00 23.55 123 VAL B C 1
ATOM 2654 O O . VAL B 1 58 ? 3.811 20.646 -20.323 1.00 23.86 123 VAL B O 1
ATOM 2658 N N . SER B 1 59 ? 5.731 20.292 -21.447 1.00 24.29 124 SER B N 1
ATOM 2659 C CA . SER B 1 59 ? 5.091 20.438 -22.772 1.00 24.52 124 SER B CA 1
ATOM 2660 C C . SER B 1 59 ? 4.511 19.166 -23.408 1.00 24.10 124 SER B C 1
ATOM 2661 O O . SER B 1 59 ? 4.221 19.164 -24.594 1.00 24.85 124 SER B O 1
ATOM 2664 N N . ASP B 1 60 ? 4.350 18.076 -22.633 1.00 23.42 125 ASP B N 1
ATOM 2665 C CA . ASP B 1 60 ? 3.691 16.856 -23.160 1.00 22.44 125 ASP B CA 1
ATOM 2666 C C . ASP B 1 60 ? 4.402 16.059 -24.231 1.00 24.39 125 ASP B C 1
ATOM 2667 O O . ASP B 1 60 ? 3.797 15.346 -25.017 1.00 24.48 125 ASP B O 1
ATOM 2672 N N . PHE B 1 61 ? 5.726 16.159 -24.242 1.00 22.04 126 PHE B N 1
ATOM 2673 C CA . PHE B 1 61 ? 6.490 15.040 -24.683 1.00 21.22 126 PHE B CA 1
ATOM 2674 C C . PHE B 1 61 ? 6.192 14.026 -23.566 1.00 24.13 126 PHE B C 1
ATOM 2675 O O . PHE B 1 61 ? 6.394 14.335 -22.373 1.00 25.85 126 PHE B O 1
ATOM 2683 N N . GLY B 1 62 ? 5.682 12.845 -23.913 1.00 17.62 127 GLY B N 1
ATOM 2684 C CA . GLY B 1 62 ? 5.343 11.856 -22.897 1.00 21.61 127 GLY B CA 1
ATOM 2685 C C . GLY B 1 62 ? 6.590 11.229 -22.267 1.00 23.99 127 GLY B C 1
ATOM 2686 O O . GLY B 1 62 ? 7.709 11.387 -22.797 1.00 18.85 127 GLY B O 1
ATOM 2687 N N . PRO B 1 63 ? 6.409 10.507 -21.150 1.00 21.57 128 PRO B N 1
ATOM 2688 C CA . PRO B 1 63 ? 7.553 9.932 -20.421 1.00 23.82 128 PRO B CA 1
ATOM 2689 C C . PRO B 1 63 ? 8.462 9.103 -21.321 1.00 24.83 128 PRO B C 1
ATOM 2690 O O . PRO B 1 63 ? 9.680 9.275 -21.269 1.00 21.35 128 PRO B O 1
ATOM 2694 N N . LYS B 1 64 ? 7.896 8.250 -22.168 1.00 20.93 129 LYS B N 1
ATOM 2695 C CA . LYS B 1 64 ? 8.758 7.450 -23.038 1.00 23.93 129 LYS B CA 1
ATOM 2696 C C . LYS B 1 64 ? 9.509 8.232 -24.114 1.00 22.89 129 LYS B C 1
ATOM 2697 O O . LYS B 1 64 ? 10.692 7.954 -24.388 1.00 23.38 129 LYS B O 1
ATOM 2703 N N . THR B 1 65 ? 8.820 9.175 -24.745 1.00 20.38 130 THR B N 1
ATOM 2704 C CA . THR B 1 65 ? 9.405 10.017 -25.764 1.00 18.65 130 THR B CA 1
ATOM 2705 C C . THR B 1 65 ? 10.507 10.897 -25.172 1.00 23.95 130 THR B C 1
ATOM 2706 O O . THR B 1 65 ? 11.600 10.992 -25.731 1.00 22.88 130 THR B O 1
ATOM 2710 N N . ALA B 1 66 ? 10.243 11.498 -24.006 1.00 19.64 131 ALA B N 1
ATOM 2711 C CA . ALA B 1 66 ? 11.223 12.414 -23.388 1.00 20.32 131 ALA B CA 1
ATOM 2712 C C . ALA B 1 66 ? 12.449 11.608 -22.949 1.00 21.46 131 ALA B C 1
ATOM 2713 O O . ALA B 1 66 ? 13.604 12.057 -23.094 1.00 24.36 131 ALA B O 1
ATOM 2715 N N . LEU B 1 67 ? 12.195 10.406 -22.444 1.00 20.78 132 LEU B N 1
ATOM 2716 C CA . LEU B 1 67 ? 13.276 9.496 -22.043 1.00 25.37 132 LEU B CA 1
ATOM 2717 C C . LEU B 1 67 ? 14.229 9.229 -23.212 1.00 26.65 132 LEU B C 1
ATOM 2718 O O . LEU B 1 67 ? 15.454 9.421 -23.081 1.00 26.45 132 LEU B O 1
ATOM 2723 N N . LYS B 1 68 ? 13.691 8.862 -24.366 1.00 25.65 133 LYS B N 1
ATOM 2724 C CA . LYS B 1 68 ? 14.548 8.513 -25.499 1.00 25.87 133 LYS B CA 1
ATOM 2725 C C . LYS B 1 68 ? 15.242 9.719 -26.107 1.00 28.68 133 LYS B C 1
ATOM 2726 O O . LYS B 1 68 ? 16.366 9.592 -26.582 1.00 29.62 133 LYS B O 1
ATOM 2732 N N . ILE B 1 69 ? 14.586 10.877 -26.108 1.00 23.44 134 ILE B N 1
ATOM 2733 C CA . ILE B 1 69 ? 15.217 12.100 -26.608 1.00 24.25 134 ILE B CA 1
ATOM 2734 C C . ILE B 1 69 ? 16.454 12.423 -25.764 1.00 28.92 134 ILE B C 1
ATOM 2735 O O . ILE B 1 69 ? 17.553 12.668 -26.278 1.00 28.25 134 ILE B O 1
ATOM 2740 N N . VAL B 1 70 ? 16.280 12.412 -24.449 1.00 21.63 135 VAL B N 1
ATOM 2741 C CA . VAL B 1 70 ? 17.324 12.898 -23.567 1.00 26.70 135 VAL B CA 1
ATOM 2742 C C . VAL B 1 70 ? 18.408 11.816 -23.393 1.00 27.88 135 VAL B C 1
ATOM 2743 O O . VAL B 1 70 ? 19.602 12.118 -23.288 1.00 28.86 135 VAL B O 1
ATOM 2747 N N . ASP B 1 71 ? 18.006 10.551 -23.418 1.00 23.57 136 ASP B N 1
ATOM 2748 C CA . ASP B 1 71 ? 18.968 9.447 -23.371 1.00 29.67 136 ASP B CA 1
ATOM 2749 C C . ASP B 1 71 ? 19.987 9.468 -24.523 1.00 30.39 136 ASP B C 1
ATOM 2750 O O . ASP B 1 71 ? 21.175 9.214 -24.309 1.00 28.93 136 ASP B O 1
ATOM 2755 N N . THR B 1 72 ? 19.544 9.805 -25.728 1.00 27.24 137 THR B N 1
ATOM 2756 C CA . THR B 1 72 ? 20.468 9.947 -26.868 1.00 28.88 137 THR B CA 1
ATOM 2757 C C . THR B 1 72 ? 21.483 11.060 -26.622 1.00 30.86 137 THR B C 1
ATOM 2758 O O . THR B 1 72 ? 22.678 10.913 -26.949 1.00 31.50 137 THR B O 1
ATOM 2762 N N . ILE B 1 73 ? 21.010 12.172 -26.054 1.00 27.88 138 ILE B N 1
ATOM 2763 C CA . ILE B 1 73 ? 21.867 13.313 -25.767 1.00 30.16 138 ILE B CA 1
ATOM 2764 C C . ILE B 1 73 ? 22.905 12.896 -24.735 1.00 30.22 138 ILE B C 1
ATOM 2765 O O . ILE B 1 73 ? 24.092 13.216 -24.877 1.00 32.76 138 ILE B O 1
ATOM 2770 N N . ARG B 1 74 ? 22.465 12.183 -23.708 1.00 25.82 139 ARG B N 1
ATOM 2771 C CA . ARG B 1 74 ? 23.383 11.724 -22.659 1.00 29.22 139 ARG B CA 1
ATOM 2772 C C . ARG B 1 74 ? 24.527 10.844 -23.222 1.00 39.25 139 ARG B C 1
ATOM 2773 O O . ARG B 1 74 ? 25.726 11.078 -22.932 1.00 34.34 139 ARG B O 1
ATOM 2781 N N . LYS B 1 75 ? 24.173 9.857 -24.041 1.00 34.14 140 LYS B N 1
ATOM 2782 C CA . LYS B 1 75 ? 25.201 9.020 -24.681 1.00 37.99 140 LYS B CA 1
ATOM 2783 C C . LYS B 1 75 ? 26.181 9.849 -25.493 1.00 36.87 140 LYS B C 1
ATOM 2784 O O . LYS B 1 75 ? 27.390 9.624 -25.427 1.00 42.86 140 LYS B O 1
ATOM 2790 N N . ASP B 1 76 ? 25.664 10.783 -26.285 1.00 30.44 141 ASP B N 1
ATOM 2791 C CA . ASP B 1 76 ? 26.517 11.671 -27.086 1.00 38.86 141 ASP B CA 1
ATOM 2792 C C . ASP B 1 76 ? 27.432 12.544 -26.224 1.00 42.41 141 ASP B C 1
ATOM 2793 O O . ASP B 1 76 ? 28.554 12.871 -26.628 1.00 35.80 141 ASP B O 1
ATOM 2798 N N . ILE B 1 77 ? 26.952 12.924 -25.044 1.00 33.70 142 ILE B N 1
ATOM 2799 C CA . ILE B 1 77 ? 27.792 13.667 -24.109 1.00 37.10 142 ILE B CA 1
ATOM 2800 C C . ILE B 1 77 ? 28.895 12.761 -23.548 1.00 35.57 142 ILE B C 1
ATOM 2801 O O . ILE B 1 77 ? 30.067 13.134 -23.529 1.00 41.85 142 ILE B O 1
ATOM 2806 N N . LEU B 1 78 ? 28.526 11.557 -23.126 1.00 33.80 143 LEU B N 1
ATOM 2807 C CA . LEU B 1 78 ? 29.488 10.645 -22.507 1.00 38.32 143 LEU B CA 1
ATOM 2808 C C . LEU B 1 78 ? 30.490 10.097 -23.520 1.00 44.01 143 LEU B C 1
ATOM 2809 O O . LEU B 1 78 ? 31.512 9.500 -23.163 1.00 46.36 143 LEU B O 1
ATOM 2814 N N . ALA B 1 79 ? 30.188 10.321 -24.789 1.00 42.32 144 ALA B N 1
ATOM 2815 C CA . ALA B 1 79 ? 31.058 9.874 -25.866 1.00 41.83 144 ALA B CA 1
ATOM 2816 C C . ALA B 1 79 ? 31.929 11.008 -26.377 1.00 46.03 144 ALA B C 1
ATOM 2817 O O . ALA B 1 79 ? 32.813 10.788 -27.209 1.00 50.54 144 ALA B O 1
ATOM 2819 N N . GLY B 1 80 ? 31.676 12.222 -25.898 1.00 43.22 145 GLY B N 1
ATOM 2820 C CA . GLY B 1 80 ? 32.489 13.367 -26.268 1.00 40.05 145 GLY B CA 1
ATOM 2821 C C . GLY B 1 80 ? 32.017 14.124 -27.496 1.00 46.43 145 GLY B C 1
ATOM 2822 O O . GLY B 1 80 ? 32.634 15.123 -27.904 1.00 46.02 145 GLY B O 1
ATOM 2823 N N . ARG B 1 81 ? 30.914 13.673 -28.094 1.00 45.80 146 ARG B N 1
ATOM 2824 C CA . ARG B 1 81 ? 30.390 14.346 -29.282 1.00 42.49 146 ARG B CA 1
ATOM 2825 C C . ARG B 1 81 ? 29.738 15.685 -29.001 1.00 39.58 146 ARG B C 1
ATOM 2826 O O . ARG B 1 81 ? 29.787 16.581 -29.837 1.00 42.98 146 ARG B O 1
ATOM 2834 N N . LEU B 1 82 ? 29.124 15.816 -27.831 1.00 38.52 147 LEU B N 1
ATOM 2835 C CA . LEU B 1 82 ? 28.521 17.074 -27.425 1.00 38.31 147 LEU B CA 1
ATOM 2836 C C . LEU B 1 82 ? 29.278 17.635 -26.239 1.00 30.69 147 LEU B C 1
ATOM 2837 O O . LEU B 1 82 ? 29.398 16.973 -25.197 1.00 38.56 147 LEU B O 1
ATOM 2842 N N . LYS B 1 83 ? 29.745 18.865 -26.367 1.00 40.55 148 LYS B N 1
ATOM 2843 C CA . LYS B 1 83 ? 30.519 19.436 -25.277 1.00 38.43 148 LYS B CA 1
ATOM 2844 C C . LYS B 1 83 ? 30.213 20.910 -25.002 1.00 49.45 148 LYS B C 1
ATOM 2845 O O . LYS B 1 83 ? 31.085 21.639 -24.512 1.00 48.91 148 LYS B O 1
ATOM 2851 N N . SER B 1 84 ? 28.976 21.335 -25.296 1.00 38.09 149 SER B N 1
ATOM 2852 C CA . SER B 1 84 ? 28.485 22.665 -24.932 1.00 37.02 149 SER B CA 1
ATOM 2853 C C . SER B 1 84 ? 26.960 22.731 -24.939 1.00 34.03 149 SER B C 1
ATOM 2854 O O . SER B 1 84 ? 26.304 21.890 -25.582 1.00 36.68 149 SER B O 1
ATOM 2857 N N . GLY B 1 85 ? 26.422 23.732 -24.237 1.00 39.75 150 GLY B N 1
ATOM 2858 C CA . GLY B 1 85 ? 25.002 24.052 -24.253 1.00 38.37 150 GLY B CA 1
ATOM 2859 C C . GLY B 1 85 ? 24.455 24.181 -25.662 1.00 39.50 150 GLY B C 1
ATOM 2860 O O . GLY B 1 85 ? 23.492 23.488 -26.022 1.00 37.97 150 GLY B O 1
ATOM 2861 N N . PRO B 1 86 ? 25.056 25.069 -26.476 1.00 42.14 151 PRO B N 1
ATOM 2862 C CA . PRO B 1 86 ? 24.620 25.243 -27.872 1.00 39.67 151 PRO B CA 1
ATOM 2863 C C . PRO B 1 86 ? 24.611 23.950 -28.679 1.00 41.82 151 PRO B C 1
ATOM 2864 O O . PRO B 1 86 ? 23.698 23.724 -29.499 1.00 34.87 151 PRO B O 1
ATOM 2868 N N . GLN B 1 87 ? 25.610 23.100 -28.456 1.00 33.76 152 GLN B N 1
ATOM 2869 C CA . GLN B 1 87 ? 25.641 21.812 -29.149 1.00 36.69 152 GLN B CA 1
ATOM 2870 C C . GLN B 1 87 ? 24.534 20.861 -28.696 1.00 33.55 152 GLN B C 1
ATOM 2871 O O . GLN B 1 87 ? 23.989 20.092 -29.514 1.00 35.91 152 GLN B O 1
ATOM 2877 N N . ILE B 1 88 ? 24.242 20.880 -27.402 1.00 36.14 153 ILE B N 1
ATOM 2878 C CA . ILE B 1 88 ? 23.182 20.036 -26.863 1.00 33.74 153 ILE B CA 1
ATOM 2879 C C . ILE B 1 88 ? 21.844 20.486 -27.445 1.00 31.09 153 ILE B C 1
ATOM 2880 O O . ILE B 1 88 ? 21.021 19.638 -27.844 1.00 30.84 153 ILE B O 1
ATOM 2885 N N . LYS B 1 89 ? 21.651 21.808 -27.521 1.00 29.91 154 LYS B N 1
ATOM 2886 C CA . LYS B 1 89 ? 20.429 22.408 -28.069 1.00 30.14 154 LYS B CA 1
ATOM 2887 C C . LYS B 1 89 ? 20.223 21.982 -29.518 1.00 36.11 154 LYS B C 1
ATOM 2888 O O . LYS B 1 89 ? 19.120 21.609 -29.926 1.00 28.04 154 LYS B O 1
ATOM 2894 N N . GLU B 1 90 ? 21.287 22.021 -30.308 1.00 32.75 155 GLU B N 1
ATOM 2895 C CA . GLU B 1 90 ? 21.192 21.521 -31.665 1.00 33.78 155 GLU B CA 1
ATOM 2896 C C . GLU B 1 90 ? 20.876 20.030 -31.720 1.00 31.09 155 GLU B C 1
ATOM 2897 O O . GLU B 1 90 ? 20.103 19.603 -32.593 1.00 30.33 155 GLU B O 1
ATOM 2903 N N . ALA B 1 91 ? 21.455 19.231 -30.822 1.00 26.36 156 ALA B N 1
ATOM 2904 C CA . ALA B 1 91 ? 21.152 17.805 -30.825 1.00 30.27 156 ALA B CA 1
ATOM 2905 C C . ALA B 1 91 ? 19.676 17.578 -30.450 1.00 27.29 156 ALA B C 1
ATOM 2906 O O . ALA B 1 91 ? 19.018 16.693 -31.013 1.00 28.39 156 ALA B O 1
ATOM 2908 N N . LEU B 1 92 ? 19.176 18.364 -29.501 1.00 27.85 157 LEU B N 1
ATOM 2909 C CA . LEU B 1 92 ? 17.775 18.236 -29.079 1.00 29.30 157 LEU B CA 1
ATOM 2910 C C . LEU B 1 92 ? 16.858 18.416 -30.287 1.00 31.29 157 LEU B C 1
ATOM 2911 O O . LEU B 1 92 ? 15.939 17.617 -30.511 1.00 25.53 157 LEU B O 1
ATOM 2916 N N . LYS B 1 93 ? 17.122 19.458 -31.078 1.00 27.50 158 LYS B N 1
ATOM 2917 C CA . LYS B 1 93 ? 16.292 19.736 -32.251 1.00 30.59 158 LYS B CA 1
ATOM 2918 C C . LYS B 1 93 ? 16.398 18.617 -33.272 1.00 29.37 158 LYS B C 1
ATOM 2919 O O . LYS B 1 93 ? 15.392 18.199 -33.844 1.00 26.12 158 LYS B O 1
ATOM 2925 N N . LYS B 1 94 ? 17.606 18.121 -33.513 1.00 25.41 159 LYS B N 1
ATOM 2926 C CA . LYS B 1 94 ? 17.772 17.080 -34.510 1.00 28.84 159 LYS B CA 1
ATOM 2927 C C . LYS B 1 94 ? 17.118 15.771 -34.123 1.00 26.70 159 LYS B C 1
ATOM 2928 O O . LYS B 1 94 ? 16.578 15.073 -34.989 1.00 25.78 159 LYS B O 1
ATOM 2934 N N . ASN B 1 95 ? 17.187 15.425 -32.841 1.00 27.11 160 ASN B N 1
ATOM 2935 C CA . ASN B 1 95 ? 16.614 14.180 -32.357 1.00 23.13 160 ASN B CA 1
ATOM 2936 C C . ASN B 1 95 ? 15.107 14.235 -32.446 1.00 23.37 160 ASN B C 1
ATOM 2937 O O . ASN B 1 95 ? 14.477 13.217 -32.734 1.00 23.98 160 ASN B O 1
ATOM 2942 N N . ILE B 1 96 ? 14.536 15.407 -32.202 1.00 23.58 161 ILE B N 1
ATOM 2943 C CA . ILE B 1 96 ? 13.079 15.553 -32.324 1.00 23.11 161 ILE B CA 1
ATOM 2944 C C . ILE B 1 96 ? 12.660 15.444 -33.790 1.00 21.22 161 ILE B C 1
ATOM 2945 O O . ILE B 1 96 ? 11.679 14.757 -34.094 1.00 21.15 161 ILE B O 1
ATOM 2950 N N . PHE B 1 97 ? 13.410 16.078 -34.699 1.00 20.05 162 PHE B N 1
ATOM 2951 C CA . PHE B 1 97 ? 13.168 15.895 -36.122 1.00 23.87 162 PHE B CA 1
ATOM 2952 C C . PHE B 1 97 ? 13.244 14.413 -36.510 1.00 22.70 162 PHE B C 1
ATOM 2953 O O . PHE B 1 97 ? 12.368 13.898 -37.232 1.00 23.77 162 PHE B O 1
ATOM 2961 N N . LYS B 1 98 ? 14.266 13.707 -36.032 1.00 21.28 163 LYS B N 1
ATOM 2962 C CA . LYS B 1 98 ? 14.383 12.292 -36.361 1.00 23.23 163 LYS B CA 1
ATOM 2963 C C . LYS B 1 98 ? 13.200 11.453 -35.875 1.00 24.15 163 LYS B C 1
ATOM 2964 O O . LYS B 1 98 ? 12.683 10.605 -36.608 1.00 23.98 163 LYS B O 1
ATOM 2970 N N . LEU B 1 99 ? 12.760 11.702 -34.647 1.00 22.49 164 LEU B N 1
ATOM 2971 C CA . LEU B 1 99 ? 11.628 10.976 -34.104 1.00 20.45 164 LEU B CA 1
ATOM 2972 C C . LEU B 1 99 ? 10.380 11.211 -34.959 1.00 20.25 164 LEU B C 1
ATOM 2973 O O . LEU B 1 99 ? 9.529 10.311 -35.086 1.00 21.99 164 LEU B O 1
ATOM 2978 N N . LEU B 1 100 ? 10.273 12.401 -35.548 1.00 20.87 165 LEU B N 1
ATOM 2979 C CA . LEU B 1 100 ? 9.087 12.749 -36.336 1.00 19.71 165 LEU B CA 1
ATOM 2980 C C . LEU B 1 100 ? 9.076 12.182 -37.741 1.00 22.05 165 LEU B C 1
ATOM 2981 O O . LEU B 1 100 ? 8.045 12.232 -38.408 1.00 22.40 165 LEU B O 1
ATOM 2986 N N . THR B 1 101 ? 10.213 11.659 -38.196 1.00 22.56 166 THR B N 1
ATOM 2987 C CA . THR B 1 101 ? 10.393 11.346 -39.607 1.00 25.04 166 THR B CA 1
ATOM 2988 C C . THR B 1 101 ? 10.973 9.973 -39.915 1.00 24.37 166 THR B C 1
ATOM 2989 O O . THR B 1 101 ? 10.746 9.463 -41.013 1.00 27.71 166 THR B O 1
ATOM 2993 N N . GLU B 1 102 ? 11.759 9.397 -39.000 1.00 21.84 167 GLU B N 1
ATOM 2994 C CA . GLU B 1 102 ? 12.494 8.174 -39.321 1.00 25.91 167 GLU B CA 1
ATOM 2995 C C . GLU B 1 102 ? 11.628 6.927 -39.560 1.00 27.64 167 GLU B C 1
ATOM 2996 O O . GLU B 1 102 ? 12.037 6.011 -40.256 1.00 25.94 167 GLU B O 1
ATOM 3002 N N . ARG B 1 103 ? 10.443 6.866 -38.959 1.00 23.81 168 ARG B N 1
ATOM 3003 C CA . ARG B 1 103 ? 9.644 5.646 -39.008 1.00 21.15 168 ARG B CA 1
ATOM 3004 C C . ARG B 1 103 ? 8.358 5.810 -39.832 1.00 23.18 168 ARG B C 1
ATOM 3005 O O . ARG B 1 103 ? 7.851 4.846 -40.402 1.00 23.87 168 ARG B O 1
ATOM 3013 N N . VAL B 1 104 ? 7.812 7.023 -39.885 1.00 21.42 169 VAL B N 1
ATOM 3014 C CA . VAL B 1 104 ? 6.502 7.177 -40.515 1.00 21.59 169 VAL B CA 1
ATOM 3015 C C . VAL B 1 104 ? 6.532 7.332 -42.021 1.00 22.29 169 VAL B C 1
ATOM 3016 O O . VAL B 1 104 ? 7.542 7.731 -42.612 1.00 24.99 169 VAL B O 1
ATOM 3020 N N . THR B 1 105 ? 5.397 7.031 -42.643 1.00 25.30 170 THR B N 1
ATOM 3021 C CA . THR B 1 105 ? 5.249 7.284 -44.072 1.00 26.83 170 THR B CA 1
ATOM 3022 C C . THR B 1 105 ? 5.017 8.779 -44.290 1.00 25.39 170 THR B C 1
ATOM 3023 O O . THR B 1 105 ? 4.933 9.562 -43.320 1.00 21.97 170 THR B O 1
ATOM 3027 N N . THR B 1 106 ? 4.886 9.172 -45.550 1.00 23.30 171 THR B N 1
ATOM 3028 C CA . THR B 1 106 ? 4.801 10.583 -45.907 1.00 25.72 171 THR B CA 1
ATOM 3029 C C . THR B 1 106 ? 3.595 11.295 -45.279 1.00 22.74 171 THR B C 1
ATOM 3030 O O . THR B 1 106 ? 2.520 10.699 -45.066 1.00 22.08 171 THR B O 1
ATOM 3034 N N . THR B 1 107 ? 3.778 12.576 -44.991 1.00 23.96 172 THR B N 1
ATOM 3035 C CA . THR B 1 107 ? 2.705 13.416 -44.458 1.00 24.49 172 THR B CA 1
ATOM 3036 C C . THR B 1 107 ? 1.693 13.787 -45.556 1.00 23.70 172 THR B C 1
ATOM 3037 O O . THR B 1 107 ? 0.596 14.276 -45.267 1.00 23.16 172 THR B O 1
ATOM 3041 N N . GLU B 1 108 ? 2.063 13.573 -46.814 1.00 26.88 173 GLU B N 1
ATOM 3042 C CA . GLU B 1 108 ? 1.188 13.960 -47.926 1.00 28.08 173 GLU B CA 1
ATOM 3043 C C . GLU B 1 108 ? -0.050 13.076 -47.990 1.00 24.51 173 GLU B C 1
ATOM 3044 O O . GLU B 1 108 ? -0.017 11.898 -47.630 1.00 26.51 173 GLU B O 1
ATOM 3050 N N . LEU B 1 109 ? -1.159 13.646 -48.443 1.00 27.60 174 LEU B N 1
ATOM 3051 C CA . LEU B 1 109 ? -2.314 12.828 -48.768 1.00 31.13 174 LEU B CA 1
ATOM 3052 C C . LEU B 1 109 ? -2.004 11.986 -50.012 1.00 34.71 174 LEU B C 1
ATOM 3053 O O . LEU B 1 109 ? -1.398 12.479 -50.968 1.00 36.58 174 LEU B O 1
ATOM 3058 N N . GLN B 1 110 ? -2.422 10.723 -49.993 1.00 27.05 175 GLN B N 1
ATOM 3059 C CA . GLN B 1 110 ? -2.137 9.792 -51.084 1.00 35.02 175 GLN B CA 1
ATOM 3060 C C . GLN B 1 110 ? -3.410 9.585 -51.873 1.00 38.21 175 GLN B C 1
ATOM 3061 O O . GLN B 1 110 ? -4.224 8.712 -51.548 1.00 32.61 175 GLN B O 1
ATOM 3067 N N . LEU B 1 111 ? -3.583 10.362 -52.924 1.00 31.26 176 LEU B N 1
ATOM 3068 C CA . LEU B 1 111 ? -4.867 10.345 -53.627 1.00 29.27 176 LEU B CA 1
ATOM 3069 C C . LEU B 1 111 ? -4.850 9.326 -54.767 1.00 37.53 176 LEU B C 1
ATOM 3070 O O . LEU B 1 111 ? -5.886 9.019 -55.357 1.00 37.39 176 LEU B O 1
ATOM 3075 N N . GLY B 1 112 ? -3.670 8.798 -55.055 1.00 35.00 177 GLY B N 1
ATOM 3076 C CA . GLY B 1 112 ? -3.532 7.750 -56.046 1.00 43.84 177 GLY B CA 1
ATOM 3077 C C . GLY B 1 112 ? -3.586 8.222 -57.487 1.00 41.97 177 GLY B C 1
ATOM 3078 O O . GLY B 1 112 ? -3.492 9.424 -57.790 1.00 37.69 177 GLY B O 1
ATOM 3079 N N . ASN B 1 113 ? -3.747 7.247 -58.377 1.00 51.09 178 ASN B N 1
ATOM 3080 C CA . ASN B 1 113 ? -3.730 7.465 -59.817 1.00 53.40 178 ASN B CA 1
ATOM 3081 C C . ASN B 1 113 ? -5.112 7.803 -60.362 1.00 51.99 178 ASN B C 1
ATOM 3082 O O . ASN B 1 113 ? -5.253 8.618 -61.275 1.00 63.51 178 ASN B O 1
ATOM 3087 N N . SER B 1 114 ? -6.128 7.165 -59.796 1.00 45.27 179 SER B N 1
ATOM 3088 C CA . SER B 1 114 ? -7.475 7.249 -60.328 1.00 48.92 179 SER B CA 1
ATOM 3089 C C . SER B 1 114 ? -8.346 8.148 -59.465 1.00 50.30 179 SER B C 1
ATOM 3090 O O . SER B 1 114 ? -8.046 8.383 -58.295 1.00 47.94 179 SER B O 1
ATOM 3093 N N . ARG B 1 115 ? -9.420 8.657 -60.065 1.00 49.40 180 ARG B N 1
ATOM 3094 C CA . ARG B 1 115 ? -10.382 9.479 -59.351 1.00 40.84 180 ARG B CA 1
ATOM 3095 C C . ARG B 1 115 ? -11.716 8.753 -59.370 1.00 38.04 180 ARG B C 1
ATOM 3096 O O . ARG B 1 115 ? -11.999 8.010 -60.312 1.00 45.63 180 ARG B O 1
ATOM 3104 N N . PRO B 1 116 ? -12.547 8.957 -58.342 1.00 32.14 181 PRO B N 1
ATOM 3105 C CA . PRO B 1 116 ? -12.329 9.890 -57.232 1.00 31.79 181 PRO B CA 1
ATOM 3106 C C . PRO B 1 116 ? -11.438 9.288 -56.157 1.00 31.38 181 PRO B C 1
ATOM 3107 O O . PRO B 1 116 ? -11.468 8.064 -55.960 1.00 28.87 181 PRO B O 1
ATOM 3111 N N . ALA B 1 117 ? -10.656 10.129 -55.483 1.00 26.99 182 ALA B N 1
ATOM 3112 C CA . ALA B 1 117 ? -10.065 9.737 -54.213 1.00 28.58 182 ALA B CA 1
ATOM 3113 C C . ALA B 1 117 ? -11.143 9.846 -53.139 1.00 26.90 182 ALA B C 1
ATOM 3114 O O . ALA B 1 117 ? -12.079 10.663 -53.244 1.00 26.39 182 ALA B O 1
ATOM 3116 N N . VAL B 1 118 ? -11.051 9.000 -52.123 1.00 21.51 183 VAL B N 1
ATOM 3117 C CA . VAL B 1 118 ? -12.031 9.022 -51.044 1.00 19.84 183 VAL B CA 1
ATOM 3118 C C . VAL B 1 118 ? -11.293 9.122 -49.718 1.00 22.27 183 VAL B C 1
ATOM 3119 O O . VAL B 1 118 ? -10.451 8.283 -49.422 1.00 20.08 183 VAL B O 1
ATOM 3123 N N . LEU B 1 119 ? -11.623 10.150 -48.941 1.00 21.49 184 LEU B N 1
ATOM 3124 C CA . LEU B 1 119 ? -11.007 10.380 -47.622 1.00 19.47 184 LEU B CA 1
ATOM 3125 C C . LEU B 1 119 ? -12.082 10.216 -46.562 1.00 19.72 184 LEU B C 1
ATOM 3126 O O . LEU B 1 119 ? -13.118 10.915 -46.607 1.00 23.21 184 LEU B O 1
ATOM 3131 N N . MET B 1 120 ? -11.879 9.302 -45.613 1.00 17.63 185 MET B N 1
ATOM 3132 C CA . MET B 1 120 ? -12.822 9.175 -44.508 1.00 15.84 185 MET B CA 1
ATOM 3133 C C . MET B 1 120 ? -12.254 9.910 -43.303 1.00 22.77 185 MET B C 1
ATOM 3134 O O . MET B 1 120 ? -11.087 9.722 -42.948 1.00 17.74 185 MET B O 1
ATOM 3139 N N . ILE B 1 121 ? -13.067 10.763 -42.689 1.00 19.87 186 ILE B N 1
ATOM 3140 C CA . ILE B 1 121 ? -12.624 11.516 -41.502 1.00 18.44 186 ILE B CA 1
ATOM 3141 C C . ILE B 1 121 ? -13.269 10.845 -40.297 1.00 17.29 186 ILE B C 1
ATOM 3142 O O . ILE B 1 121 ? -14.499 10.605 -40.278 1.00 19.12 186 ILE B O 1
ATOM 3147 N N . VAL B 1 122 ? -12.474 10.498 -39.290 1.00 16.27 187 VAL B N 1
ATOM 3148 C CA . VAL B 1 122 ? -13.027 9.781 -38.146 1.00 17.95 187 VAL B CA 1
ATOM 3149 C C . VAL B 1 122 ? -12.568 10.464 -36.858 1.00 16.13 187 VAL B C 1
ATOM 3150 O O . VAL B 1 122 ? -11.691 11.342 -36.901 1.00 16.74 187 VAL B O 1
ATOM 3154 N N . GLY B 1 123 ? -13.197 10.105 -35.743 1.00 21.65 188 GLY B N 1
ATOM 3155 C CA . GLY B 1 123 ? -12.836 10.711 -34.452 1.00 20.76 188 GLY B CA 1
ATOM 3156 C C . GLY B 1 123 ? -14.030 10.927 -33.556 1.00 33.14 188 GLY B C 1
ATOM 3157 O O . GLY B 1 123 ? -15.172 10.615 -33.938 1.00 23.94 188 GLY B O 1
ATOM 3158 N N . VAL B 1 124 ? -13.768 11.469 -32.366 1.00 31.11 189 VAL B N 1
ATOM 3159 C CA . VAL B 1 124 ? -14.789 11.496 -31.327 1.00 31.33 189 VAL B CA 1
ATOM 3160 C C . VAL B 1 124 ? -15.648 12.737 -31.473 1.00 39.03 189 VAL B C 1
ATOM 3161 O O . VAL B 1 124 ? -16.845 12.691 -31.214 1.00 45.67 189 VAL B O 1
ATOM 3165 N N . GLY B 1 127 ? -18.035 17.809 -34.109 1.00 35.50 192 GLY B N 1
ATOM 3166 C CA . GLY B 1 127 ? -17.883 19.230 -34.352 1.00 41.62 192 GLY B CA 1
ATOM 3167 C C . GLY B 1 127 ? -16.492 19.593 -34.831 1.00 41.49 192 GLY B C 1
ATOM 3168 O O . GLY B 1 127 ? -16.350 20.361 -35.799 1.00 38.47 192 GLY B O 1
ATOM 3169 N N . GLY B 1 128 ? -15.470 19.080 -34.137 1.00 40.19 193 GLY B N 1
ATOM 3170 C CA . GLY B 1 128 ? -14.104 19.210 -34.605 1.00 32.21 193 GLY B CA 1
ATOM 3171 C C . GLY B 1 128 ? -13.964 18.540 -35.966 1.00 26.92 193 GLY B C 1
ATOM 3172 O O . GLY B 1 128 ? -13.259 19.074 -36.849 1.00 29.33 193 GLY B O 1
ATOM 3173 N N . LYS B 1 129 ? -14.602 17.376 -36.126 1.00 27.58 194 LYS B N 1
ATOM 3174 C CA . LYS B 1 129 ? -14.531 16.608 -37.379 1.00 30.48 194 LYS B CA 1
ATOM 3175 C C . LYS B 1 129 ? -15.198 17.397 -38.490 1.00 28.64 194 LYS B C 1
ATOM 3176 O O . LYS B 1 129 ? -14.700 17.490 -39.621 1.00 25.01 194 LYS B O 1
ATOM 3182 N N . THR B 1 130 ? -16.352 17.962 -38.167 1.00 27.81 195 THR B N 1
ATOM 3183 C CA . THR B 1 130 ? -17.093 18.754 -39.148 1.00 27.71 195 THR B CA 1
ATOM 3184 C C . THR B 1 130 ? -16.327 19.965 -39.608 1.00 26.35 195 THR B C 1
ATOM 3185 O O . THR B 1 130 ? -16.260 20.230 -40.800 1.00 26.16 195 THR B O 1
ATOM 3189 N N . THR B 1 131 ? -15.750 20.705 -38.660 1.00 24.80 196 THR B N 1
ATOM 3190 C CA . THR B 1 131 ? -14.911 21.837 -38.997 1.00 25.21 196 THR B CA 1
ATOM 3191 C C . THR B 1 131 ? -13.711 21.434 -39.830 1.00 26.50 196 THR B C 1
ATOM 3192 O O . THR B 1 131 ? -13.368 22.107 -40.795 1.00 24.47 196 THR B O 1
ATOM 3196 N N . THR B 1 132 ? -13.063 20.324 -39.473 1.00 22.47 197 THR B N 1
ATOM 3197 C CA . THR B 1 132 ? -11.861 19.936 -40.198 1.00 23.48 197 THR B CA 1
ATOM 3198 C C . THR B 1 132 ? -12.209 19.567 -41.639 1.00 21.25 197 THR B C 1
ATOM 3199 O O . THR B 1 132 ? -11.499 19.930 -42.570 1.00 25.14 197 THR B O 1
ATOM 3203 N N . LEU B 1 133 ? -13.311 18.846 -41.782 1.00 22.02 198 LEU B N 1
ATOM 3204 C CA . LEU B 1 133 ? -13.864 18.452 -43.073 1.00 26.97 198 LEU B CA 1
ATOM 3205 C C . LEU B 1 133 ? -14.044 19.705 -43.959 1.00 24.57 198 LEU B C 1
ATOM 3206 O O . LEU B 1 133 ? -13.626 19.740 -45.118 1.00 24.62 198 LEU B O 1
ATOM 3211 N N . GLY B 1 134 ? -14.615 20.757 -43.390 1.00 24.57 199 GLY B N 1
ATOM 3212 C CA . GLY B 1 134 ? -14.774 22.012 -44.123 1.00 22.66 199 GLY B CA 1
ATOM 3213 C C . GLY B 1 134 ? -13.484 22.667 -44.519 1.00 27.81 199 GLY B C 1
ATOM 3214 O O . GLY B 1 134 ? -13.335 23.135 -45.648 1.00 25.93 199 GLY B O 1
ATOM 3215 N N . LYS B 1 135 ? -12.524 22.708 -43.601 1.00 23.97 200 LYS B N 1
ATOM 3216 C CA . LYS B 1 135 ? -11.280 23.355 -43.922 1.00 23.95 200 LYS B CA 1
ATOM 3217 C C . LYS B 1 135 ? -10.497 22.529 -44.958 1.00 23.34 200 LYS B C 1
ATOM 3218 O O . LYS B 1 135 ? -9.755 23.098 -45.763 1.00 27.98 200 LYS B O 1
ATOM 3224 N N . LEU B 1 136 ? -10.657 21.193 -44.945 1.00 23.03 201 LEU B N 1
ATOM 3225 C CA . LEU B 1 136 ? -9.973 20.365 -45.950 1.00 23.12 201 LEU B CA 1
ATOM 3226 C C . LEU B 1 136 ? -10.572 20.663 -47.332 1.00 25.14 201 LEU B C 1
ATOM 3227 O O . LEU B 1 136 ? -9.864 20.795 -48.337 1.00 26.30 201 LEU B O 1
ATOM 3232 N N . ALA B 1 137 ? -11.886 20.747 -47.367 1.00 24.01 202 ALA B N 1
ATOM 3233 C CA . ALA B 1 137 ? -12.594 21.088 -48.608 1.00 29.86 202 ALA B CA 1
ATOM 3234 C C . ALA B 1 137 ? -12.117 22.419 -49.188 1.00 28.40 202 ALA B C 1
ATOM 3235 O O . ALA B 1 137 ? -11.920 22.553 -50.405 1.00 31.10 202 ALA B O 1
ATOM 3237 N N . ASN B 1 138 ? -11.915 23.395 -48.310 1.00 32.23 203 ASN B N 1
ATOM 3238 C CA . ASN B 1 138 ? -11.456 24.711 -48.715 1.00 30.45 203 ASN B CA 1
ATOM 3239 C C . ASN B 1 138 ? -10.093 24.643 -49.377 1.00 35.02 203 ASN B C 1
ATOM 3240 O O . ASN B 1 138 ? -9.843 25.333 -50.365 1.00 33.24 203 ASN B O 1
ATOM 3245 N N . ARG B 1 139 ? -9.211 23.796 -48.849 1.00 30.66 204 ARG B N 1
ATOM 3246 C CA . ARG B 1 139 ? -7.898 23.606 -49.455 1.00 31.26 204 ARG B CA 1
ATOM 3247 C C . ARG B 1 139 ? -8.007 23.001 -50.855 1.00 32.14 204 ARG B C 1
ATOM 3248 O O . ARG B 1 139 ? -7.276 23.386 -51.772 1.00 32.07 204 ARG B O 1
ATOM 3256 N N . PHE B 1 140 ? -8.878 22.017 -51.007 1.00 31.25 205 PHE B N 1
ATOM 3257 C CA . PHE B 1 140 ? -9.021 21.372 -52.308 1.00 29.77 205 PHE B CA 1
ATOM 3258 C C . PHE B 1 140 ? -9.620 22.336 -53.343 1.00 32.68 205 PHE B C 1
ATOM 3259 O O . PHE B 1 140 ? -9.163 22.406 -54.492 1.00 33.80 205 PHE B O 1
ATOM 3267 N N . LYS B 1 141 ? -10.647 23.062 -52.922 1.00 33.08 206 LYS B N 1
ATOM 3268 C CA . LYS B 1 141 ? -11.272 24.078 -53.777 1.00 36.49 206 LYS B CA 1
ATOM 3269 C C . LYS B 1 141 ? -10.288 25.128 -54.281 1.00 39.64 206 LYS B C 1
ATOM 3270 O O . LYS B 1 141 ? -10.318 25.481 -55.454 1.00 45.36 206 LYS B O 1
ATOM 3276 N N . LYS B 1 142 ? -9.412 25.611 -53.406 1.00 32.72 207 LYS B N 1
ATOM 3277 C CA . LYS B 1 142 ? -8.381 26.573 -53.785 1.00 43.89 207 LYS B CA 1
ATOM 3278 C C . LYS B 1 142 ? -7.406 26.026 -54.830 1.00 44.97 207 LYS B C 1
ATOM 3279 O O . LYS B 1 142 ? -6.739 26.791 -55.522 1.00 46.50 207 LYS B O 1
ATOM 3285 N N . GLU B 1 143 ? -7.325 24.706 -54.952 1.00 44.14 208 GLU B N 1
ATOM 3286 C CA . GLU B 1 143 ? -6.453 24.112 -55.964 1.00 44.79 208 GLU B CA 1
ATOM 3287 C C . GLU B 1 143 ? -7.207 23.623 -57.212 1.00 43.65 208 GLU B C 1
ATOM 3288 O O . GLU B 1 143 ? -6.644 22.913 -58.058 1.00 44.36 208 GLU B O 1
ATOM 3294 N N . GLY B 1 144 ? -8.477 24.011 -57.321 1.00 38.59 209 GLY B N 1
ATOM 3295 C CA . GLY B 1 144 ? -9.273 23.692 -58.496 1.00 43.49 209 GLY B CA 1
ATOM 3296 C C . GLY B 1 144 ? -9.847 22.285 -58.497 1.00 51.14 209 GLY B C 1
ATOM 3297 O O . GLY B 1 144 ? -10.415 21.823 -59.502 1.00 47.25 209 GLY B O 1
ATOM 3298 N N . VAL B 1 145 ? -9.702 21.605 -57.363 1.00 43.24 210 VAL B N 1
ATOM 3299 C CA . VAL B 1 145 ? -10.183 20.233 -57.183 1.00 45.64 210 VAL B CA 1
ATOM 3300 C C . VAL B 1 145 ? -11.695 20.218 -56.932 1.00 42.70 210 VAL B C 1
ATOM 3301 O O . VAL B 1 145 ? -12.217 21.038 -56.162 1.00 46.21 210 VAL B O 1
ATOM 3305 N N . LYS B 1 146 ? -12.393 19.287 -57.577 1.00 36.25 211 LYS B N 1
ATOM 3306 C CA . LYS B 1 146 ? -13.844 19.149 -57.436 1.00 35.99 211 LYS B CA 1
ATOM 3307 C C . LYS B 1 146 ? -14.253 18.210 -56.280 1.00 37.28 211 LYS B C 1
ATOM 3308 O O . LYS B 1 146 ? -14.045 16.989 -56.348 1.00 31.50 211 LYS B O 1
ATOM 3314 N N . VAL B 1 147 ? -14.873 18.777 -55.243 1.00 33.95 212 VAL B N 1
ATOM 3315 C CA . VAL B 1 147 ? -15.097 18.063 -53.983 1.00 30.64 212 VAL B CA 1
ATOM 3316 C C . VAL B 1 147 ? -16.551 17.695 -53.762 1.00 28.72 212 VAL B C 1
ATOM 3317 O O . VAL B 1 147 ? -17.455 18.516 -53.968 1.00 31.46 212 VAL B O 1
ATOM 3321 N N . LEU B 1 148 ? -16.791 16.460 -53.340 1.00 23.81 213 LEU B N 1
ATOM 3322 C CA . LEU B 1 148 ? -18.099 16.071 -52.858 1.00 21.88 213 LEU B CA 1
ATOM 3323 C C . LEU B 1 148 ? -18.048 15.685 -51.379 1.00 28.81 213 LEU B C 1
ATOM 3324 O O . LEU B 1 148 ? -17.234 14.837 -50.988 1.00 29.74 213 LEU B O 1
ATOM 3329 N N . MET B 1 149 ? -18.906 16.276 -50.554 1.00 25.97 214 MET B N 1
ATOM 3330 C CA . MET B 1 149 ? -18.952 15.887 -49.146 1.00 28.08 214 MET B CA 1
ATOM 3331 C C . MET B 1 149 ? -20.025 14.852 -48.905 1.00 29.26 214 MET B C 1
ATOM 3332 O O . MET B 1 149 ? -21.076 14.863 -49.554 1.00 34.58 214 MET B O 1
ATOM 3337 N N . ALA B 1 150 ? -19.777 13.968 -47.948 1.00 23.02 215 ALA B N 1
ATOM 3338 C CA . ALA B 1 150 ? -20.724 12.932 -47.591 1.00 23.11 215 ALA B CA 1
ATOM 3339 C C . ALA B 1 150 ? -21.050 12.966 -46.100 1.00 34.19 215 ALA B C 1
ATOM 3340 O O . ALA B 1 150 ? -20.159 12.804 -45.257 1.00 26.62 215 ALA B O 1
ATOM 3342 N N . ALA B 1 151 ? -22.327 13.139 -45.774 1.00 31.46 216 ALA B N 1
ATOM 3343 C CA . ALA B 1 151 ? -22.724 13.301 -44.369 1.00 32.90 216 ALA B CA 1
ATOM 3344 C C . ALA B 1 151 ? -23.025 11.958 -43.726 1.00 33.96 216 ALA B C 1
ATOM 3345 O O . ALA B 1 151 ? -24.192 11.594 -43.523 1.00 37.74 216 ALA B O 1
ATOM 3347 N N . GLY B 1 152 ? -21.966 11.220 -43.390 1.00 31.24 217 GLY B N 1
ATOM 3348 C CA . GLY B 1 152 ? -22.115 9.897 -42.817 1.00 32.99 217 GLY B CA 1
ATOM 3349 C C . GLY B 1 152 ? -22.237 9.880 -41.304 1.00 32.09 217 GLY B C 1
ATOM 3350 O O . GLY B 1 152 ? -22.450 8.824 -40.729 1.00 39.56 217 GLY B O 1
ATOM 3351 N N . ASP B 1 153 ? -22.096 11.041 -40.661 1.00 35.63 218 ASP B N 1
ATOM 3352 C CA . ASP B 1 153 ? -22.368 11.141 -39.224 1.00 35.13 218 ASP B CA 1
ATOM 3353 C C . ASP B 1 153 ? -23.870 11.348 -39.106 1.00 48.62 218 ASP B C 1
ATOM 3354 O O . ASP B 1 153 ? -24.350 12.489 -39.056 1.00 50.67 218 ASP B O 1
ATOM 3359 N N . THR B 1 154 ? -24.611 10.243 -39.104 1.00 45.96 219 THR B N 1
ATOM 3360 C CA . THR B 1 154 ? -26.059 10.285 -38.926 1.00 48.94 219 THR B CA 1
ATOM 3361 C C . THR B 1 154 ? -26.404 10.264 -37.431 1.00 55.92 219 THR B C 1
ATOM 3362 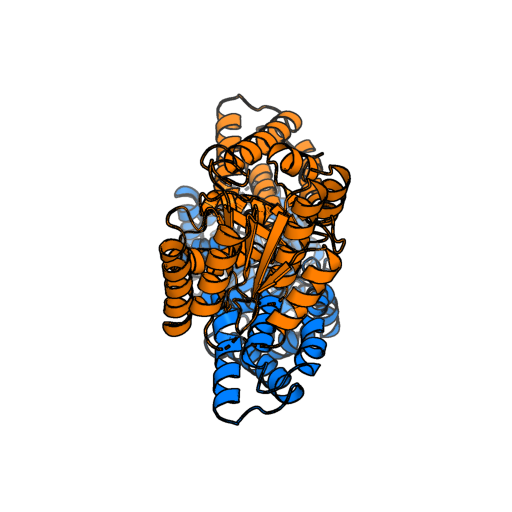O O . THR B 1 154 ? -27.515 9.892 -37.034 1.00 61.97 219 THR B O 1
ATOM 3366 N N . ALA B 1 157 ? -28.679 14.913 -35.656 1.00 57.86 222 ALA B N 1
ATOM 3367 C CA . ALA B 1 157 ? -28.752 15.136 -37.100 1.00 64.03 222 ALA B CA 1
ATOM 3368 C C . ALA B 1 157 ? -28.285 16.541 -37.505 1.00 61.06 222 ALA B C 1
ATOM 3369 O O . ALA B 1 157 ? -28.414 16.941 -38.674 1.00 59.83 222 ALA B O 1
ATOM 3371 N N . ALA B 1 158 ? -27.747 17.285 -36.539 1.00 57.68 223 ALA B N 1
ATOM 3372 C CA . ALA B 1 158 ? -27.194 18.611 -36.802 1.00 57.87 223 ALA B CA 1
ATOM 3373 C C . ALA B 1 158 ? -25.866 18.504 -37.551 1.00 52.04 223 ALA B C 1
ATOM 3374 O O . ALA B 1 158 ? -25.468 19.435 -38.273 1.00 49.91 223 ALA B O 1
ATOM 3376 N N . ALA B 1 159 ? -25.173 17.381 -37.345 1.00 54.07 224 ALA B N 1
ATOM 3377 C CA . ALA B 1 159 ? -23.916 17.098 -38.035 1.00 52.26 224 ALA B CA 1
ATOM 3378 C C . ALA B 1 159 ? -24.066 17.331 -39.547 1.00 41.03 224 ALA B C 1
ATOM 3379 O O . ALA B 1 159 ? -23.298 18.091 -40.154 1.00 39.26 224 ALA B O 1
ATOM 3381 N N . GLY B 1 160 ? -25.087 16.709 -40.132 1.00 43.22 225 GLY B N 1
ATOM 3382 C CA . GLY B 1 160 ? -25.387 16.884 -41.544 1.00 45.21 225 GLY B CA 1
ATOM 3383 C C . GLY B 1 160 ? -25.626 18.331 -41.941 1.00 43.45 225 GLY B C 1
ATOM 3384 O O . GLY B 1 160 ? -25.146 18.774 -42.986 1.00 35.23 225 GLY B O 1
ATOM 3385 N N . GLU B 1 161 ? -26.362 19.068 -41.105 1.00 44.46 226 GLU B N 1
ATOM 3386 C CA . GLU B 1 161 ? -26.648 20.472 -41.375 1.00 41.14 226 GLU B CA 1
ATOM 3387 C C . GLU B 1 161 ? -25.388 21.324 -41.293 1.00 39.78 226 GLU B C 1
ATOM 3388 O O . GLU B 1 161 ? -25.190 22.228 -42.114 1.00 35.42 226 GLU B O 1
ATOM 3394 N N . GLN B 1 162 ? -24.547 21.038 -40.301 1.00 37.69 227 GLN B N 1
ATOM 3395 C CA . GLN B 1 162 ? -23.299 21.778 -40.145 1.00 36.79 227 GLN B CA 1
ATOM 3396 C C . GLN B 1 162 ? -22.428 21.570 -41.380 1.00 31.34 227 GLN B C 1
ATOM 3397 O O . GLN B 1 162 ? -21.790 22.510 -41.878 1.00 33.90 227 GLN B O 1
ATOM 3403 N N . LEU B 1 163 ? -22.429 20.333 -41.882 1.00 33.00 228 LEU B N 1
ATOM 3404 C CA . LEU B 1 163 ? -21.575 19.970 -43.015 1.00 32.22 228 LEU B CA 1
ATOM 3405 C C . LEU B 1 163 ? -22.078 20.685 -44.266 1.00 29.42 228 LEU B C 1
ATOM 3406 O O . LEU B 1 163 ? -21.300 21.117 -45.124 1.00 31.76 228 LEU B O 1
ATOM 3411 N N . GLU B 1 164 ? -23.396 20.846 -44.330 1.00 37.71 229 GLU B N 1
ATOM 3412 C CA . GLU B 1 164 ? -24.042 21.558 -45.437 1.00 37.90 229 GLU B CA 1
ATOM 3413 C C . GLU B 1 164 ? -23.591 23.009 -45.535 1.00 34.40 229 GLU B C 1
ATOM 3414 O O . GLU B 1 164 ? -23.401 23.528 -46.637 1.00 32.54 229 GLU B O 1
ATOM 3420 N N . VAL B 1 165 ? -23.415 23.661 -44.384 1.00 33.53 230 VAL B N 1
ATOM 3421 C CA . VAL B 1 165 ? -22.907 25.026 -44.348 1.00 31.03 230 VAL B CA 1
ATOM 3422 C C . VAL B 1 165 ? -21.504 25.111 -44.904 1.00 33.52 230 VAL B C 1
ATOM 3423 O O . VAL B 1 165 ? -21.176 26.048 -45.641 1.00 32.81 230 VAL B O 1
ATOM 3427 N N . TRP B 1 166 ? -20.665 24.131 -44.553 1.00 35.82 231 TRP B N 1
ATOM 3428 C CA . TRP B 1 166 ? -19.313 24.100 -45.063 1.00 31.35 231 TRP B CA 1
ATOM 3429 C C . TRP B 1 166 ? -19.300 23.838 -46.569 1.00 28.34 231 TRP B C 1
ATOM 3430 O O . TRP B 1 166 ? -18.462 24.368 -47.298 1.00 29.71 231 TRP B O 1
ATOM 3441 N N . ALA B 1 167 ? -20.233 23.017 -47.027 1.00 30.68 232 ALA B N 1
ATOM 3442 C CA . ALA B 1 167 ? -20.327 22.735 -48.453 1.00 32.72 232 ALA B CA 1
ATOM 3443 C C . ALA B 1 167 ? -20.606 24.026 -49.224 1.00 31.45 232 ALA B C 1
ATOM 3444 O O . ALA B 1 167 ? -19.902 24.368 -50.190 1.00 30.69 232 ALA B O 1
ATOM 3446 N N . GLN B 1 168 ? -21.650 24.733 -48.803 1.00 39.03 233 GLN B N 1
ATOM 3447 C CA . GLN B 1 168 ? -22.028 25.999 -49.442 1.00 39.44 233 GLN B CA 1
ATOM 3448 C C . GLN B 1 168 ? -20.894 27.014 -49.305 1.00 39.25 233 GLN B C 1
ATOM 3449 O O . GLN B 1 168 ? -20.520 27.689 -50.272 1.00 40.82 233 GLN B O 1
ATOM 3455 N N . ARG B 1 169 ? -20.311 27.073 -48.108 1.00 39.02 234 ARG B N 1
ATOM 3456 C CA . ARG B 1 169 ? -19.199 27.976 -47.835 1.00 39.36 234 ARG B CA 1
ATOM 3457 C C . ARG B 1 169 ? -17.990 27.753 -48.756 1.00 39.55 234 ARG B C 1
ATOM 3458 O O . ARG B 1 169 ? -17.315 28.710 -49.123 1.00 38.10 234 ARG B O 1
ATOM 3466 N N . THR B 1 170 ? -17.708 26.493 -49.121 1.00 35.73 235 THR B N 1
ATOM 3467 C CA . THR B 1 170 ? -16.489 26.150 -49.872 1.00 32.25 235 THR B CA 1
ATOM 3468 C C . THR B 1 170 ? -16.813 25.855 -51.328 1.00 37.74 235 THR B C 1
ATOM 3469 O O . THR B 1 170 ? -15.908 25.654 -52.149 1.00 43.51 235 THR B O 1
ATOM 3473 N N . GLY B 1 171 ? -18.100 25.804 -51.646 1.00 35.27 236 GLY B N 1
ATOM 3474 C CA . GLY B 1 171 ? -18.504 25.552 -53.022 1.00 37.12 236 GLY B CA 1
ATOM 3475 C C . GLY B 1 171 ? -18.406 24.076 -53.381 1.00 38.25 236 GLY B C 1
ATOM 3476 O O . GLY B 1 171 ? -18.190 23.714 -54.545 1.00 40.37 236 GLY B O 1
ATOM 3477 N N . SER B 1 172 ? -18.564 23.227 -52.369 1.00 35.63 237 SER B N 1
ATOM 3478 C CA . SER B 1 172 ? -18.546 21.781 -52.541 1.00 34.27 237 SER B CA 1
ATOM 3479 C C . SER B 1 172 ? -19.969 21.294 -52.644 1.00 34.22 237 SER B C 1
ATOM 3480 O O . SER B 1 172 ? -20.887 21.912 -52.090 1.00 37.67 237 SER B O 1
ATOM 3483 N N . GLU B 1 173 ? -20.153 20.169 -53.323 1.00 33.05 238 GLU B N 1
ATOM 3484 C CA . GLU B 1 173 ? -21.436 19.475 -53.324 1.00 36.24 238 GLU B CA 1
ATOM 3485 C C . GLU B 1 173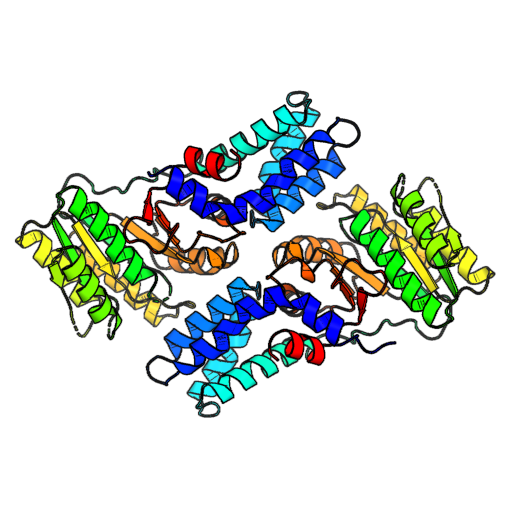 ? -21.522 18.563 -52.119 1.00 34.99 238 GLU B C 1
ATOM 3486 O O . GLU B 1 173 ? -20.500 18.222 -51.516 1.00 35.56 238 GLU B O 1
ATOM 3492 N N . ILE B 1 174 ? -22.733 18.159 -51.759 1.00 33.47 239 ILE B N 1
ATOM 3493 C CA . ILE B 1 174 ? -22.903 17.334 -50.572 1.00 33.78 239 ILE B CA 1
ATOM 3494 C C . ILE B 1 174 ? -24.006 16.293 -50.746 1.00 39.39 239 ILE B C 1
ATOM 3495 O O . ILE B 1 174 ? -25.068 16.573 -51.313 1.00 43.72 239 ILE B O 1
ATOM 3500 N N . VAL B 1 175 ? -23.731 15.079 -50.284 1.00 31.56 240 VAL B N 1
ATOM 3501 C CA . VAL B 1 175 ? -24.729 14.024 -50.194 1.00 34.97 240 VAL B CA 1
ATOM 3502 C C . VAL B 1 175 ? -25.173 13.845 -48.748 1.00 44.19 240 VAL B C 1
ATOM 3503 O O . VAL B 1 175 ? -24.334 13.655 -47.848 1.00 37.98 240 VAL B O 1
ATOM 3507 N N . MET B 1 176 ? -26.485 13.884 -48.516 1.00 43.79 241 MET B N 1
ATOM 3508 C CA . MET B 1 176 ? -26.998 13.719 -47.156 1.00 45.84 241 MET B CA 1
ATOM 3509 C C . MET B 1 176 ? -27.972 12.544 -47.010 1.00 43.13 241 MET B C 1
ATOM 3510 O O . MET B 1 176 ? -28.361 11.927 -47.996 1.00 54.06 241 MET B O 1
ATOM 3515 N N . ALA B 1 177 ? -28.351 12.237 -45.770 1.00 48.01 242 ALA B N 1
ATOM 3516 C CA . ALA B 1 177 ? -29.322 11.175 -45.480 1.00 52.59 242 ALA B CA 1
ATOM 3517 C C . ALA B 1 177 ? -30.737 11.500 -45.992 1.00 56.86 242 ALA B C 1
ATOM 3518 O O . ALA B 1 177 ? -31.128 12.671 -46.089 1.00 56.86 242 ALA B O 1
ATOM 3520 N N . PRO B 1 182 ? -32.299 6.224 -41.532 1.00 60.56 247 PRO B N 1
ATOM 3521 C CA . PRO B 1 182 ? -31.160 6.711 -42.320 1.00 59.75 247 PRO B CA 1
ATOM 3522 C C . PRO B 1 182 ? -29.847 6.057 -41.849 1.00 58.03 247 PRO B C 1
ATOM 3523 O O . PRO B 1 182 ? -29.526 6.092 -40.657 1.00 58.04 247 PRO B O 1
ATOM 3527 N N . ARG B 1 183 ? -29.092 5.461 -42.771 1.00 55.80 248 ARG B N 1
ATOM 3528 C CA . ARG B 1 183 ? -27.925 4.669 -42.378 1.00 52.20 248 ARG B CA 1
ATOM 3529 C C . ARG B 1 183 ? -26.624 5.173 -42.976 1.00 43.19 248 ARG B C 1
ATOM 3530 O O . ARG B 1 183 ? -26.550 5.338 -44.206 1.00 38.20 248 ARG B O 1
ATOM 3538 N N . PRO B 1 184 ? -25.592 5.378 -42.116 1.00 38.59 249 PRO B N 1
ATOM 3539 C CA . PRO B 1 184 ? -24.329 5.996 -42.544 1.00 41.52 249 PRO B CA 1
ATOM 3540 C C . PRO B 1 184 ? -23.731 5.255 -43.738 1.00 32.78 249 PRO B C 1
ATOM 3541 O O . PRO B 1 184 ? -23.316 5.902 -44.715 1.00 31.50 249 PRO B O 1
ATOM 3545 N N . ALA B 1 185 ? -23.707 3.926 -43.670 1.00 31.42 250 ALA B N 1
ATOM 3546 C CA . ALA B 1 185 ? -23.047 3.150 -44.726 1.00 34.75 250 ALA B CA 1
ATOM 3547 C C . ALA B 1 185 ? -23.690 3.442 -46.080 1.00 33.61 250 ALA B C 1
ATOM 3548 O O . ALA B 1 185 ? -22.999 3.613 -47.093 1.00 31.06 250 ALA B O 1
ATOM 3550 N N . ALA B 1 186 ? -25.017 3.526 -46.083 1.00 34.01 251 ALA B N 1
ATOM 3551 C CA . ALA B 1 186 ? -25.754 3.812 -47.313 1.00 38.75 251 ALA B CA 1
ATOM 3552 C C . ALA B 1 186 ? -25.501 5.231 -47.852 1.00 36.38 251 ALA B C 1
ATOM 3553 O O . ALA B 1 186 ? -25.442 5.430 -49.076 1.00 33.12 251 ALA B O 1
ATOM 3555 N N . VAL B 1 187 ? -25.352 6.209 -46.952 1.00 30.68 252 VAL B N 1
ATOM 3556 C CA . VAL B 1 187 ? -25.029 7.568 -47.330 1.00 32.81 252 VAL B CA 1
ATOM 3557 C C . VAL B 1 187 ? -23.668 7.582 -48.003 1.00 30.14 252 VAL B C 1
ATOM 3558 O O . VAL B 1 187 ? -23.495 8.174 -49.068 1.00 31.63 252 VAL B O 1
ATOM 3562 N N . LEU B 1 188 ? -22.701 6.912 -47.388 1.00 29.37 253 LEU B N 1
ATOM 3563 C CA . LEU B 1 188 ? -21.345 6.918 -47.920 1.00 26.46 253 LEU B CA 1
ATOM 3564 C C . LEU B 1 188 ? -21.290 6.225 -49.288 1.00 26.69 253 LEU B C 1
ATOM 3565 O O . LEU B 1 188 ? -20.650 6.711 -50.227 1.00 27.69 253 LEU B O 1
ATOM 3570 N N . SER B 1 189 ? -21.966 5.101 -49.412 1.00 28.28 254 SER B N 1
ATOM 3571 C CA . SER B 1 189 ? -21.900 4.374 -50.676 1.00 31.47 254 SER B CA 1
ATOM 3572 C C . SER B 1 189 ? -22.608 5.170 -51.782 1.00 32.14 254 SER B C 1
ATOM 3573 O O . SER B 1 189 ? -22.109 5.256 -52.902 1.00 30.20 254 SER B O 1
ATOM 3576 N N . GLN B 1 190 ? -23.745 5.779 -51.452 1.00 31.95 255 GLN B N 1
ATOM 3577 C CA . GLN B 1 190 ? -24.404 6.709 -52.368 1.00 34.79 255 GLN B CA 1
ATOM 3578 C C . GLN B 1 190 ? -23.453 7.825 -52.849 1.00 36.53 255 GLN B C 1
ATOM 3579 O O . GLN B 1 190 ? -23.389 8.129 -54.047 1.00 29.26 255 GLN B O 1
ATOM 3585 N N . ALA B 1 191 ? -22.696 8.426 -51.935 1.00 26.42 256 ALA B N 1
ATOM 3586 C CA . ALA B 1 191 ? -21.780 9.494 -52.315 1.00 26.68 256 ALA B CA 1
ATOM 3587 C C . ALA B 1 191 ? -20.637 8.993 -53.187 1.00 27.96 256 ALA B C 1
ATOM 3588 O O . ALA B 1 191 ? -20.212 9.673 -54.137 1.00 28.31 256 ALA B O 1
ATOM 3590 N N . VAL B 1 192 ? -20.116 7.813 -52.878 1.00 27.08 257 VAL B N 1
ATOM 3591 C CA . VAL B 1 192 ? -19.007 7.321 -53.667 1.00 28.40 257 VAL B CA 1
ATOM 3592 C C . VAL B 1 192 ? -19.488 6.979 -55.079 1.00 26.51 257 VAL B C 1
ATOM 3593 O O . VAL B 1 192 ? -18.827 7.334 -56.057 1.00 29.82 257 VAL B O 1
ATOM 3597 N N . ARG B 1 193 ? -20.659 6.357 -55.173 1.00 29.49 258 ARG B N 1
ATOM 3598 C CA . ARG B 1 193 ? -21.247 6.063 -56.485 1.00 35.40 258 ARG B CA 1
ATOM 3599 C C . ARG B 1 193 ? -21.438 7.335 -57.288 1.00 35.77 258 ARG B C 1
ATOM 3600 O O . ARG B 1 193 ? -21.077 7.397 -58.467 1.00 35.09 258 ARG B O 1
ATOM 3608 N N . ARG B 1 194 ? -21.991 8.360 -56.645 1.00 32.71 259 ARG B N 1
ATOM 3609 C CA . ARG B 1 194 ? -22.274 9.619 -57.326 1.00 33.85 259 ARG B CA 1
ATOM 3610 C C . ARG B 1 194 ? -20.987 10.252 -57.815 1.00 35.27 259 ARG B C 1
ATOM 3611 O O . ARG B 1 194 ? -20.937 10.824 -58.905 1.00 34.80 259 ARG B O 1
ATOM 3619 N N . ALA B 1 195 ? -19.915 10.116 -57.034 1.00 32.83 260 ALA B N 1
ATOM 3620 C CA . ALA B 1 195 ? -18.668 10.739 -57.427 1.00 29.23 260 ALA B CA 1
ATOM 3621 C C . ALA B 1 195 ? -18.070 10.036 -58.631 1.00 30.70 260 ALA B C 1
ATOM 3622 O O . ALA B 1 195 ? -17.406 10.664 -59.451 1.00 32.27 260 ALA B O 1
ATOM 3624 N N . VAL B 1 196 ? -18.245 8.722 -58.693 1.00 29.30 261 VAL B N 1
ATOM 3625 C CA . VAL B 1 196 ? -17.682 7.963 -59.801 1.00 37.12 261 VAL B CA 1
ATOM 3626 C C . VAL B 1 196 ? -18.457 8.343 -61.068 1.00 36.65 261 VAL B C 1
ATOM 3627 O O . VAL B 1 196 ? -17.861 8.621 -62.111 1.00 41.21 261 VAL B O 1
ATOM 3631 N N . GLU B 1 197 ? -19.783 8.380 -60.953 1.00 39.29 262 GLU B N 1
ATOM 3632 C CA . GLU B 1 197 ? -20.639 8.762 -62.081 1.00 43.60 262 GLU B CA 1
ATOM 3633 C C . GLU B 1 197 ? -20.424 10.199 -62.553 1.00 46.44 262 GLU B C 1
ATOM 3634 O O . GLU B 1 197 ? -20.444 10.465 -63.756 1.00 45.27 262 GLU B O 1
ATOM 3640 N N . GLU B 1 198 ? -20.226 11.128 -61.624 1.00 38.94 263 GLU B N 1
ATOM 3641 C CA . GLU B 1 198 ? -20.226 12.544 -61.987 1.00 40.14 263 GLU B CA 1
ATOM 3642 C C . GLU B 1 198 ? -18.850 13.183 -62.032 1.00 40.97 263 GLU B C 1
ATOM 3643 O O . GLU B 1 198 ? -18.737 14.415 -62.035 1.00 44.09 263 GLU B O 1
ATOM 3649 N N . ASP B 1 199 ? -17.808 12.354 -62.036 1.00 41.57 264 ASP B N 1
ATOM 3650 C CA . ASP B 1 199 ? -16.465 12.842 -62.312 1.00 41.79 264 ASP B CA 1
ATOM 3651 C C . ASP B 1 199 ? -15.941 13.814 -61.239 1.00 42.34 264 ASP B C 1
ATOM 3652 O O . ASP B 1 199 ? -15.247 14.785 -61.562 1.00 44.33 264 ASP B O 1
ATOM 3657 N N . PHE B 1 200 ? -16.277 13.549 -59.970 1.00 42.84 265 PHE B N 1
ATOM 3658 C CA . PHE B 1 200 ? -15.723 14.303 -58.829 1.00 37.94 265 PHE B CA 1
ATOM 3659 C C . PHE B 1 200 ? -14.288 13.837 -58.565 1.00 33.85 265 PHE B C 1
ATOM 3660 O O . PHE B 1 200 ? -13.971 12.664 -58.799 1.00 34.28 265 PHE B O 1
ATOM 3668 N N . ASP B 1 201 ? -13.422 14.726 -58.080 1.00 31.94 266 ASP B N 1
ATOM 3669 C CA . ASP B 1 201 ? -12.027 14.356 -57.848 1.00 30.61 266 ASP B CA 1
ATOM 3670 C C . ASP B 1 201 ? -11.792 13.768 -56.452 1.00 33.81 266 ASP B C 1
ATOM 3671 O O . ASP B 1 201 ? -10.920 12.925 -56.258 1.00 29.53 266 ASP B O 1
ATOM 3676 N N . VAL B 1 202 ? -12.524 14.274 -55.468 1.00 30.43 267 VAL B N 1
ATOM 3677 C CA . VAL B 1 202 ? -12.304 13.863 -54.071 1.00 28.34 267 VAL B CA 1
ATOM 3678 C C . VAL B 1 202 ? -13.642 13.759 -53.379 1.00 26.52 267 VAL B C 1
ATOM 3679 O O . VAL B 1 202 ? -14.513 14.618 -53.568 1.00 29.29 267 VAL B O 1
ATOM 3683 N N . VAL B 1 203 ? -13.846 12.693 -52.605 1.00 21.63 268 VAL B N 1
ATOM 3684 C CA . VAL B 1 203 ? -15.003 12.600 -51.732 1.00 20.24 268 VAL B CA 1
ATOM 3685 C C . VAL B 1 203 ? -14.497 12.737 -50.287 1.00 28.53 268 VAL B C 1
ATOM 3686 O O . VAL B 1 203 ? -13.552 12.036 -49.897 1.00 24.90 268 VAL B O 1
ATOM 3690 N N . LEU B 1 204 ? -15.099 13.641 -49.517 1.00 24.41 269 LEU B N 1
ATOM 3691 C CA . LEU B 1 204 ? -14.732 13.824 -48.093 1.00 21.66 269 LEU B CA 1
ATOM 3692 C C . LEU B 1 204 ? -15.863 13.281 -47.233 1.00 22.50 269 LEU B C 1
ATOM 3693 O O . LEU B 1 204 ? -16.960 13.835 -47.221 1.00 26.20 269 LEU B O 1
ATOM 3698 N N . CYS B 1 205 ? -15.621 12.185 -46.512 1.00 20.86 270 CYS B N 1
ATOM 3699 C CA . CYS B 1 205 ? -16.672 11.521 -45.752 1.00 18.92 270 CYS B CA 1
ATOM 3700 C C . CYS B 1 205 ? -16.645 11.853 -44.258 1.00 30.19 270 CYS B C 1
ATOM 3701 O O . CYS B 1 205 ? -15.591 11.748 -43.633 1.00 25.89 270 CYS B O 1
ATOM 3704 N N . ASP B 1 206 ? -17.798 12.208 -43.684 1.00 25.14 271 ASP B N 1
ATOM 3705 C CA . ASP B 1 206 ? -17.892 12.324 -42.230 1.00 24.97 271 ASP B CA 1
ATOM 3706 C C . ASP B 1 206 ? -18.394 10.990 -41.719 1.00 29.02 271 ASP B C 1
ATOM 3707 O O . ASP B 1 206 ? -19.033 10.240 -42.471 1.00 28.91 271 ASP B O 1
ATOM 3712 N N . THR B 1 207 ? -18.107 10.671 -40.460 1.00 22.02 272 THR B N 1
ATOM 3713 C CA . THR B 1 207 ? -18.518 9.399 -39.876 1.00 22.64 272 THR B CA 1
ATOM 3714 C C . THR B 1 207 ? -18.912 9.650 -38.425 1.00 28.11 272 THR B C 1
ATOM 3715 O O . THR B 1 207 ? -18.493 10.652 -37.820 1.00 26.87 272 THR B O 1
ATOM 3719 N N . SER B 1 208 ? -19.689 8.738 -37.862 1.00 26.38 273 SER B N 1
ATOM 3720 C CA . SER B 1 208 ? -20.087 8.873 -36.464 1.00 29.29 273 SER B CA 1
ATOM 3721 C C . SER B 1 208 ? -18.953 8.368 -35.571 1.00 30.30 273 SER B C 1
ATOM 3722 O O . SER B 1 208 ? -18.227 7.446 -35.941 1.00 31.27 273 SER B O 1
ATOM 3725 N N . GLY B 1 209 ? -18.800 8.966 -34.394 1.00 27.07 274 GLY B N 1
ATOM 3726 C CA . GLY B 1 209 ? -17.798 8.486 -33.458 1.00 26.31 274 GLY B CA 1
ATOM 3727 C C . GLY B 1 209 ? -18.086 8.982 -32.055 1.00 26.79 274 GLY B C 1
ATOM 3728 O O . GLY B 1 209 ? -18.733 10.018 -31.876 1.00 28.34 274 GLY B O 1
ATOM 3729 N N . ARG B 1 210 ? -17.600 8.237 -31.064 1.00 26.62 275 ARG B N 1
ATOM 3730 C CA . ARG B 1 210 ? -17.752 8.654 -29.678 1.00 26.15 275 ARG B CA 1
ATOM 3731 C C . ARG B 1 210 ? -16.407 8.556 -28.983 1.00 29.94 275 ARG B C 1
ATOM 3732 O O . ARG B 1 210 ? -15.459 7.899 -29.483 1.00 26.91 275 ARG B O 1
ATOM 3740 N N . LEU B 1 211 ? -16.322 9.194 -27.826 1.00 23.75 276 LEU B N 1
ATOM 3741 C CA . LEU B 1 211 ? -15.096 9.180 -27.053 1.00 27.64 276 LEU B CA 1
ATOM 3742 C C . LEU B 1 211 ? -14.762 7.756 -26.656 1.00 27.67 276 LEU B C 1
ATOM 3743 O O . LEU B 1 211 ? -13.602 7.340 -26.703 1.00 34.40 276 LEU B O 1
ATOM 3748 N N . HIS B 1 212 ? -15.782 7.004 -26.257 1.00 28.63 277 HIS B N 1
ATOM 3749 C CA . HIS B 1 212 ? -15.615 5.600 -25.938 1.00 32.70 277 HIS B CA 1
ATOM 3750 C C . HIS B 1 212 ? -16.414 4.736 -26.910 1.00 41.64 277 HIS B C 1
ATOM 3751 O O . HIS B 1 212 ? -17.645 4.802 -26.958 1.00 41.66 277 HIS B O 1
ATOM 3758 N N . THR B 1 213 ? -15.687 3.944 -27.691 1.00 46.07 278 THR B N 1
ATOM 3759 C CA . THR B 1 213 ? -16.316 3.065 -28.665 1.00 47.82 278 THR B CA 1
ATOM 3760 C C . THR B 1 213 ? -17.055 1.935 -27.974 1.00 43.08 278 THR B C 1
ATOM 3761 O O . THR B 1 213 ? -16.613 1.406 -26.949 1.00 48.48 278 THR B O 1
ATOM 3765 N N . ASN B 1 214 ? -18.209 1.596 -28.515 1.00 43.45 279 ASN B N 1
ATOM 3766 C CA . ASN B 1 214 ? -18.889 0.387 -28.099 1.00 44.65 279 ASN B CA 1
ATOM 3767 C C . ASN B 1 214 ? -18.980 -0.561 -29.296 1.00 41.96 279 ASN B C 1
ATOM 3768 O O . ASN B 1 214 ? -18.596 -0.210 -30.419 1.00 38.15 279 ASN B O 1
ATOM 3773 N N . TYR B 1 215 ? -19.479 -1.760 -29.050 1.00 39.44 280 TYR B N 1
ATOM 3774 C CA . TYR B 1 215 ? -19.546 -2.774 -30.082 1.00 42.63 280 TYR B CA 1
ATOM 3775 C C . TYR B 1 215 ? -20.297 -2.254 -31.305 1.00 40.25 280 TYR B C 1
ATOM 3776 O O . TYR B 1 215 ? -19.856 -2.436 -32.447 1.00 35.06 280 TYR B O 1
ATOM 3785 N N . ASN B 1 216 ? -21.431 -1.600 -31.063 1.00 39.37 281 ASN B N 1
ATOM 3786 C CA . ASN B 1 216 ? -22.291 -1.176 -32.163 1.00 40.77 281 ASN B CA 1
ATOM 3787 C C . ASN B 1 216 ? -21.643 -0.099 -33.000 1.00 38.95 281 ASN B C 1
ATOM 3788 O O . ASN B 1 216 ? -21.671 -0.166 -34.237 1.00 34.95 281 ASN B O 1
ATOM 3793 N N . LEU B 1 217 ? -21.049 0.884 -32.332 1.00 31.99 282 LEU B N 1
ATOM 3794 C CA . LEU B 1 217 ? -20.396 1.975 -33.028 1.00 35.13 282 LEU B CA 1
ATOM 3795 C C . LEU B 1 217 ? -19.220 1.412 -33.817 1.00 30.04 282 LEU B C 1
ATOM 3796 O O . LEU B 1 217 ? -18.938 1.836 -34.954 1.00 27.18 282 LEU B O 1
ATOM 3801 N N . MET B 1 218 ? -18.525 0.447 -33.219 1.00 30.04 283 MET B N 1
ATOM 3802 C CA . MET B 1 218 ? -17.385 -0.151 -33.891 1.00 31.11 283 MET B CA 1
ATOM 3803 C C . MET B 1 218 ? -17.853 -0.847 -35.175 1.00 30.71 283 MET B C 1
ATOM 3804 O O . MET B 1 218 ? -17.232 -0.744 -36.236 1.00 26.52 283 MET B O 1
ATOM 3809 N N . GLU B 1 219 ? -18.964 -1.563 -35.058 1.00 25.12 284 GLU B N 1
ATOM 3810 C CA . GLU B 1 219 ? -19.542 -2.320 -36.179 1.00 33.68 284 GLU B CA 1
ATOM 3811 C C . GLU B 1 219 ? -19.990 -1.375 -37.285 1.00 27.37 284 GLU B C 1
ATOM 3812 O O . GLU B 1 219 ? -19.788 -1.641 -38.477 1.00 29.62 284 GLU B O 1
ATOM 3818 N N . GLU B 1 220 ? -20.571 -0.249 -36.885 1.00 25.10 285 GLU B N 1
ATOM 3819 C CA . GLU B 1 220 ? -21.021 0.763 -37.827 1.00 28.77 285 GLU B CA 1
ATOM 3820 C C . GLU B 1 220 ? -19.861 1.381 -38.624 1.00 27.45 285 GLU B C 1
ATOM 3821 O O . GLU B 1 220 ? -19.956 1.530 -39.842 1.00 24.10 285 GLU B O 1
ATOM 3827 N N . LEU B 1 221 ? -18.759 1.717 -37.959 1.00 23.13 286 LEU B N 1
ATOM 3828 C CA . LEU B 1 221 ? -17.640 2.339 -38.662 1.00 24.59 286 LEU B CA 1
ATOM 3829 C C . LEU B 1 221 ? -16.993 1.346 -39.623 1.00 22.89 286 LEU B C 1
ATOM 3830 O O . LEU B 1 221 ? -16.638 1.695 -40.753 1.00 23.65 286 LEU B O 1
ATOM 3835 N N . ARG B 1 222 ? -16.846 0.100 -39.195 1.00 25.34 287 ARG B N 1
ATOM 3836 C CA . ARG B 1 222 ? -16.282 -0.905 -40.093 1.00 22.99 287 ARG B CA 1
ATOM 3837 C C . ARG B 1 222 ? -17.205 -1.140 -41.303 1.00 23.37 287 ARG B C 1
ATOM 3838 O O . ARG B 1 222 ? -16.743 -1.331 -42.438 1.00 25.76 287 ARG B O 1
ATOM 3846 N N . GLY B 1 223 ? -18.508 -1.111 -41.052 1.00 23.35 288 GLY B N 1
ATOM 3847 C CA . GLY B 1 223 ? -19.498 -1.249 -42.106 1.00 24.36 288 GLY B CA 1
ATOM 3848 C C . GLY B 1 223 ? -19.431 -0.102 -43.092 1.00 30.22 288 GLY B C 1
ATOM 3849 O O . GLY B 1 223 ? -19.665 -0.289 -44.299 1.00 27.51 288 GLY B O 1
ATOM 3850 N N . CYS B 1 224 ? -19.101 1.093 -42.599 1.00 25.33 289 CYS B N 1
ATOM 3851 C CA . CYS B 1 224 ? -18.876 2.239 -43.467 1.00 23.87 289 CYS B CA 1
ATOM 3852 C C . CYS B 1 224 ? -17.681 2.026 -44.371 1.00 24.79 289 CYS B C 1
ATOM 3853 O O . CYS B 1 224 ? -17.758 2.327 -45.565 1.00 23.34 289 CYS B O 1
ATOM 3856 N N . LYS B 1 225 ? -16.577 1.539 -43.790 1.00 21.59 290 LYS B N 1
ATOM 3857 C CA . LYS B 1 225 ? -15.371 1.264 -44.553 1.00 21.36 290 LYS B CA 1
ATOM 3858 C C . LYS B 1 225 ? -15.688 0.242 -45.645 1.00 25.56 290 LYS B C 1
ATOM 3859 O O . LYS B 1 225 ? -15.294 0.438 -46.801 1.00 26.30 290 LYS B O 1
ATOM 3865 N N . ARG B 1 226 ? -16.428 -0.810 -45.293 1.00 24.81 291 ARG B N 1
ATOM 3866 C CA . ARG B 1 226 ? -16.776 -1.862 -46.253 1.00 28.40 291 ARG B CA 1
ATOM 3867 C C . ARG B 1 226 ? -17.649 -1.361 -47.395 1.00 29.87 291 ARG B C 1
ATOM 3868 O O . ARG B 1 226 ? -17.409 -1.711 -48.547 1.00 26.91 291 ARG B O 1
ATOM 3876 N N . ALA B 1 227 ? -18.656 -0.555 -47.074 1.00 24.25 292 ALA B N 1
ATOM 3877 C CA . ALA B 1 227 ? -19.515 0.040 -48.086 1.00 25.65 292 ALA B CA 1
ATOM 3878 C C . ALA B 1 227 ? -18.719 0.923 -49.032 1.00 29.35 292 ALA B C 1
ATOM 3879 O O . ALA B 1 227 ? -18.959 0.924 -50.250 1.00 27.89 292 ALA B O 1
ATOM 3881 N N . VAL B 1 228 ? -17.774 1.687 -48.488 1.00 24.76 293 VAL B N 1
ATOM 3882 C CA . VAL B 1 228 ? -16.957 2.558 -49.311 1.00 23.57 293 VAL B CA 1
ATOM 3883 C C . VAL B 1 228 ? -16.107 1.718 -50.284 1.00 27.24 293 VAL B C 1
ATOM 3884 O O . VAL B 1 228 ? -16.068 2.013 -51.478 1.00 25.59 293 VAL B O 1
ATOM 3888 N N . SER B 1 229 ? -15.470 0.663 -49.777 1.00 23.14 294 SER B N 1
ATOM 3889 C CA . SER B 1 229 ? -14.579 -0.172 -50.589 1.00 23.26 294 SER B CA 1
ATOM 3890 C C . SER B 1 229 ? -15.356 -0.974 -51.627 1.00 28.62 294 SER B C 1
ATOM 3891 O O . SER B 1 229 ? -14.845 -1.239 -52.715 1.00 27.62 294 SER B O 1
ATOM 3894 N N . LYS B 1 230 ? -16.580 -1.361 -51.288 1.00 26.99 295 LYS B N 1
ATOM 3895 C CA . LYS B 1 230 ? -17.469 -2.004 -52.258 1.00 31.12 295 LYS B CA 1
ATOM 3896 C C . LYS B 1 230 ? -17.845 -1.073 -53.420 1.00 33.06 295 LYS B C 1
ATOM 3897 O O . LYS B 1 230 ? -17.829 -1.484 -54.597 1.00 32.23 295 LYS B O 1
ATOM 3903 N N . ALA B 1 231 ? -18.139 0.184 -53.112 1.00 26.16 296 ALA B N 1
ATOM 3904 C CA . ALA B 1 231 ? -18.531 1.133 -54.134 1.00 30.74 296 ALA B CA 1
ATOM 3905 C C . ALA B 1 231 ? -17.339 1.490 -55.007 1.00 31.37 296 ALA B C 1
ATOM 3906 O O . ALA B 1 231 ? -17.478 1.766 -56.211 1.00 29.58 296 ALA B O 1
ATOM 3908 N N . LEU B 1 232 ? -16.150 1.485 -54.413 1.00 26.14 297 LEU B N 1
ATOM 3909 C CA . LEU B 1 232 ? -14.944 1.808 -55.153 1.00 25.69 297 LEU B CA 1
ATOM 3910 C C . LEU B 1 232 ? -13.743 1.124 -54.507 1.00 31.73 297 LEU B C 1
ATOM 3911 O O . LEU B 1 232 ? -13.303 1.501 -53.421 1.00 24.03 297 LEU B O 1
ATOM 3916 N N . SER B 1 233 ? -13.189 0.128 -55.184 1.00 26.89 298 SER B N 1
ATOM 3917 C CA . SER B 1 233 ? -12.228 -0.759 -54.529 1.00 27.16 298 SER B CA 1
ATOM 3918 C C . SER B 1 233 ? -10.926 -0.078 -54.120 1.00 25.28 298 SER B C 1
ATOM 3919 O O . SER B 1 233 ? -10.222 -0.578 -53.237 1.00 27.65 298 SER B O 1
ATOM 3922 N N . SER B 1 234 ? -10.605 1.061 -54.736 1.00 26.75 299 SER B N 1
ATOM 3923 C CA . SER B 1 234 ? -9.419 1.831 -54.349 1.00 26.71 299 SER B CA 1
ATOM 3924 C C . SER B 1 234 ? -9.630 2.688 -53.077 1.00 25.65 299 SER B C 1
ATOM 3925 O O . SER B 1 234 ? -8.704 3.372 -52.594 1.00 29.07 299 SER B O 1
ATOM 3928 N N . ALA B 1 235 ? -10.841 2.669 -52.551 1.00 24.55 300 ALA B N 1
ATOM 3929 C CA . ALA B 1 235 ? -11.219 3.561 -51.450 1.00 23.65 300 ALA B CA 1
ATOM 3930 C C . ALA B 1 235 ? -11.385 2.743 -50.162 1.00 24.46 300 ALA B C 1
ATOM 3931 O O . ALA B 1 235 ? -11.669 1.546 -50.232 1.00 23.62 300 ALA B O 1
ATOM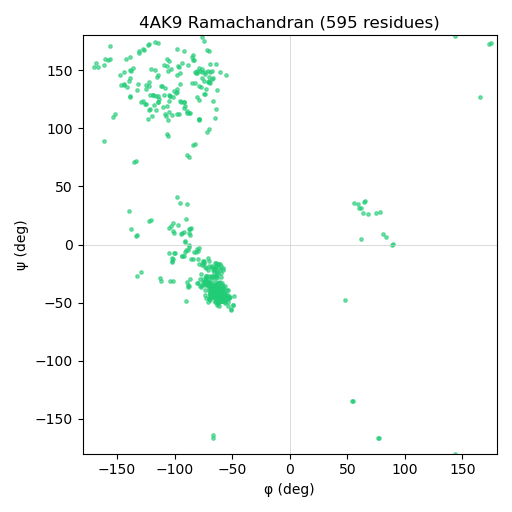 3933 N N . PRO B 1 236 ? -11.216 3.381 -48.979 1.00 22.88 301 PRO B N 1
ATOM 3934 C CA . PRO B 1 236 ? -10.750 4.773 -48.809 1.00 20.67 301 PRO B CA 1
ATOM 3935 C C . PRO B 1 236 ? -9.233 4.928 -49.072 1.00 20.77 301 PRO B C 1
ATOM 3936 O O . PRO B 1 236 ? -8.447 4.038 -48.678 1.00 22.52 301 PRO B O 1
ATOM 3940 N N . ASN B 1 237 ? -8.829 6.023 -49.719 1.00 18.85 302 ASN B N 1
ATOM 3941 C CA . ASN B 1 237 ? -7.416 6.339 -49.902 1.00 20.33 302 ASN B CA 1
ATOM 3942 C C . ASN B 1 237 ? -6.737 6.828 -48.623 1.00 19.64 302 ASN B C 1
ATOM 3943 O O . ASN B 1 237 ? -5.529 6.602 -48.432 1.00 19.22 302 ASN B O 1
ATOM 3948 N N . GLU B 1 238 ? -7.511 7.499 -47.766 1.00 20.43 303 GLU B N 1
ATOM 3949 C CA . GLU B 1 238 ? -7.026 8.000 -46.484 1.00 17.43 303 GLU B CA 1
ATOM 3950 C C . GLU B 1 238 ? -8.105 7.785 -45.415 1.00 18.05 303 GLU B C 1
ATOM 3951 O O . GLU B 1 238 ? -9.304 7.885 -45.704 1.00 18.76 303 GLU B O 1
ATOM 3957 N N . VAL B 1 239 ? -7.689 7.407 -44.208 1.00 17.24 304 VAL B N 1
ATOM 3958 C CA . VAL B 1 239 ? -8.575 7.443 -43.028 1.00 14.76 304 VAL B CA 1
ATOM 3959 C C . VAL B 1 239 ? -7.884 8.401 -42.043 1.00 18.58 304 VAL B C 1
ATOM 3960 O O . VAL B 1 239 ? -6.813 8.095 -41.486 1.00 15.57 304 VAL B O 1
ATOM 3964 N N . LEU B 1 240 ? -8.494 9.567 -41.832 1.00 15.31 305 LEU B N 1
ATOM 3965 C CA . LEU B 1 240 ? -7.813 10.624 -41.098 1.00 16.87 305 LEU B CA 1
ATOM 3966 C C . LEU B 1 240 ? -8.486 10.795 -39.778 1.00 18.06 305 LEU B C 1
ATOM 3967 O O . LEU B 1 240 ? -9.665 11.106 -39.720 1.00 17.24 305 LEU B O 1
ATOM 3972 N N . LEU B 1 241 ? -7.736 10.561 -38.698 1.00 15.69 306 LEU B N 1
ATOM 3973 C CA . LEU B 1 241 ? -8.277 10.655 -37.349 1.00 16.65 306 LEU B CA 1
ATOM 3974 C C . LEU B 1 241 ? -8.079 12.069 -36.782 1.00 15.84 306 LEU B C 1
ATOM 3975 O O . LEU B 1 241 ? -6.949 12.578 -36.706 1.00 16.18 306 LEU B O 1
ATOM 3980 N N . VAL B 1 242 ? -9.184 12.710 -36.400 1.00 16.88 307 VAL B N 1
ATOM 3981 C CA . VAL B 1 242 ? -9.126 14.100 -35.916 1.00 18.26 307 VAL B CA 1
ATOM 3982 C C . VAL B 1 242 ? -9.035 14.045 -34.384 1.00 15.44 307 VAL B C 1
ATOM 3983 O O . VAL B 1 242 ? -9.873 13.443 -33.742 1.00 19.58 307 VAL B O 1
ATOM 3987 N N . LEU B 1 243 ? -7.995 14.635 -33.825 1.00 19.17 308 LEU B N 1
ATOM 3988 C CA . LEU B 1 243 ? -7.769 14.633 -32.381 1.00 20.43 308 LEU B CA 1
ATOM 3989 C C . LEU B 1 243 ? -7.672 16.059 -31.823 1.00 22.85 308 LEU B C 1
ATOM 3990 O O . LEU B 1 243 ? -7.026 16.926 -32.404 1.00 21.66 308 LEU B O 1
ATOM 3995 N N . ASP B 1 244 ? -8.266 16.287 -30.661 1.00 22.29 309 ASP B N 1
ATOM 3996 C CA . ASP B 1 244 ? -8.183 17.600 -29.999 1.00 22.69 309 ASP B CA 1
ATOM 3997 C C . ASP B 1 244 ? -6.846 17.824 -29.276 1.00 19.94 309 ASP B C 1
ATOM 3998 O O . ASP B 1 244 ? -6.605 17.239 -28.204 1.00 22.55 309 ASP B O 1
ATOM 4003 N N . GLY B 1 245 ? -6.005 18.689 -29.846 1.00 18.67 310 GLY B N 1
ATOM 4004 C CA . GLY B 1 245 ? -4.670 18.990 -29.333 1.00 19.84 310 GLY B CA 1
ATOM 4005 C C . GLY B 1 245 ? -4.681 19.559 -27.931 1.00 20.14 310 GLY B C 1
ATOM 4006 O O . GLY B 1 245 ? -3.698 19.439 -27.204 1.00 23.12 310 GLY B O 1
ATOM 4007 N N . THR B 1 246 ? -5.808 20.132 -27.515 1.00 22.11 311 THR B N 1
ATOM 4008 C CA . THR B 1 246 ? -5.836 20.644 -26.136 1.00 25.17 311 THR B CA 1
ATOM 4009 C C . THR B 1 246 ? -5.834 19.553 -25.086 1.00 22.15 311 THR B C 1
ATOM 4010 O O . THR B 1 246 ? -5.525 19.838 -23.927 1.00 20.54 311 THR B O 1
ATOM 4014 N N . THR B 1 247 ? -6.191 18.326 -25.463 1.00 17.64 312 THR B N 1
ATOM 4015 C CA . THR B 1 247 ? -6.134 17.216 -24.497 1.00 19.66 312 THR B CA 1
ATOM 4016 C C . THR B 1 247 ? -4.711 16.683 -24.377 1.00 19.36 312 THR B C 1
ATOM 4017 O O . THR B 1 247 ? -4.413 15.826 -23.539 1.00 16.18 312 THR B O 1
ATOM 4021 N N . GLY B 1 248 ? -3.827 17.189 -25.226 1.00 18.59 313 GLY B N 1
ATOM 4022 C CA . GLY B 1 248 ? -2.430 16.773 -25.160 1.00 19.37 313 GLY B CA 1
ATOM 4023 C C . GLY B 1 248 ? -2.215 15.277 -25.240 1.00 21.27 313 GLY B C 1
ATOM 4024 O O . GLY B 1 248 ? -2.809 14.583 -26.067 1.00 17.96 313 GLY B O 1
ATOM 4025 N N . LEU B 1 249 ? -1.357 14.754 -24.366 1.00 19.06 314 LEU B N 1
ATOM 4026 C CA . LEU B 1 249 ? -0.986 13.338 -24.415 1.00 19.79 314 LEU B CA 1
ATOM 4027 C C . LEU B 1 249 ? -2.191 12.429 -24.156 1.00 17.34 314 LEU B C 1
ATOM 4028 O O . LEU B 1 249 ? -2.198 11.257 -24.508 1.00 18.74 314 LEU B O 1
ATOM 4033 N N . ASN B 1 250 ? -3.199 12.967 -23.480 1.00 17.88 315 ASN B N 1
ATOM 4034 C CA . ASN B 1 250 ? -4.414 12.193 -23.254 1.00 19.30 315 ASN B CA 1
ATOM 4035 C C . ASN B 1 250 ? -5.105 11.711 -24.528 1.00 22.47 315 ASN B C 1
ATOM 4036 O O . ASN B 1 250 ? -5.873 10.745 -24.475 1.00 25.54 315 ASN B O 1
ATOM 4041 N N . MET B 1 251 ? -4.803 12.350 -25.659 1.00 19.49 316 MET B N 1
ATOM 4042 C CA . MET B 1 251 ? -5.370 11.932 -26.948 1.00 20.93 316 MET B CA 1
ATOM 4043 C C . MET B 1 251 ? -4.909 10.521 -27.360 1.00 23.05 316 MET B C 1
ATOM 4044 O O . MET B 1 251 ? -5.543 9.886 -28.187 1.00 22.73 316 MET B O 1
ATOM 4049 N N . LEU B 1 252 ? -3.822 10.011 -26.768 1.00 23.08 317 LEU B N 1
ATOM 4050 C CA . LEU B 1 252 ? -3.301 8.703 -27.183 1.00 24.87 317 LEU B CA 1
ATOM 4051 C C . LEU B 1 252 ? -4.297 7.568 -26.946 1.00 21.72 317 LEU B C 1
ATOM 4052 O O . LEU B 1 252 ? -4.323 6.608 -27.717 1.00 23.94 317 LEU B O 1
ATOM 4057 N N . ALA B 1 253 ? -5.115 7.671 -25.894 1.00 22.05 318 ALA B N 1
ATOM 4058 C CA . ALA B 1 253 ? -6.047 6.613 -25.558 1.00 26.87 318 ALA B CA 1
ATOM 4059 C C . ALA B 1 253 ? -7.083 6.476 -26.672 1.00 29.53 318 ALA B C 1
ATOM 4060 O O . ALA B 1 253 ? -7.318 5.396 -27.203 1.00 22.56 318 ALA B O 1
ATOM 4062 N N . GLN B 1 254 ? -7.679 7.579 -27.080 1.00 27.11 319 GLN B N 1
ATOM 4063 C CA . GLN B 1 254 ? -8.693 7.446 -28.121 1.00 31.51 319 GLN B CA 1
ATOM 4064 C C . GLN B 1 254 ? -8.044 7.143 -29.482 1.00 23.26 319 GLN B C 1
ATOM 4065 O O . GLN B 1 254 ? -8.665 6.482 -30.323 1.00 25.23 319 GLN B O 1
ATOM 4071 N N . ALA B 1 255 ? -6.800 7.570 -29.687 1.00 23.30 320 ALA B N 1
ATOM 4072 C CA . ALA B 1 255 ? -6.100 7.238 -30.940 1.00 22.40 320 ALA B CA 1
ATOM 4073 C C . ALA B 1 255 ? -5.830 5.725 -31.078 1.00 25.53 320 ALA B C 1
ATOM 4074 O O . ALA B 1 255 ? -5.988 5.138 -32.160 1.00 20.16 320 ALA B O 1
ATOM 4076 N N . ARG B 1 256 ? -5.427 5.093 -29.981 1.00 21.12 321 ARG B N 1
ATOM 4077 C CA . ARG B 1 256 ? -5.196 3.651 -29.991 1.00 25.05 321 ARG B CA 1
ATOM 4078 C C . ARG B 1 256 ? -6.495 2.917 -30.261 1.00 22.80 321 ARG B C 1
ATOM 4079 O O . ARG B 1 256 ? -6.532 1.967 -31.040 1.00 23.44 321 ARG B O 1
ATOM 4087 N N . GLU B 1 257 ? -7.561 3.374 -29.619 1.00 23.89 322 GLU B N 1
ATOM 4088 C CA . GLU B 1 257 ? -8.867 2.743 -29.767 1.00 24.09 322 GLU B CA 1
ATOM 4089 C C . GLU B 1 257 ? -9.377 2.846 -31.192 1.00 27.95 322 GLU B C 1
ATOM 4090 O O . GLU B 1 257 ? -9.820 1.839 -31.777 1.00 23.85 322 GLU B O 1
ATOM 4096 N N . PHE B 1 258 ? -9.304 4.041 -31.769 1.00 21.43 323 PHE B N 1
ATOM 4097 C CA . PHE B 1 258 ? -9.772 4.190 -33.157 1.00 23.32 323 PHE B CA 1
ATOM 4098 C C . PHE B 1 258 ? -8.964 3.368 -34.152 1.00 26.14 323 PHE B C 1
ATOM 4099 O O . PHE B 1 258 ? -9.507 2.771 -35.072 1.00 20.18 323 PHE B O 1
ATOM 4107 N N . ASN B 1 259 ? -7.655 3.323 -33.968 1.00 22.89 324 ASN B N 1
ATOM 4108 C CA . ASN B 1 259 ? -6.831 2.539 -34.879 1.00 23.46 324 ASN B CA 1
ATOM 4109 C C . ASN B 1 259 ? -7.115 1.038 -34.772 1.00 22.77 324 ASN B C 1
ATOM 4110 O O . ASN B 1 259 ? -6.859 0.287 -35.709 1.00 22.59 324 ASN B O 1
ATOM 4115 N N . GLN B 1 260 ? -7.640 0.595 -33.635 1.00 17.27 325 GLN B N 1
ATOM 4116 C CA . GLN B 1 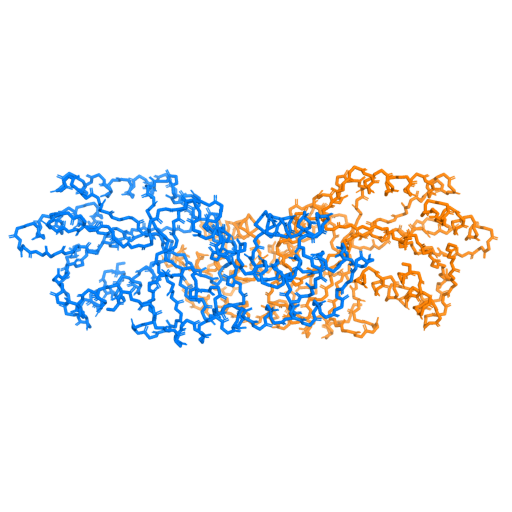260 ? -8.042 -0.794 -33.549 1.00 22.58 325 GLN B CA 1
ATOM 4117 C C . GLN B 1 260 ? -9.302 -1.034 -34.377 1.00 23.13 325 GLN B C 1
ATOM 4118 O O . GLN B 1 260 ? -9.500 -2.113 -34.930 1.00 23.68 325 GLN B O 1
ATOM 4124 N N . VAL B 1 261 ? -10.170 -0.033 -34.446 1.00 22.31 326 VAL B N 1
ATOM 4125 C CA . VAL B 1 261 ? -11.411 -0.185 -35.222 1.00 23.68 326 VAL B CA 1
ATOM 4126 C C . VAL B 1 261 ? -11.161 -0.144 -36.735 1.00 25.81 326 VAL B C 1
ATOM 4127 O O . VAL B 1 261 ? -11.693 -0.955 -37.510 1.00 24.03 326 VAL B O 1
ATOM 4131 N N . ILE B 1 262 ? -10.321 0.788 -37.158 1.00 20.69 327 ILE B N 1
ATOM 4132 C CA . ILE B 1 262 ? -10.146 1.040 -38.584 1.00 19.35 327 ILE B CA 1
ATOM 4133 C C . ILE B 1 262 ? -8.708 1.474 -38.817 1.00 19.61 327 ILE B C 1
ATOM 4134 O O . ILE B 1 262 ? -8.133 2.141 -37.971 1.00 22.42 327 ILE B O 1
ATOM 4139 N N . GLY B 1 263 ? -8.123 1.111 -39.964 1.00 21.75 328 GLY B N 1
ATOM 4140 C CA . GLY B 1 263 ? -6.739 1.463 -40.245 1.00 24.59 328 GLY B CA 1
ATOM 4141 C C . GLY B 1 263 ? -6.557 2.964 -40.498 1.00 20.24 328 GLY B C 1
ATOM 4142 O O . GLY B 1 263 ? -6.784 3.452 -41.604 1.00 23.44 328 GLY B O 1
ATOM 4143 N N . VAL B 1 264 ? -6.109 3.681 -39.480 1.00 17.78 329 VAL B N 1
ATOM 4144 C CA . VAL B 1 264 ? -5.853 5.135 -39.572 1.00 15.10 329 VAL B CA 1
ATOM 4145 C C . VAL B 1 264 ? -4.584 5.380 -40.387 1.00 21.87 329 VAL B C 1
ATOM 4146 O O . VAL B 1 264 ? -3.553 4.768 -40.134 1.00 21.36 329 VAL B O 1
ATOM 4150 N N . THR B 1 265 ? -4.661 6.256 -41.380 1.00 17.84 330 THR B N 1
ATOM 4151 C CA . THR B 1 265 ? -3.510 6.527 -42.234 1.00 21.57 330 THR B CA 1
ATOM 4152 C C . THR B 1 265 ? -2.833 7.842 -41.872 1.00 19.69 330 THR B C 1
ATOM 4153 O O . THR B 1 265 ? -1.717 8.114 -42.300 1.00 19.14 330 THR B O 1
ATOM 4157 N N . GLY B 1 266 ? -3.519 8.676 -41.099 1.00 16.75 331 GLY B N 1
ATOM 4158 C CA . GLY B 1 266 ? -2.942 9.936 -40.687 1.00 16.06 331 GLY B CA 1
ATOM 4159 C C . GLY B 1 266 ? -3.714 10.638 -39.593 1.00 16.04 331 GLY B C 1
ATOM 4160 O O . GLY B 1 266 ? -4.936 10.405 -39.419 1.00 16.53 331 GLY B O 1
ATOM 4161 N N . PHE B 1 267 ? -3.025 11.500 -38.839 1.00 18.07 332 PHE B N 1
ATOM 4162 C CA . PHE B 1 267 ? -3.714 12.266 -37.808 1.00 15.94 332 PHE B CA 1
ATOM 4163 C C . PHE B 1 267 ? -3.884 13.703 -38.240 1.00 15.47 332 PHE B C 1
ATOM 4164 O O . PHE B 1 267 ? -3.048 14.280 -38.951 1.00 17.37 332 PHE B O 1
ATOM 4172 N N . ILE B 1 268 ? -4.971 14.297 -37.759 1.00 17.70 333 ILE B N 1
ATOM 4173 C CA . ILE B 1 268 ? -5.147 15.741 -37.801 1.00 18.58 333 ILE B CA 1
ATOM 4174 C C . ILE B 1 268 ? -5.352 16.250 -36.367 1.00 16.53 333 ILE B C 1
ATOM 4175 O O . ILE B 1 268 ? -6.323 15.863 -35.683 1.00 17.77 333 ILE B O 1
ATOM 4180 N N . LEU B 1 269 ? -4.405 17.059 -35.889 1.00 18.47 334 LEU B N 1
ATOM 4181 C CA . LEU B 1 269 ? -4.445 17.541 -34.514 1.00 21.67 334 LEU B CA 1
ATOM 4182 C C . LEU B 1 269 ? -4.953 18.984 -34.518 1.00 19.47 334 LEU B C 1
ATOM 4183 O O . LEU B 1 269 ? -4.284 19.880 -35.014 1.00 21.86 334 LEU B O 1
ATOM 4188 N N . THR B 1 270 ? -6.150 19.174 -33.993 1.00 19.63 335 THR B N 1
ATOM 4189 C CA . THR B 1 270 ? -6.764 20.503 -33.983 1.00 22.68 335 THR B CA 1
ATOM 4190 C C . THR B 1 270 ? -6.478 21.332 -32.719 1.00 26.04 335 THR B C 1
ATOM 4191 O O . THR B 1 270 ? -6.039 20.799 -31.691 1.00 22.39 335 THR B O 1
ATOM 4195 N N . LYS B 1 271 ? -6.781 22.634 -32.800 1.00 27.05 336 LYS B N 1
ATOM 4196 C CA . LYS B 1 271 ? -6.784 23.501 -31.616 1.00 23.85 336 LYS B CA 1
ATOM 4197 C C . LYS B 1 271 ? -5.453 23.626 -30.926 1.00 25.57 336 LYS B C 1
ATOM 4198 O O . LYS B 1 271 ? -5.407 23.800 -29.698 1.00 29.64 336 LYS B O 1
ATOM 4204 N N . LEU B 1 272 ? -4.364 23.546 -31.684 1.00 23.45 337 LEU B N 1
ATOM 4205 C CA . LEU B 1 272 ? -3.040 23.596 -31.084 1.00 26.01 337 LEU B CA 1
ATOM 4206 C C . LEU B 1 272 ? -2.670 25.019 -30.678 1.00 27.43 337 LEU B C 1
ATOM 4207 O O . LEU B 1 272 ? -1.755 25.228 -29.845 1.00 28.91 337 LEU B O 1
ATOM 4212 N N . ASP B 1 273 ? -3.399 25.975 -31.253 1.00 28.69 338 ASP B N 1
ATOM 4213 C CA . ASP B 1 273 ? -3.145 27.398 -30.985 1.00 35.25 338 ASP B CA 1
ATOM 4214 C C . ASP B 1 273 ? -3.400 27.682 -29.519 1.00 31.39 338 ASP B C 1
ATOM 4215 O O . ASP B 1 273 ? -4.391 27.239 -28.897 1.00 35.41 338 ASP B O 1
ATOM 4220 N N . GLY B 1 274 ? -2.449 28.377 -28.942 1.00 30.21 339 GLY B N 1
ATOM 4221 C CA . GLY B 1 274 ? -2.435 28.505 -27.514 1.00 39.13 339 GLY B CA 1
ATOM 4222 C C . GLY B 1 274 ? -2.286 27.243 -26.663 1.00 42.11 339 GLY B C 1
ATOM 4223 O O . GLY B 1 274 ? -2.390 27.335 -25.439 1.00 46.50 339 GLY B O 1
ATOM 4224 N N . THR B 1 275 ? -2.076 26.059 -27.232 1.00 36.00 340 THR B N 1
ATOM 4225 C CA . THR B 1 275 ? -1.889 24.925 -26.318 1.00 35.08 340 THR B CA 1
ATOM 4226 C C . THR B 1 275 ? -0.492 25.123 -25.745 1.00 23.83 340 THR B C 1
ATOM 4227 O O . THR B 1 275 ? 0.378 25.649 -26.440 1.00 26.72 340 THR B O 1
ATOM 4231 N N . ALA B 1 276 ? -0.238 24.719 -24.502 1.00 21.87 341 ALA B N 1
ATOM 4232 C CA . ALA B 1 276 ? 1.167 24.644 -24.138 1.00 26.80 341 ALA B CA 1
ATOM 4233 C C . ALA B 1 276 ? 1.692 23.230 -24.373 1.00 28.61 341 ALA B C 1
ATOM 4234 O O . ALA B 1 276 ? 2.914 22.981 -24.355 1.00 31.58 341 ALA B O 1
ATOM 4236 N N . ARG B 1 277 ? 0.777 22.309 -24.646 1.00 20.41 342 ARG B N 1
ATOM 4237 C CA . ARG B 1 277 ? 1.096 20.879 -24.713 1.00 20.55 342 ARG B CA 1
ATOM 4238 C C . ARG B 1 277 ? 1.518 20.398 -26.094 1.00 21.39 342 ARG B C 1
ATOM 4239 O O . ARG B 1 277 ? 1.250 19.250 -26.459 1.00 18.60 342 ARG B O 1
ATOM 4247 N N . GLY B 1 278 ? 2.227 21.249 -26.846 1.00 21.37 343 GLY B N 1
ATOM 4248 C CA . GLY B 1 278 ? 2.566 20.949 -28.231 1.00 22.88 343 GLY B CA 1
ATOM 4249 C C . GLY B 1 278 ? 3.482 19.749 -28.458 1.00 20.51 343 GLY B C 1
ATOM 4250 O O . GLY B 1 278 ? 3.557 19.210 -29.572 1.00 23.12 343 GLY B O 1
ATOM 4251 N N . GLY B 1 279 ? 4.192 19.333 -27.409 1.00 23.04 344 GLY B N 1
ATOM 4252 C CA . GLY B 1 279 ? 5.008 18.122 -27.493 1.00 24.94 344 GLY B CA 1
ATOM 4253 C C . GLY B 1 279 ? 4.213 16.873 -27.811 1.00 23.05 344 GLY B C 1
ATOM 4254 O O . GLY B 1 279 ? 4.786 15.847 -28.238 1.00 19.99 344 GLY B O 1
ATOM 4255 N N . CYS B 1 280 ? 2.892 16.936 -27.599 1.00 22.83 345 CYS B N 1
ATOM 4256 C CA . CYS B 1 280 ? 2.029 15.780 -27.895 1.00 22.20 345 CYS B CA 1
ATOM 4257 C C . CYS B 1 280 ? 2.075 15.358 -29.351 1.00 21.53 345 CYS B C 1
ATOM 4258 O O . CYS B 1 280 ? 1.825 14.189 -29.658 1.00 22.37 345 CYS B O 1
ATOM 4261 N N . VAL B 1 281 ? 2.427 16.283 -30.247 1.00 21.39 346 VAL B N 1
ATOM 4262 C CA . VAL B 1 281 ? 2.607 15.955 -31.651 1.00 18.98 346 VAL B CA 1
ATOM 4263 C C . VAL B 1 281 ? 3.724 14.921 -31.828 1.00 18.51 346 VAL B C 1
ATOM 4264 O O . VAL B 1 281 ? 3.601 13.943 -32.575 1.00 18.53 346 VAL B O 1
ATOM 4268 N N . VAL B 1 282 ? 4.829 15.154 -31.133 1.00 18.47 347 VAL B N 1
ATOM 4269 C CA . VAL B 1 282 ? 5.958 14.235 -31.206 1.00 17.18 347 VAL B CA 1
ATOM 4270 C C . VAL B 1 282 ? 5.629 12.895 -30.577 1.00 16.13 347 VAL B C 1
ATOM 4271 O O . VAL B 1 282 ? 5.924 11.836 -31.136 1.00 17.47 347 VAL B O 1
ATOM 4275 N N . SER B 1 283 ? 4.975 12.928 -29.428 1.00 15.80 348 SER B N 1
ATOM 4276 C CA . SER B 1 283 ? 4.606 11.702 -28.744 1.00 20.05 348 SER B CA 1
ATOM 4277 C C . SER B 1 283 ? 3.662 10.833 -29.543 1.00 18.10 348 SER B C 1
ATOM 4278 O O . SER B 1 283 ? 3.853 9.623 -29.596 1.00 17.33 348 SER B O 1
ATOM 4281 N N . VAL B 1 284 ? 2.629 11.426 -30.143 1.00 16.09 349 VAL B N 1
ATOM 4282 C CA . VAL B 1 284 ? 1.718 10.612 -30.962 1.00 15.53 349 VAL B CA 1
ATOM 4283 C C . VAL B 1 284 ? 2.387 9.978 -32.186 1.00 18.21 349 VAL B C 1
ATOM 4284 O O . VAL B 1 284 ? 2.117 8.818 -32.510 1.00 19.77 349 VAL B O 1
ATOM 4288 N N . VAL B 1 285 ? 3.280 10.706 -32.840 1.00 15.72 350 VAL B N 1
ATOM 4289 C CA . VAL B 1 285 ? 4.008 10.108 -33.977 1.00 16.03 350 VAL B CA 1
ATOM 4290 C C . VAL B 1 285 ? 4.925 8.993 -33.464 1.00 17.03 350 VAL B C 1
ATOM 4291 O O . VAL B 1 285 ? 4.987 7.883 -34.016 1.00 18.18 350 VAL B O 1
ATOM 4295 N N . ASP B 1 286 ? 5.624 9.292 -32.382 1.00 19.05 351 ASP B N 1
ATOM 4296 C CA . ASP B 1 286 ? 6.604 8.340 -31.829 1.00 19.77 351 ASP B CA 1
ATOM 4297 C C . ASP B 1 286 ? 5.927 7.069 -31.340 1.00 19.00 351 ASP B C 1
ATOM 4298 O O . ASP B 1 286 ? 6.383 5.945 -31.640 1.00 21.46 351 ASP B O 1
ATOM 4303 N N . GLU B 1 287 ? 4.810 7.216 -30.623 1.00 18.76 352 GLU B N 1
ATOM 4304 C CA . GLU B 1 287 ? 4.165 6.049 -30.033 1.00 18.67 352 GLU B CA 1
ATOM 4305 C C . GLU B 1 287 ? 3.347 5.239 -31.049 1.00 23.90 352 GLU B C 1
ATOM 4306 O O . GLU B 1 287 ? 3.292 4.007 -30.967 1.00 20.47 352 GLU B O 1
ATOM 4312 N N . LEU B 1 288 ? 2.699 5.921 -32.001 1.00 20.17 353 LEU B N 1
ATOM 4313 C CA . LEU B 1 288 ? 1.741 5.218 -32.862 1.00 17.77 353 LEU B CA 1
ATOM 4314 C C . LEU B 1 288 ? 2.286 4.876 -34.237 1.00 15.98 353 LEU B C 1
ATOM 4315 O O . LEU B 1 288 ? 1.672 4.086 -34.958 1.00 20.88 353 LEU B O 1
ATOM 4320 N N . SER B 1 289 ? 3.433 5.457 -34.605 1.00 17.90 354 SER B N 1
ATOM 4321 C CA . SER B 1 289 ? 4.088 5.155 -35.876 1.00 16.52 354 SER B CA 1
ATOM 4322 C C . SER B 1 289 ? 3.164 5.488 -37.073 1.00 21.28 354 SER B C 1
ATOM 4323 O O . SER B 1 289 ? 3.159 4.793 -38.073 1.00 17.85 354 SER B O 1
ATOM 4326 N N . ILE B 1 290 ? 2.370 6.543 -36.931 1.00 17.97 355 ILE B N 1
ATOM 4327 C CA . ILE B 1 290 ? 1.462 7.010 -37.987 1.00 17.36 355 ILE B CA 1
ATOM 4328 C C . ILE B 1 290 ? 1.706 8.518 -38.076 1.00 15.63 355 ILE B C 1
ATOM 4329 O O . ILE B 1 290 ? 1.840 9.184 -37.035 1.00 15.66 355 ILE B O 1
ATOM 4334 N N . PRO B 1 291 ? 1.776 9.066 -39.294 1.00 18.51 356 PRO B N 1
ATOM 4335 C CA . PRO B 1 291 ? 2.117 10.482 -39.401 1.00 20.66 356 PRO B CA 1
ATOM 4336 C C . PRO B 1 291 ? 1.006 11.431 -38.998 1.00 17.16 356 PRO B C 1
ATOM 4337 O O . PRO B 1 291 ? -0.187 11.151 -39.169 1.00 18.48 356 PRO B O 1
ATOM 4341 N N . VAL B 1 292 ? 1.402 12.562 -38.435 1.00 17.35 357 VAL B N 1
ATOM 4342 C CA . VAL B 1 292 ? 0.510 13.703 -38.341 1.00 19.72 357 VAL B CA 1
ATOM 4343 C C . VAL B 1 292 ? 0.507 14.373 -39.726 1.00 20.44 357 VAL B C 1
ATOM 4344 O O . VAL B 1 292 ? 1.567 14.696 -40.273 1.00 20.57 357 VAL B O 1
ATOM 4348 N N . LYS B 1 293 ? -0.684 14.531 -40.323 1.00 17.56 358 LYS B N 1
ATOM 4349 C CA . LYS B 1 293 ? -0.748 15.093 -41.670 1.00 18.26 358 LYS B CA 1
ATOM 4350 C C . LYS B 1 293 ? -1.149 16.560 -41.739 1.00 22.01 358 LYS B C 1
ATOM 4351 O O . LYS B 1 293 ? -0.726 17.262 -42.647 1.00 21.91 358 LYS B O 1
ATOM 4357 N N . PHE B 1 294 ? -1.982 17.004 -40.804 1.00 21.06 359 PHE B N 1
ATOM 4358 C CA . PHE B 1 294 ? -2.367 18.417 -40.670 1.00 20.34 359 PHE B CA 1
ATOM 4359 C C . PHE B 1 294 ? -2.408 18.848 -39.204 1.00 20.96 359 PHE B C 1
ATOM 4360 O O . PHE B 1 294 ? -2.736 18.029 -38.323 1.00 18.68 359 PHE B O 1
ATOM 4368 N N . VAL B 1 295 ? -2.138 20.131 -38.951 1.00 19.37 360 VAL B N 1
ATOM 4369 C CA . VAL B 1 295 ? -2.319 20.713 -37.618 1.00 19.98 360 VAL B CA 1
ATOM 4370 C C . VAL B 1 295 ? -3.230 21.919 -37.710 1.00 23.15 360 VAL B C 1
ATOM 4371 O O . VAL B 1 295 ? -3.065 22.766 -38.584 1.00 26.01 360 VAL B O 1
ATOM 4375 N N . GLY B 1 296 ? -4.189 21.999 -36.804 1.00 21.48 361 GLY B N 1
ATOM 4376 C CA . GLY B 1 296 ? -5.092 23.139 -36.767 1.00 25.25 361 GLY B CA 1
ATOM 4377 C C . GLY B 1 296 ? -4.506 24.179 -35.820 1.00 29.68 361 GLY B C 1
ATOM 4378 O O . GLY B 1 296 ? -4.346 23.915 -34.610 1.00 26.83 361 GLY B O 1
ATOM 4379 N N . VAL B 1 297 ? -4.185 25.357 -36.350 1.00 27.64 362 VAL B N 1
ATOM 4380 C CA . VAL B 1 297 ? -3.446 26.343 -35.552 1.00 27.87 362 VAL B CA 1
ATOM 4381 C C . VAL B 1 297 ? -4.179 27.656 -35.386 1.00 35.08 362 VAL B C 1
ATOM 4382 O O . VAL B 1 297 ? -3.576 28.683 -35.061 1.00 36.44 362 VAL B O 1
ATOM 4386 N N . GLY B 1 298 ? -5.487 27.619 -35.570 1.00 33.93 363 GLY B N 1
ATOM 4387 C CA . GLY B 1 298 ? -6.291 28.812 -35.441 1.00 38.53 363 GLY B CA 1
ATOM 4388 C C . GLY B 1 298 ? -7.727 28.570 -35.850 1.00 39.35 363 GLY B C 1
ATOM 4389 O O . GLY B 1 298 ? -8.078 27.497 -36.380 1.00 37.54 363 GLY B O 1
ATOM 4390 N N . GLU B 1 299 ? -8.562 29.578 -35.615 1.00 37.48 364 GLU B N 1
ATOM 4391 C CA . GLU B 1 299 ? -9.988 29.478 -35.891 1.00 37.89 364 GLU B CA 1
ATOM 4392 C C . GLU B 1 299 ? -10.334 29.833 -37.338 1.00 38.30 364 GLU B C 1
ATOM 4393 O O . GLU B 1 299 ? -11.454 29.560 -37.792 1.00 40.18 364 GLU B O 1
ATOM 4399 N N . GLY B 1 300 ? -9.380 30.415 -38.065 1.00 35.58 365 GLY B N 1
ATOM 4400 C CA . GLY B 1 300 ? -9.592 30.772 -39.461 1.00 39.99 365 GLY B CA 1
ATOM 4401 C C . GLY B 1 300 ? -9.824 29.571 -40.380 1.00 41.78 365 GLY B C 1
ATOM 4402 O O . GLY B 1 300 ? -9.400 28.439 -40.101 1.00 31.53 365 GLY B O 1
ATOM 4403 N N . ILE B 1 301 ? -10.508 29.803 -41.492 1.00 37.55 366 ILE B N 1
ATOM 4404 C CA . ILE B 1 301 ? -10.718 28.722 -42.442 1.00 35.07 366 ILE B CA 1
ATOM 4405 C C . ILE B 1 301 ? -9.403 28.225 -43.044 1.00 31.70 366 ILE B C 1
ATOM 4406 O O . ILE B 1 301 ? -9.305 27.049 -43.427 1.00 34.44 366 ILE B O 1
ATOM 4411 N N . ASP B 1 302 ? -8.392 29.089 -43.103 1.00 33.31 367 ASP B N 1
ATOM 4412 C CA . ASP B 1 302 ? -7.087 28.692 -43.654 1.00 37.09 367 ASP B CA 1
ATOM 4413 C C . ASP B 1 302 ? -6.110 28.242 -42.571 1.00 31.22 367 ASP B C 1
ATOM 4414 O O . ASP B 1 302 ? -4.920 28.029 -42.837 1.00 33.48 367 ASP B O 1
ATOM 4419 N N . ASP B 1 303 ? -6.612 28.097 -41.352 1.00 28.90 368 ASP B N 1
ATOM 4420 C CA . ASP B 1 303 ? -5.716 27.776 -40.247 1.00 31.63 368 ASP B CA 1
ATOM 4421 C C . ASP B 1 303 ? -5.467 26.275 -40.054 1.00 29.41 368 ASP B C 1
ATOM 4422 O O . ASP B 1 303 ? -4.866 25.865 -39.055 1.00 31.31 368 ASP B O 1
ATOM 4427 N N . LEU B 1 304 ? -5.904 25.471 -41.013 1.00 29.62 369 LEU B N 1
ATOM 4428 C CA . LEU B 1 304 ? -5.549 24.044 -41.039 1.00 26.85 369 LEU B CA 1
ATOM 4429 C C . LEU B 1 304 ? -4.378 23.893 -42.002 1.00 29.74 369 LEU B C 1
ATOM 4430 O O . LEU B 1 304 ? -4.529 24.116 -43.204 1.00 32.50 369 LEU B O 1
ATOM 4435 N N . GLN B 1 305 ? -3.207 23.553 -41.467 1.00 24.58 370 GLN B N 1
ATOM 4436 C CA . GLN B 1 305 ? -1.973 23.554 -42.225 1.00 25.54 370 GLN B CA 1
ATOM 4437 C C . GLN B 1 305 ? -1.467 22.131 -42.349 1.00 28.89 370 GLN B C 1
ATOM 4438 O O . GLN B 1 305 ? -1.646 21.325 -41.415 1.00 23.99 370 GLN B O 1
ATOM 4444 N N . PRO B 1 306 ? -0.845 21.825 -43.495 1.00 23.77 371 PRO B N 1
ATOM 4445 C CA . PRO B 1 306 ? -0.169 20.542 -43.688 1.00 23.45 371 PRO B CA 1
ATOM 4446 C C . PRO B 1 306 ? 1.028 20.493 -42.753 1.00 25.80 371 PRO B C 1
ATOM 4447 O O . PRO B 1 306 ? 1.672 21.517 -42.474 1.00 26.26 371 PRO B O 1
ATOM 4451 N N . PHE B 1 307 ? 1.303 19.309 -42.219 1.00 21.99 372 PHE B N 1
ATOM 4452 C CA . PHE B 1 307 ? 2.384 19.180 -41.257 1.00 21.48 372 PHE B CA 1
ATOM 4453 C C . PHE B 1 307 ? 3.733 18.997 -41.946 1.00 23.81 372 PHE B C 1
ATOM 4454 O O . PHE B 1 307 ? 3.849 18.239 -42.906 1.00 26.71 372 PHE B O 1
ATOM 4462 N N . ASP B 1 308 ? 4.766 19.661 -41.427 1.00 23.02 373 ASP B N 1
ATOM 4463 C CA . ASP B 1 308 ? 6.137 19.408 -41.888 1.00 25.88 373 ASP B CA 1
ATOM 4464 C C . ASP B 1 308 ? 7.030 19.391 -40.648 1.00 21.93 373 ASP B C 1
ATOM 4465 O O . ASP B 1 308 ? 6.998 20.348 -39.864 1.00 23.66 373 ASP B O 1
ATOM 4470 N N . ALA B 1 309 ? 7.817 18.330 -40.482 1.00 22.75 374 ALA B N 1
ATOM 4471 C CA . ALA B 1 309 ? 8.576 18.109 -39.252 1.00 23.24 374 ALA B CA 1
ATOM 4472 C C . ALA B 1 309 ? 9.596 19.220 -38.993 1.00 26.07 374 ALA B C 1
ATOM 4473 O O . ALA B 1 309 ? 9.662 19.745 -37.882 1.00 23.60 374 ALA B O 1
ATOM 4475 N N . GLN B 1 310 ? 10.378 19.589 -40.010 1.00 26.56 375 GLN B N 1
ATOM 4476 C CA . GLN B 1 310 ? 11.331 20.694 -39.833 1.00 27.40 375 GLN B CA 1
ATOM 4477 C C . GLN B 1 310 ? 10.670 22.025 -39.411 1.00 24.07 375 GLN B C 1
ATOM 4478 O O . GLN B 1 310 ? 11.130 22.676 -38.473 1.00 24.52 375 GLN B O 1
ATOM 4484 N N . SER B 1 311 ? 9.570 22.402 -40.062 1.00 28.60 376 SER B N 1
ATOM 4485 C CA . SER B 1 311 ? 8.858 23.645 -39.732 1.00 27.78 376 SER B CA 1
ATOM 4486 C C . SER B 1 311 ? 8.334 23.610 -38.318 1.00 25.85 376 SER B C 1
ATOM 4487 O O . SER B 1 311 ? 8.358 24.610 -37.600 1.00 25.74 376 SER B O 1
ATOM 4490 N N . PHE B 1 312 ? 7.838 22.449 -37.912 1.00 25.87 377 PHE B N 1
ATOM 4491 C CA . PHE B 1 312 ? 7.346 22.280 -36.552 1.00 24.21 377 PHE B CA 1
ATOM 4492 C C . PHE B 1 312 ? 8.465 22.445 -35.531 1.00 22.35 377 PHE B C 1
ATOM 4493 O O . PHE B 1 312 ? 8.299 23.169 -34.511 1.00 26.75 377 PHE B O 1
ATOM 4501 N N . VAL B 1 313 ? 9.601 21.798 -35.780 1.00 21.00 378 VAL B N 1
ATOM 4502 C CA . VAL B 1 313 ? 10.734 21.898 -34.862 1.00 26.58 378 VAL B CA 1
ATOM 4503 C C . VAL B 1 313 ? 11.208 23.351 -34.763 1.00 25.55 378 VAL B C 1
ATOM 4504 O O . VAL B 1 313 ? 11.472 23.835 -33.660 1.00 28.44 378 VAL B O 1
ATOM 4508 N N . ASP B 1 314 ? 11.231 24.054 -35.892 1.00 27.99 379 ASP B N 1
ATOM 4509 C CA . ASP B 1 314 ? 11.653 25.464 -35.903 1.00 30.13 379 ASP B CA 1
ATOM 4510 C C . ASP B 1 314 ? 10.656 26.371 -35.180 1.00 33.12 379 ASP B C 1
ATOM 4511 O O . ASP B 1 314 ? 11.018 27.429 -34.646 1.00 34.97 379 ASP B O 1
ATOM 4516 N N . ALA B 1 315 ? 9.397 25.966 -35.161 1.00 29.63 380 ALA B N 1
ATOM 4517 C CA . ALA B 1 315 ? 8.380 26.720 -34.460 1.00 29.93 380 ALA B CA 1
ATOM 4518 C C . ALA B 1 315 ? 8.513 26.554 -32.943 1.00 27.93 380 ALA B C 1
ATOM 4519 O O . ALA B 1 315 ? 8.233 27.477 -32.177 1.00 33.10 380 ALA B O 1
ATOM 4521 N N . LEU B 1 316 ? 8.939 25.377 -32.487 1.00 26.11 381 LEU B N 1
ATOM 4522 C CA . LEU B 1 316 ? 9.081 25.135 -31.051 1.00 25.62 381 LEU B CA 1
ATOM 4523 C C . LEU B 1 316 ? 10.391 25.723 -30.575 1.00 31.58 381 LEU B C 1
ATOM 4524 O O . LEU B 1 316 ? 10.500 26.185 -29.437 1.00 30.28 381 LEU B O 1
ATOM 4529 N N . PHE B 1 317 ? 11.385 25.688 -31.455 1.00 31.64 382 PHE B N 1
ATOM 4530 C CA . PHE B 1 317 ? 12.743 26.085 -31.091 1.00 36.25 382 PHE B CA 1
ATOM 4531 C C . PHE B 1 317 ? 13.352 26.980 -32.160 1.00 35.36 382 PHE B C 1
ATOM 4532 O O . PHE B 1 317 ? 14.244 26.540 -32.878 1.00 41.35 382 PHE B O 1
ATOM 4540 N N . PRO B 1 318 ? 12.877 28.229 -32.276 1.00 39.28 383 PRO B N 1
ATOM 4541 C CA . PRO B 1 318 ? 13.404 29.095 -33.340 1.00 40.87 383 PRO B CA 1
ATOM 4542 C C . PRO B 1 318 ? 14.845 29.500 -33.051 1.00 49.98 383 PRO B C 1
ATOM 4543 O O . PRO B 1 318 ? 15.310 29.375 -31.911 1.00 51.22 383 PRO B O 1
#

Nearest PDB structures (foldseek):
  4ak9-assembly1_B  TM=1.003E+00  e=1.406E-51  Physcomitrium patens
  4ak9-assembly1_A  TM=1.002E+00  e=4.402E-49  Physcomitrium patens
  3b9q-assembly1_A  TM=9.718E-01  e=4.957E-37  Arabidopsis thaliana
  6cy5-assembly1_B  TM=9.115E-01  e=2.625E-28  Elizabethkingia anophelis NUHP1
  6cy5-assembly1_A  TM=9.084E-01  e=5.706E-28  Elizabethkingia anophelis NUHP1

Foldseek 3Di:
DQAFDLVLLQLLQVLLLVLLVCLLVLQQPDDDVCPVVSLVVNLVSLVQLQPPPVNSCVLSVVLVVCVVVPNDGGSVRSLVSSLVSLLCLQPVQADDLDQDQDDDDAAEEEEDEADLVLSLLVLLLVLQVCLVVVAAEEEFQLQPPCSQVSNVVSCVVRVHHYFYDPHSLVRLLVRLLVCVVVVGHYYYYYHHHHQDDDPVSLVSVLSNQVSNCVSPVCPNSAYEYEFECACALVRLVRVVVVCVSDPHQEYEYEDSSVHSNVSSQSNCCNPVVHHHQWYQRDDDSNRITGDDSSSNSVSSPD/DDLVLLLLLQVLQLVLLVCLLVLFQPDALVCHPVSLVVNLVSLVVLQLDPVNSCVLSVVLVVCVVVPNDGGSVRSLVSSLVSLLCLQPVQADDLDQDQDDDDAAEEEEDEAVLSLLVLLLVLLVCLVVVAAEEEFQLQPPVSPVSNVVSCVVRVHHYFYDPASLVRLLVRLLVCVVVVGHYYYYYHHHRQDDDPVSLVRVVSNQVSNCVSPVCPNSAYEYEFECLVALVSLVSVVVVCVSDPHQEYEYEDSGNRSNVSSQSNNCNPVVHHHQWYQRDDDSNRIGGDDSSSNSVSSPD

B-factor: mean 33.38, std 11.49, range [14.03, 87.8]

Sequence (599 aa):
SQDPDIQLLFSGFSKTRENLAVVDELLTYWNLDESESILDELEEVLLVSDFGPKTALKIVDTIRKDILAGRLKSGPQIKEALKKNIFKLLTERVTTTELQLGNSRPAVLMIVGVNGGGKTTTLGKLANRFKKEGVKVLMAAGDTAAAGEQLEVWAQRTGSEIVMAPRPAAVLSQAVRRAVEEDFDVVLCDTSGRLHTNYNLMEELRGCKRAVSKALSSAPNEVLLVLDGTTGLNMLAQAREFNQVIGVTGFILTKLDGTARGGCVVSVVDELSIPVKFVGVGEGIDDLQPFDAQSFVDALFPPDIQLLFSGFSKTRENLAVVDELLTYWNLDESESILDELEEVLLVSDFGPKTALKIVDTIRKDILAGRLKSGPQIKEALKKNIFKLLTERVTTTELQLGNSRPAVLMIVGVGGKTTTLGKLANRFKKEGVKVLMAAGDTAAAGEQLEVWAQRTGSEIVMAPRPAAVLSQAVRRAVEEDFDVVLCDTSGRLHTNYNLMEELRGCKRAVSKALSSAPNEVLLVLDGTTGLNMLAQAREFNQVIGVTGFILTKLDGTARGGCVVSVVDELSIPVKFVGVGEGIDDLQPFDAQSFVDALFP

CATH classification: 1.20.120.140 (+1 more: 3.40.50.300)

Radius of gyration: 27.04 Å; Cα contacts (8 Å, |Δi|>4): 1225; chains: 2; bounding box: 66×35×85 Å